Protein AF-A0A7S1F2D3-F1 (afdb_monomer)

Nearest PDB structures (foldseek):
  7pvp-assembly1_A  TM=8.345E-01  e=1.900E-36  synthetic construct
  7q58-assembly1_A  TM=8.307E-01  e=1.462E-36  synthetic construct
  8pjx-assembly1_A  TM=8.314E-01  e=1.324E-34  synthetic construct
  6hrl-assembly2_B  TM=8.116E-01  e=1.474E-33  Homo sapiens
  4iqk-assembly1_A  TM=8.321E-01  e=7.902E-32  Homo sapiens

Structure (mmCIF, N/CA/C/O backbone):
data_AF-A0A7S1F2D3-F1
#
_entry.id   AF-A0A7S1F2D3-F1
#
loop_
_atom_site.group_PDB
_atom_site.id
_atom_site.type_symbol
_atom_site.label_atom_id
_atom_site.label_alt_id
_atom_site.label_comp_id
_atom_site.label_asym_id
_atom_site.label_entity_id
_atom_site.label_seq_id
_atom_site.pdbx_PDB_ins_code
_atom_site.Cartn_x
_atom_site.Cartn_y
_atom_site.Cartn_z
_atom_site.occupancy
_atom_site.B_iso_or_equiv
_atom_site.auth_seq_id
_atom_site.auth_comp_id
_atom_site.auth_asym_id
_atom_site.auth_atom_id
_atom_site.pdbx_PDB_model_num
ATOM 1 N N . MET A 1 1 ? -22.285 -23.068 59.947 1.00 40.78 1 MET A N 1
ATOM 2 C CA . MET A 1 1 ? -21.987 -22.047 58.915 1.00 40.78 1 MET A CA 1
ATOM 3 C C . MET A 1 1 ? -23.092 -21.931 57.864 1.00 40.78 1 MET A C 1
ATOM 5 O O . MET A 1 1 ? -23.308 -20.812 57.436 1.00 40.78 1 MET A O 1
ATOM 9 N N . GLY A 1 2 ? -23.822 -23.001 57.502 1.00 42.66 2 GLY A N 1
ATOM 10 C CA . GLY A 1 2 ? -24.953 -22.928 56.552 1.00 42.66 2 GLY A CA 1
ATOM 11 C C . GLY A 1 2 ? -26.165 -22.110 57.033 1.00 42.66 2 GLY A C 1
ATOM 12 O O . GLY A 1 2 ? -26.618 -21.236 56.307 1.00 42.66 2 GLY A O 1
ATOM 13 N N . ASP A 1 3 ? -26.602 -22.283 58.288 1.00 46.12 3 ASP A N 1
ATOM 14 C CA . ASP A 1 3 ? -27.807 -21.601 58.815 1.00 46.12 3 ASP A CA 1
ATOM 15 C C . ASP A 1 3 ? -27.730 -20.060 58.824 1.00 46.12 3 ASP A C 1
ATOM 17 O O . ASP A 1 3 ? -28.751 -19.385 58.714 1.00 46.12 3 ASP A O 1
ATOM 21 N N . ASN A 1 4 ? -26.525 -19.482 58.915 1.00 52.75 4 ASN A N 1
ATOM 22 C CA . ASN A 1 4 ? -26.337 -18.023 58.882 1.00 52.75 4 ASN A CA 1
ATOM 23 C C . ASN A 1 4 ? -26.456 -17.441 57.465 1.00 52.75 4 ASN A C 1
ATOM 25 O O . ASN A 1 4 ? -26.793 -16.270 57.315 1.00 52.75 4 ASN A O 1
ATOM 29 N N . VAL A 1 5 ? -26.167 -18.237 56.433 1.00 54.59 5 VAL A N 1
ATOM 30 C CA . VAL A 1 5 ? -26.207 -17.794 55.032 1.00 54.59 5 VAL 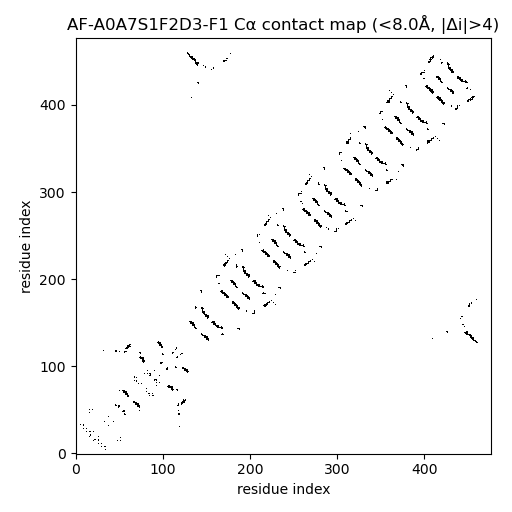A CA 1
ATOM 31 C C . VAL A 1 5 ? -27.650 -17.776 54.531 1.00 54.59 5 VAL A C 1
ATOM 33 O O . VAL A 1 5 ? -28.075 -16.795 53.928 1.00 54.59 5 VAL A O 1
ATOM 36 N N . ASP A 1 6 ? -28.443 -18.792 54.876 1.00 57.91 6 ASP A N 1
ATOM 37 C CA . ASP A 1 6 ? -29.861 -18.851 54.505 1.00 57.91 6 ASP A CA 1
ATOM 38 C C . ASP A 1 6 ? -30.701 -17.779 55.215 1.00 57.91 6 ASP A C 1
ATOM 40 O O . ASP A 1 6 ? -31.585 -17.175 54.602 1.00 57.91 6 ASP A O 1
ATOM 44 N N . GLN A 1 7 ? -30.385 -17.463 56.478 1.00 59.38 7 GLN A N 1
ATOM 45 C CA . GLN A 1 7 ? -31.000 -16.331 57.179 1.00 59.38 7 GLN A CA 1
ATOM 46 C C . GLN A 1 7 ? -30.648 -14.991 56.528 1.00 59.38 7 GLN A C 1
ATOM 48 O O . GLN A 1 7 ? -31.532 -14.152 56.365 1.00 59.38 7 GLN A O 1
ATOM 53 N N . LEU A 1 8 ? -29.392 -14.797 56.110 1.00 58.06 8 LEU A N 1
ATOM 54 C CA . LEU A 1 8 ? -28.961 -13.586 55.410 1.00 58.06 8 LEU A CA 1
ATOM 55 C C . LEU A 1 8 ? -29.654 -13.457 54.043 1.00 58.06 8 LEU A C 1
ATOM 57 O O . LEU A 1 8 ? -30.152 -12.384 53.710 1.00 58.06 8 LEU A O 1
ATOM 61 N N . HIS A 1 9 ? -29.757 -14.551 53.282 1.00 62.97 9 HIS A N 1
ATOM 62 C CA . HIS A 1 9 ? -30.468 -14.592 52.001 1.00 62.97 9 HIS A CA 1
ATOM 63 C C . HIS A 1 9 ? -31.953 -14.260 52.155 1.00 62.97 9 HIS A C 1
ATOM 65 O O . HIS A 1 9 ? -32.486 -13.462 51.384 1.00 62.97 9 HIS A O 1
ATOM 71 N N . SER A 1 10 ? -32.609 -14.821 53.175 1.00 64.06 10 SER A N 1
ATOM 72 C CA . SER A 1 10 ? -33.999 -14.495 53.491 1.00 64.06 10 SER A CA 1
ATOM 73 C C . SER A 1 10 ? -34.158 -13.027 53.887 1.00 64.06 10 SER A C 1
ATOM 75 O O . SER A 1 10 ? -35.115 -12.395 53.457 1.00 64.06 10 SER A O 1
ATOM 77 N N . LEU A 1 11 ? -33.225 -12.461 54.658 1.00 63.16 11 LEU A N 1
ATOM 78 C CA . LEU A 1 11 ? -33.266 -11.052 55.062 1.00 63.16 11 LEU A CA 1
ATOM 79 C C . LEU A 1 11 ? -33.095 -10.104 53.870 1.00 63.16 11 LEU A C 1
ATOM 81 O O . LEU A 1 11 ? -33.785 -9.090 53.788 1.00 63.16 11 LEU A O 1
ATOM 85 N N . ILE A 1 12 ? -32.204 -10.448 52.937 1.00 62.12 12 ILE A N 1
ATOM 86 C CA . ILE A 1 12 ? -31.977 -9.693 51.700 1.00 62.12 12 ILE A CA 1
ATOM 87 C C . ILE A 1 12 ? -33.221 -9.747 50.809 1.00 62.12 12 ILE A C 1
ATOM 89 O O . ILE A 1 12 ? -33.648 -8.702 50.322 1.00 62.12 12 ILE A O 1
ATOM 93 N N . ALA A 1 13 ? -33.839 -10.921 50.641 1.00 62.66 13 ALA A N 1
ATOM 94 C CA . ALA A 1 13 ? -35.076 -11.078 49.872 1.00 62.66 13 ALA A CA 1
ATOM 95 C C . ALA A 1 13 ? -36.227 -10.243 50.460 1.00 62.66 13 ALA A C 1
ATOM 97 O O . ALA A 1 13 ? -36.849 -9.462 49.743 1.00 62.66 13 ALA A O 1
ATOM 98 N N . THR A 1 14 ? -36.439 -10.308 51.777 1.00 63.19 14 THR A N 1
ATOM 99 C CA . THR A 1 14 ? -37.469 -9.509 52.457 1.00 63.19 14 THR A CA 1
ATOM 100 C C . THR A 1 14 ? -37.189 -8.005 52.356 1.00 63.19 14 THR A C 1
ATOM 102 O O . THR A 1 14 ? -38.105 -7.208 52.171 1.00 63.19 14 THR A O 1
ATOM 105 N N . HIS A 1 15 ? -35.925 -7.583 52.456 1.00 60.28 15 HIS A N 1
ATOM 106 C CA . HIS A 1 15 ? -35.556 -6.174 52.301 1.00 60.28 15 HIS A CA 1
ATOM 107 C C . HIS A 1 15 ? -35.780 -5.673 50.865 1.00 60.28 15 HIS A C 1
ATOM 109 O O . HIS A 1 15 ? -36.293 -4.574 50.676 1.00 60.28 15 HIS A O 1
ATOM 115 N N . LEU A 1 16 ? -35.454 -6.491 49.858 1.00 58.62 16 LEU A N 1
ATOM 116 C CA . LEU A 1 16 ? -35.724 -6.215 48.443 1.00 58.62 16 LEU A CA 1
ATOM 117 C C . LEU A 1 16 ? -37.227 -6.027 48.176 1.00 58.62 16 LEU A C 1
ATOM 119 O O . LEU A 1 16 ? -37.614 -5.080 47.489 1.00 58.62 16 LEU A O 1
ATOM 123 N N . GLU A 1 17 ? -38.073 -6.880 48.757 1.00 61.34 17 GLU A N 1
ATOM 124 C CA . GLU A 1 17 ? -39.535 -6.760 48.671 1.00 61.34 17 GLU A CA 1
ATOM 125 C C . GLU A 1 17 ? -40.045 -5.469 49.332 1.00 61.34 17 GLU A C 1
ATOM 127 O O . GLU A 1 17 ? -40.853 -4.747 48.746 1.00 61.34 17 GLU A O 1
ATOM 132 N N . LEU A 1 18 ? -39.521 -5.118 50.513 1.00 58.69 18 LEU A N 1
ATOM 133 C CA . LEU A 1 18 ? -39.866 -3.878 51.224 1.00 58.69 18 LEU A CA 1
ATOM 134 C C . LEU A 1 18 ? -39.416 -2.609 50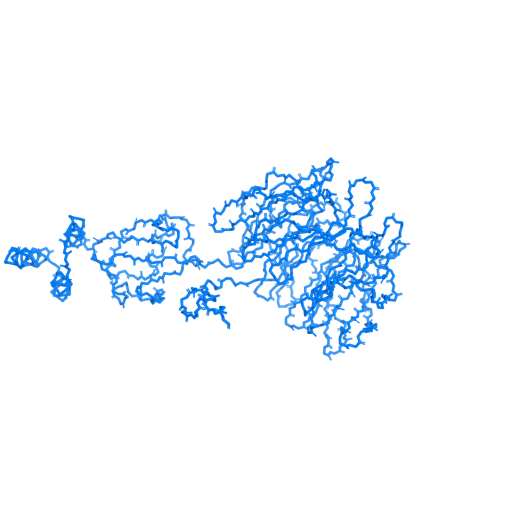.479 1.00 58.69 18 LEU A C 1
ATOM 136 O O . LEU A 1 18 ? -40.041 -1.559 50.626 1.00 58.69 18 LEU A O 1
ATOM 140 N N . CYS A 1 19 ? -38.365 -2.698 49.662 1.00 52.03 19 CYS A N 1
ATOM 141 C CA . CYS A 1 19 ? -37.910 -1.619 48.783 1.00 52.03 19 CYS A CA 1
ATOM 142 C C . CYS A 1 19 ? -38.709 -1.511 47.468 1.00 52.03 19 CYS A C 1
ATOM 144 O O . CYS A 1 19 ? -38.426 -0.622 46.666 1.00 52.03 19 CYS A O 1
ATOM 146 N N . GLY A 1 20 ? -39.716 -2.366 47.242 1.00 49.88 20 GLY A N 1
ATOM 147 C CA . GLY A 1 20 ? -40.594 -2.302 46.068 1.00 49.88 20 GLY A CA 1
ATOM 148 C C . GLY A 1 20 ? -40.014 -2.939 44.801 1.00 49.88 20 GLY A C 1
ATOM 149 O O . GLY A 1 20 ? -40.453 -2.623 43.692 1.00 49.88 20 GLY A O 1
ATOM 150 N N . VAL A 1 21 ? -39.029 -3.830 44.940 1.00 53.53 21 VAL A N 1
ATOM 151 C CA . VAL A 1 21 ? -38.455 -4.587 43.820 1.00 53.53 21 VAL A CA 1
ATOM 152 C C . VAL A 1 21 ? -39.449 -5.656 43.343 1.00 53.53 21 VAL A C 1
ATOM 154 O O . VAL A 1 21 ? -40.077 -6.334 44.151 1.00 53.53 21 VAL A O 1
ATOM 157 N N . LYS A 1 22 ? -39.613 -5.817 42.019 1.00 55.84 22 LYS A N 1
ATOM 158 C CA . LYS A 1 22 ? -40.550 -6.799 41.433 1.00 55.84 22 LYS A CA 1
ATOM 159 C C . LYS A 1 22 ? -40.221 -8.231 41.876 1.00 55.84 22 LYS A C 1
ATOM 161 O O . LYS A 1 22 ? -39.072 -8.652 41.776 1.00 55.84 22 LYS A O 1
ATOM 166 N N . GLN A 1 23 ? -41.247 -8.987 42.264 1.00 57.59 23 GLN A N 1
ATOM 167 C CA . GLN A 1 23 ? -41.137 -10.325 42.860 1.00 57.59 23 GLN A CA 1
ATOM 168 C C . GLN A 1 23 ? -40.360 -11.330 41.986 1.00 57.59 23 GLN A C 1
ATOM 170 O O . GLN A 1 23 ? -39.470 -12.011 42.486 1.00 57.59 23 GLN A O 1
ATOM 175 N N . ASP A 1 24 ? -40.574 -11.319 40.666 1.00 51.59 24 ASP A N 1
ATOM 176 C CA . ASP A 1 24 ? -39.848 -12.182 39.716 1.00 51.59 24 ASP A CA 1
ATOM 177 C C . ASP A 1 24 ? -38.319 -11.977 39.764 1.00 51.59 24 ASP A C 1
ATOM 179 O O . ASP A 1 24 ? -37.533 -12.909 39.596 1.00 51.59 24 ASP A O 1
ATOM 183 N N . LEU A 1 25 ? -37.881 -10.738 40.011 1.00 52.50 25 LEU A N 1
ATOM 184 C CA . LEU A 1 25 ? -36.471 -10.362 40.099 1.00 52.50 25 LEU A CA 1
ATOM 185 C C . LEU A 1 25 ? -35.873 -10.737 41.459 1.00 52.50 25 LEU A C 1
ATOM 187 O O . LEU A 1 25 ? -34.701 -11.104 41.536 1.00 52.50 25 LEU A O 1
ATOM 191 N N . VAL A 1 26 ? -36.686 -10.676 42.519 1.00 59.06 26 VAL A N 1
ATOM 192 C CA . VAL A 1 26 ? -36.324 -11.153 43.860 1.00 59.06 26 VAL A CA 1
ATOM 193 C C . VAL A 1 26 ? -36.096 -12.663 43.831 1.00 59.06 26 VAL A C 1
ATOM 195 O O . VAL A 1 26 ? -35.079 -13.127 44.340 1.00 59.06 26 VAL A O 1
ATOM 198 N N . GLU A 1 27 ? -36.962 -13.427 43.162 1.00 62.38 27 GLU A N 1
ATOM 199 C CA . GLU A 1 27 ? -36.787 -14.874 42.991 1.00 62.38 27 GLU A CA 1
ATOM 200 C C . GLU A 1 27 ? -35.536 -15.217 42.169 1.00 62.38 27 GLU A C 1
ATOM 202 O O . GLU A 1 27 ? -34.778 -16.118 42.542 1.00 62.38 27 GLU A O 1
ATOM 207 N N . GLN A 1 28 ? -35.262 -14.459 41.100 1.00 58.72 28 GLN A N 1
ATOM 208 C CA . GLN A 1 28 ? -34.049 -14.612 40.291 1.00 58.72 28 GLN A CA 1
ATOM 209 C C . GLN A 1 28 ? -32.770 -14.354 41.104 1.00 58.72 28 GLN A C 1
ATOM 211 O O . GLN A 1 28 ? -31.843 -15.168 41.081 1.00 58.72 28 GLN A O 1
ATOM 216 N N . LEU A 1 29 ? -32.724 -13.248 41.856 1.00 57.59 29 LEU A N 1
ATOM 217 C CA . LEU A 1 29 ? -31.587 -12.884 42.706 1.00 57.59 29 LEU A CA 1
ATOM 218 C C . LEU A 1 29 ? -31.414 -13.865 43.873 1.00 57.59 29 LEU A C 1
ATOM 220 O O . LEU A 1 29 ? -30.290 -14.260 44.171 1.00 57.59 29 LEU A O 1
ATOM 224 N N . ALA A 1 30 ? -32.505 -14.331 44.486 1.00 60.66 30 ALA A N 1
ATOM 225 C CA . ALA A 1 30 ? -32.481 -15.339 45.546 1.00 60.66 30 ALA A CA 1
ATOM 226 C C . ALA A 1 30 ? -32.030 -16.723 45.041 1.00 60.66 30 ALA A C 1
ATOM 228 O O . ALA A 1 30 ? -31.426 -17.497 45.788 1.00 60.66 30 ALA A O 1
ATOM 229 N N . GLY A 1 31 ? -32.318 -17.062 43.781 1.00 60.47 31 GLY A N 1
ATOM 230 C CA . GLY A 1 31 ? -31.778 -18.250 43.117 1.00 60.47 31 GLY A CA 1
ATOM 231 C C . GLY A 1 31 ? -30.271 -18.149 42.865 1.00 60.47 31 GLY A C 1
ATOM 232 O O . GLY A 1 31 ? -29.549 -19.121 43.078 1.00 60.47 31 GLY A O 1
ATOM 233 N N . GLN A 1 32 ? -29.780 -16.969 42.471 1.00 55.50 32 GLN A N 1
ATOM 234 C CA . GLN A 1 32 ? -28.348 -16.721 42.268 1.00 55.50 32 GLN A CA 1
ATOM 235 C C . GLN A 1 32 ? -27.568 -16.693 43.592 1.00 55.50 32 GLN A C 1
ATOM 237 O O . GLN A 1 32 ? -26.540 -17.356 43.694 1.00 55.50 32 GLN A O 1
ATOM 242 N N . LEU A 1 33 ? -28.093 -16.028 44.629 1.00 56.28 33 LEU A N 1
ATOM 243 C CA . LEU A 1 33 ? -27.497 -15.976 45.972 1.00 56.28 33 LEU A CA 1
ATOM 244 C C . LEU A 1 33 ? -27.316 -17.372 46.588 1.00 56.28 33 LEU A C 1
ATOM 246 O O . LEU A 1 33 ? -26.263 -17.662 47.142 1.00 56.28 33 LEU A O 1
ATOM 250 N N . ARG A 1 34 ? -28.288 -18.281 46.416 1.00 57.66 34 ARG A N 1
ATOM 251 C CA . ARG A 1 34 ? -28.195 -19.674 46.901 1.00 57.66 34 ARG A CA 1
ATOM 252 C C . ARG A 1 34 ? -27.068 -20.492 46.262 1.00 57.66 34 ARG A C 1
ATOM 254 O O . ARG A 1 34 ? -26.605 -21.451 46.870 1.00 57.66 34 ARG A O 1
ATOM 261 N N . ASN A 1 35 ? -26.620 -20.109 45.068 1.00 51.41 35 ASN A N 1
ATOM 262 C CA . ASN A 1 35 ? -25.529 -20.772 44.351 1.00 51.41 35 ASN A CA 1
ATOM 263 C C . ASN A 1 35 ? -24.181 -20.046 44.503 1.00 51.41 35 ASN A C 1
ATOM 265 O O . ASN A 1 35 ? -23.148 -20.575 44.090 1.00 51.41 35 ASN A O 1
ATOM 269 N N . CYS A 1 36 ? -24.166 -18.851 45.098 1.00 47.72 36 CYS A N 1
ATOM 270 C CA . CYS A 1 36 ? -22.959 -18.070 45.326 1.00 47.72 36 CYS A CA 1
ATOM 271 C C . CYS A 1 36 ? -22.320 -18.444 46.668 1.00 47.72 36 CYS A C 1
ATOM 273 O O . CYS A 1 36 ? -22.943 -18.389 47.723 1.00 47.72 36 CYS A O 1
ATOM 275 N N . HIS A 1 37 ? -21.027 -18.764 46.649 1.00 52.09 37 HIS A N 1
ATOM 276 C CA . HIS A 1 37 ? -20.198 -18.682 47.850 1.00 52.09 37 HIS A CA 1
ATOM 277 C C . HIS A 1 37 ? -19.807 -17.211 48.013 1.00 52.09 37 HIS A C 1
ATOM 279 O O . HIS A 1 37 ? -18.726 -16.824 47.584 1.00 52.09 37 HIS A O 1
ATOM 285 N N . CYS A 1 38 ? -20.717 -16.372 48.524 1.00 49.25 38 CYS A N 1
ATOM 286 C CA . CYS A 1 38 ? -20.462 -14.947 48.758 1.00 49.25 38 CYS A CA 1
ATOM 287 C C . CYS A 1 38 ? -19.290 -14.782 49.740 1.00 49.25 38 CYS A C 1
ATOM 289 O O . CYS A 1 38 ? -19.481 -14.779 50.954 1.00 49.25 38 CYS A O 1
ATOM 291 N N . SER A 1 39 ? -18.069 -14.700 49.214 1.00 45.88 39 SER A N 1
ATOM 292 C CA . SER A 1 39 ? -16.840 -14.557 49.994 1.00 45.88 39 SER A CA 1
ATOM 293 C C . SER A 1 39 ? -16.344 -13.113 50.074 1.00 45.88 39 SER A C 1
ATOM 295 O O . SER A 1 39 ? -15.413 -12.853 50.828 1.00 45.88 39 SER A O 1
ATOM 297 N N . GLU A 1 40 ? -16.945 -12.170 49.337 1.00 51.38 40 GLU A N 1
ATOM 298 C CA . GLU A 1 40 ? -16.509 -10.770 49.313 1.00 51.38 40 GLU A CA 1
ATOM 299 C C . GLU A 1 40 ? -17.651 -9.793 49.640 1.00 51.38 40 GLU A C 1
ATOM 301 O O . GLU A 1 40 ? -18.744 -9.846 49.079 1.00 51.38 40 GLU A O 1
ATOM 306 N N . GLU A 1 41 ? -17.365 -8.846 50.537 1.00 53.94 41 GLU A N 1
ATOM 307 C CA . GLU A 1 41 ? -18.246 -7.760 51.005 1.00 53.94 41 GLU A CA 1
ATOM 308 C C . GLU A 1 41 ? -18.855 -6.933 49.843 1.00 53.94 41 GLU A C 1
ATOM 310 O O . GLU A 1 41 ? -19.934 -6.350 49.966 1.00 53.94 41 GLU A O 1
ATOM 315 N N . SER A 1 42 ? -18.189 -6.934 48.681 1.00 59.78 42 SER A N 1
ATOM 316 C CA . SER A 1 42 ? -18.536 -6.170 47.474 1.00 59.78 42 SER A CA 1
ATOM 317 C C . SER A 1 42 ? -19.807 -6.655 46.754 1.00 59.78 42 SER A C 1
ATOM 319 O O . SER A 1 42 ? -20.553 -5.839 46.197 1.00 59.78 42 SER A O 1
ATOM 321 N N . ASP A 1 43 ? -20.103 -7.958 46.808 1.00 63.16 43 ASP A N 1
ATOM 322 C CA . ASP A 1 43 ? -21.234 -8.556 46.082 1.00 63.16 43 ASP A CA 1
ATOM 323 C C . ASP A 1 43 ? -22.564 -8.223 46.766 1.00 63.16 43 ASP A C 1
ATOM 325 O O . ASP A 1 43 ? -23.535 -7.817 46.124 1.00 63.16 43 ASP A O 1
ATOM 329 N N . LEU A 1 44 ? -22.583 -8.293 48.100 1.00 64.75 44 LEU A N 1
ATOM 330 C CA . LEU A 1 44 ? -23.737 -7.906 48.913 1.00 64.75 44 LEU A CA 1
ATOM 331 C C . LEU A 1 44 ? -24.054 -6.415 48.749 1.00 64.75 44 LEU A C 1
ATOM 333 O O . LEU A 1 44 ? -25.208 -6.050 48.524 1.00 64.75 44 LEU A O 1
ATOM 337 N N . LEU A 1 45 ? -23.033 -5.553 48.782 1.00 67.12 45 LEU A N 1
ATOM 338 C CA . LEU A 1 45 ? -23.168 -4.114 48.522 1.00 67.12 45 LEU A CA 1
ATOM 339 C C . LEU A 1 45 ? -23.771 -3.826 47.138 1.00 67.12 45 LEU A C 1
ATOM 341 O O . LEU A 1 45 ? -24.600 -2.924 46.999 1.00 67.12 45 LEU A O 1
ATOM 345 N N . SER A 1 46 ? -23.402 -4.612 46.125 1.00 68.25 46 SER A N 1
ATOM 346 C CA . SER A 1 46 ? -23.936 -4.484 44.766 1.00 68.25 46 SER A CA 1
ATOM 347 C C . SER A 1 46 ? -25.414 -4.874 44.685 1.00 68.25 46 SER A C 1
ATOM 349 O O . SER A 1 46 ? -26.198 -4.158 44.057 1.00 68.25 46 SER A O 1
ATOM 351 N N . VAL A 1 47 ? -25.824 -5.941 45.380 1.00 68.31 47 VAL A N 1
ATOM 352 C CA . VAL A 1 47 ? -27.236 -6.350 45.486 1.00 68.31 47 VAL A CA 1
ATOM 353 C C . VAL A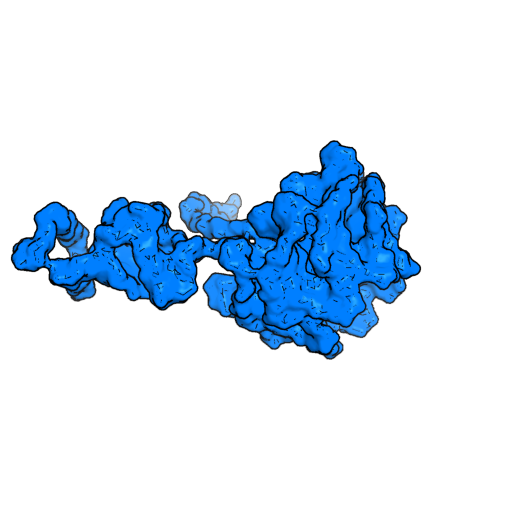 1 47 ? -28.065 -5.306 46.235 1.00 68.31 47 VAL A C 1
ATOM 355 O O . VAL A 1 47 ? -29.133 -4.928 45.756 1.00 68.31 47 VAL A O 1
ATOM 358 N N . PHE A 1 48 ? -27.573 -4.772 47.358 1.00 66.81 48 PHE A N 1
ATOM 359 C CA . PHE A 1 48 ? -28.277 -3.722 48.106 1.00 66.81 48 PHE A CA 1
ATOM 360 C C . PHE A 1 48 ? -28.415 -2.421 47.312 1.00 66.81 48 PHE A C 1
ATOM 362 O O . PHE A 1 48 ? -29.461 -1.772 47.352 1.00 66.81 48 PHE A O 1
ATOM 369 N N . ARG A 1 49 ? -27.382 -2.025 46.561 1.00 67.25 49 ARG A N 1
ATOM 370 C CA . ARG A 1 49 ? -27.474 -0.840 45.700 1.00 67.25 49 ARG A CA 1
ATOM 371 C C . ARG A 1 49 ? -28.515 -1.038 44.602 1.00 67.25 49 ARG A C 1
ATOM 373 O O . ARG A 1 49 ? -29.343 -0.157 44.384 1.00 67.25 49 ARG A O 1
ATOM 380 N N . TYR A 1 50 ? -28.526 -2.215 43.982 1.00 70.38 50 TYR A N 1
ATOM 381 C CA . TYR A 1 50 ? -29.523 -2.565 42.981 1.00 70.38 50 TYR A CA 1
ATOM 382 C C . TYR A 1 50 ? -30.948 -2.582 43.550 1.00 70.38 50 TYR A C 1
ATOM 384 O O . TYR A 1 50 ? -31.854 -2.050 42.916 1.00 70.38 50 TYR A O 1
ATOM 392 N N . ALA A 1 51 ? -31.127 -3.105 44.767 1.00 64.06 51 ALA A N 1
ATOM 393 C CA . ALA A 1 51 ? -32.392 -3.094 45.501 1.00 64.06 51 ALA A CA 1
ATOM 394 C C . ALA A 1 51 ? -32.983 -1.689 45.645 1.00 64.06 51 ALA A C 1
ATOM 396 O O . ALA A 1 51 ? -34.175 -1.473 45.446 1.00 64.06 51 ALA A O 1
ATOM 397 N N . ARG A 1 52 ? -32.124 -0.739 46.026 1.00 67.38 52 ARG A N 1
ATOM 398 C CA . ARG A 1 52 ? -32.521 0.619 46.393 1.00 67.38 52 ARG A CA 1
ATOM 399 C C . ARG A 1 52 ? -32.667 1.538 45.186 1.00 67.38 52 ARG A C 1
ATOM 401 O O . ARG A 1 52 ? -33.541 2.395 45.171 1.00 67.38 52 ARG A O 1
ATOM 408 N N . GLU A 1 53 ? -31.770 1.408 44.213 1.00 73.06 53 GLU A N 1
ATOM 409 C CA . GLU A 1 53 ? -31.604 2.380 43.124 1.00 73.06 53 GLU A CA 1
ATOM 410 C C . GLU A 1 53 ? -31.973 1.803 41.749 1.00 73.06 53 GLU A C 1
ATOM 412 O O . GLU A 1 53 ? -32.017 2.538 40.766 1.00 73.06 53 GLU A O 1
ATOM 417 N N . GLY A 1 54 ? -32.210 0.491 41.644 1.00 73.38 54 GLY A N 1
ATOM 418 C CA . GLY A 1 54 ? -32.437 -0.196 40.368 1.00 73.38 54 GLY A CA 1
ATOM 419 C C . GLY A 1 54 ? -31.193 -0.278 39.476 1.00 73.38 54 GLY A C 1
ATOM 420 O O . GLY A 1 54 ? -31.298 -0.657 38.308 1.00 73.38 54 GLY A O 1
ATOM 421 N N . VAL A 1 55 ? -30.014 0.074 40.003 1.00 82.12 55 VAL A N 1
ATOM 422 C CA . VAL A 1 55 ? -28.736 0.104 39.279 1.00 82.12 55 VAL A CA 1
ATOM 423 C C . VAL A 1 55 ? -27.612 -0.579 40.054 1.00 82.12 55 VAL A C 1
ATOM 425 O O . VAL A 1 55 ? -27.559 -0.545 41.280 1.00 82.12 55 VAL A O 1
ATOM 428 N N . PHE A 1 56 ? -26.689 -1.194 39.321 1.00 83.44 56 PHE A N 1
ATOM 429 C CA . PHE A 1 56 ? -25.469 -1.810 39.841 1.00 83.44 56 PHE A CA 1
ATOM 430 C C . PHE A 1 56 ? -24.266 -1.417 38.981 1.00 83.44 56 PHE A C 1
ATOM 432 O O . PHE A 1 56 ? -24.418 -0.918 37.866 1.00 83.44 56 PHE A O 1
ATOM 439 N N . LYS A 1 57 ? -23.057 -1.647 39.499 1.00 85.81 57 LYS A N 1
ATOM 440 C CA . LYS A 1 57 ? -21.808 -1.399 38.773 1.00 85.81 57 LYS A CA 1
ATOM 441 C C . LYS A 1 57 ? -21.439 -2.611 37.926 1.00 85.81 57 LYS A C 1
ATOM 443 O O . LYS A 1 57 ? -21.162 -3.674 38.470 1.00 85.81 57 LYS A O 1
ATOM 448 N N . ALA A 1 58 ? -21.405 -2.441 36.607 1.00 87.81 58 ALA A N 1
ATOM 449 C CA . ALA A 1 58 ? -20.861 -3.431 35.687 1.00 87.81 58 ALA A CA 1
ATOM 450 C C . ALA A 1 58 ? -19.379 -3.146 35.416 1.00 87.81 58 ALA A C 1
ATOM 452 O O . ALA A 1 58 ? -19.010 -2.013 35.093 1.00 87.81 58 ALA A O 1
ATOM 453 N N . THR A 1 59 ? -18.536 -4.173 35.525 1.00 89.25 59 THR A N 1
ATOM 454 C CA . THR A 1 59 ? -17.102 -4.067 35.236 1.00 89.25 59 THR A CA 1
ATOM 455 C C . THR A 1 59 ? -16.851 -4.528 33.812 1.00 89.25 59 THR A C 1
ATOM 457 O O . THR A 1 59 ? -17.074 -5.691 33.472 1.00 89.25 59 THR A O 1
ATOM 460 N N . VAL A 1 60 ? -16.357 -3.611 32.986 1.00 89.38 60 VAL A N 1
ATOM 461 C CA . VAL A 1 60 ? -16.014 -3.885 31.593 1.00 89.38 60 VAL A CA 1
ATOM 462 C C . VAL A 1 60 ? -14.528 -4.194 31.513 1.00 89.38 60 VAL A C 1
ATOM 464 O O . VAL A 1 60 ? -13.695 -3.396 31.942 1.00 89.38 60 VAL A O 1
ATOM 467 N N . CYS A 1 61 ? -14.189 -5.354 30.963 1.00 82.56 61 CYS A N 1
ATOM 468 C CA . CYS A 1 61 ? -12.821 -5.844 30.843 1.00 82.56 61 CYS A CA 1
ATOM 469 C C . CYS A 1 61 ? -12.410 -5.952 29.376 1.00 82.56 61 CYS A C 1
ATOM 471 O O . CYS A 1 61 ? -13.194 -6.374 28.536 1.00 82.56 61 CYS A O 1
ATOM 473 N N . THR A 1 62 ? -11.155 -5.649 29.074 1.00 77.88 62 THR A N 1
ATOM 474 C CA . THR A 1 62 ? -10.500 -6.022 27.810 1.00 77.88 62 THR A CA 1
ATOM 475 C C . THR A 1 62 ? -9.619 -7.258 28.038 1.00 77.88 62 THR A C 1
ATOM 477 O O . THR A 1 62 ? -9.406 -7.638 29.193 1.00 77.88 62 THR A O 1
ATOM 480 N N . PRO A 1 63 ? -9.042 -7.879 26.990 1.00 67.19 63 PRO A N 1
ATOM 481 C CA . PRO A 1 63 ? -8.040 -8.935 27.169 1.00 67.19 63 PRO A CA 1
ATOM 482 C C . PRO A 1 63 ? -6.832 -8.508 28.023 1.00 67.19 63 PRO A C 1
ATOM 484 O O . PRO A 1 63 ? -6.199 -9.348 28.652 1.00 67.19 63 PRO A O 1
ATOM 487 N N . GLY A 1 64 ? -6.532 -7.204 28.077 1.00 62.94 64 GLY A N 1
ATOM 488 C CA . GLY A 1 64 ? -5.470 -6.632 28.910 1.00 62.94 64 GLY A CA 1
ATOM 489 C C . GLY A 1 64 ? -5.857 -6.379 30.373 1.00 62.94 64 GLY A C 1
ATOM 490 O O . GLY A 1 64 ? -5.017 -5.912 31.135 1.00 62.94 64 GLY A O 1
ATOM 491 N N . GLY A 1 65 ? -7.102 -6.664 30.774 1.00 76.81 65 GLY A N 1
ATOM 492 C CA . GLY A 1 65 ? -7.603 -6.460 32.136 1.00 76.81 65 GLY A CA 1
ATOM 493 C C . GLY A 1 65 ? -8.800 -5.499 32.233 1.00 76.81 65 GLY A C 1
ATOM 494 O O . GLY A 1 65 ? -9.399 -5.141 31.212 1.00 76.81 65 GLY A O 1
ATOM 495 N N . PRO A 1 66 ? -9.192 -5.099 33.460 1.00 83.00 66 PRO A N 1
ATOM 496 C CA . PRO A 1 66 ? -10.304 -4.177 33.696 1.00 83.00 66 PRO A CA 1
ATOM 497 C C . PRO A 1 66 ? -10.082 -2.834 32.991 1.00 83.00 66 PRO A C 1
ATOM 499 O O . PRO A 1 66 ? -9.020 -2.233 33.119 1.00 83.00 66 PRO A O 1
ATOM 502 N N . LEU A 1 67 ? -11.088 -2.365 32.254 1.00 83.25 67 LEU A N 1
ATOM 503 C CA . LEU A 1 67 ? -11.040 -1.110 31.504 1.00 83.25 67 LEU A CA 1
ATOM 504 C C . LEU A 1 67 ? -11.769 0.016 32.237 1.00 83.25 67 LEU A C 1
ATOM 506 O O . LEU A 1 67 ? -11.211 1.090 32.436 1.00 83.25 67 LEU A O 1
ATOM 510 N N . CYS A 1 68 ? -13.030 -0.212 32.604 1.00 87.06 68 CYS A N 1
ATOM 511 C CA . CYS A 1 68 ? -13.853 0.768 33.305 1.00 87.06 68 CYS A CA 1
ATOM 512 C C . CYS A 1 68 ? -14.968 0.092 34.109 1.00 87.06 68 CYS A C 1
ATOM 514 O O . CYS A 1 68 ? -15.227 -1.110 33.989 1.00 87.06 68 CYS A O 1
ATOM 516 N N . THR A 1 69 ? -15.647 0.885 34.932 1.00 90.38 69 THR A N 1
ATOM 517 C CA . THR A 1 69 ? -16.837 0.465 35.670 1.00 90.38 69 THR A CA 1
ATOM 518 C C . THR A 1 69 ? -17.946 1.463 35.403 1.00 90.38 69 THR A C 1
ATOM 520 O O . THR A 1 69 ? -17.762 2.659 35.619 1.00 90.38 69 THR A O 1
ATOM 523 N N . VAL A 1 70 ? -19.090 0.977 34.933 1.00 91.00 70 VAL A N 1
ATOM 524 C CA . VAL A 1 70 ? -20.238 1.813 34.568 1.00 91.00 70 VAL A CA 1
ATOM 525 C C . VAL A 1 70 ? -21.461 1.384 35.364 1.00 91.00 70 VAL A C 1
ATOM 527 O O . VAL A 1 70 ? -21.701 0.192 35.554 1.00 91.00 70 VAL A O 1
ATOM 530 N N . ASP A 1 71 ? -22.243 2.350 35.843 1.00 90.12 71 ASP A N 1
ATOM 531 C CA . ASP A 1 71 ? -23.546 2.047 36.435 1.00 90.12 71 ASP A CA 1
ATOM 532 C C . ASP A 1 71 ? -24.484 1.559 35.314 1.00 90.12 71 ASP A C 1
ATOM 534 O O . ASP A 1 71 ? -24.508 2.147 34.231 1.00 90.12 71 ASP A O 1
ATOM 538 N N . THR A 1 72 ? -25.251 0.493 35.540 1.00 89.25 72 THR A N 1
ATOM 539 C CA . THR A 1 72 ? -26.218 -0.087 34.588 1.00 89.25 72 THR A CA 1
ATOM 540 C C . THR A 1 72 ? -27.363 -0.795 35.326 1.00 89.25 72 THR A C 1
ATOM 542 O O . THR A 1 72 ? -27.359 -0.864 36.553 1.00 89.25 72 THR A O 1
ATOM 545 N N . SER A 1 73 ? -28.357 -1.310 34.604 1.00 86.06 73 SER A N 1
ATOM 546 C CA . SER A 1 73 ? -29.433 -2.145 35.147 1.00 86.06 73 SER A CA 1
ATOM 547 C C . SER A 1 73 ? -29.654 -3.374 34.263 1.00 86.06 73 SER A C 1
ATOM 549 O O . SER A 1 73 ? -29.263 -3.396 33.099 1.00 86.06 73 SER A O 1
ATOM 551 N N . THR A 1 74 ? -30.303 -4.411 34.788 1.00 79.88 74 THR A N 1
ATOM 552 C CA . THR A 1 74 ? -30.623 -5.631 34.018 1.00 79.88 74 THR A CA 1
ATOM 553 C C . THR A 1 74 ? -31.593 -5.357 32.858 1.00 79.88 74 THR A C 1
ATOM 555 O O . THR A 1 74 ? -31.589 -6.079 31.862 1.00 79.88 74 THR A O 1
ATOM 558 N N . PHE A 1 75 ? -32.390 -4.290 32.973 1.00 83.38 75 PHE A N 1
ATOM 559 C CA . PHE A 1 75 ? -33.353 -3.828 31.971 1.00 83.38 75 PHE A CA 1
ATOM 560 C C . PHE A 1 75 ? -32.764 -2.827 30.972 1.00 83.38 75 PHE A C 1
ATOM 562 O O . PHE A 1 75 ? -33.486 -2.379 30.087 1.00 83.38 75 PHE A O 1
ATOM 569 N N . ALA A 1 76 ? -31.488 -2.455 31.106 1.00 87.06 76 ALA A N 1
ATOM 570 C CA . ALA A 1 76 ? -30.821 -1.657 30.090 1.00 87.06 76 ALA A CA 1
ATOM 571 C C . ALA A 1 76 ? -30.597 -2.496 28.825 1.00 87.06 76 ALA A C 1
ATOM 573 O O . ALA A 1 76 ? -30.420 -3.718 28.890 1.00 87.06 76 ALA A O 1
ATOM 574 N N . THR A 1 77 ? -30.579 -1.840 27.672 1.00 94.00 77 THR A N 1
ATOM 575 C CA . THR A 1 77 ? -30.161 -2.463 26.412 1.00 94.00 77 THR A CA 1
ATOM 576 C C . THR A 1 77 ? -28.637 -2.506 26.298 1.00 94.00 77 THR A C 1
ATOM 578 O O . THR A 1 77 ? -27.904 -1.777 26.975 1.00 94.00 77 THR A O 1
ATOM 581 N N . VAL A 1 78 ? -28.136 -3.364 25.410 1.00 92.56 78 VAL A N 1
ATOM 582 C CA . VAL A 1 78 ? -26.708 -3.403 25.064 1.00 92.56 78 VAL A CA 1
ATOM 583 C C . VAL A 1 78 ? -26.261 -2.070 24.448 1.00 92.56 78 VAL A C 1
ATOM 585 O O . VAL A 1 78 ? -25.163 -1.609 24.749 1.00 92.56 78 VAL A O 1
ATOM 588 N N . GLU A 1 79 ? -27.106 -1.412 23.649 1.00 94.56 79 GLU A N 1
ATOM 589 C CA . GLU A 1 79 ? -26.826 -0.086 23.078 1.00 94.56 79 GLU A CA 1
ATOM 590 C C . GLU A 1 79 ? -26.655 1.000 24.154 1.00 94.56 79 GLU A C 1
ATOM 592 O O . GLU A 1 79 ? -25.679 1.753 24.135 1.00 94.56 79 GLU A O 1
ATOM 597 N N . GLU A 1 80 ? -27.541 1.033 25.153 1.00 94.69 80 GLU A N 1
ATOM 598 C CA . GLU A 1 80 ? -27.424 1.956 26.289 1.00 94.69 80 GLU A CA 1
ATOM 599 C C . GLU A 1 80 ? -26.142 1.711 27.091 1.00 94.69 80 GLU A C 1
ATOM 601 O O . GLU A 1 80 ? -25.463 2.664 27.482 1.00 94.69 80 GLU A O 1
ATOM 606 N N . LEU A 1 81 ? -25.776 0.443 27.315 1.00 94.31 81 LEU A N 1
ATOM 607 C CA . LEU A 1 81 ? -24.513 0.096 27.962 1.00 94.31 81 LEU A CA 1
ATOM 608 C C . LEU A 1 81 ? -23.315 0.590 27.140 1.00 94.31 81 LEU A C 1
ATOM 610 O O . LEU A 1 81 ? -22.402 1.196 27.704 1.00 94.31 81 LEU A O 1
ATOM 614 N N . LYS A 1 82 ? -23.330 0.387 25.818 1.00 93.44 82 LYS A N 1
ATOM 615 C CA . LYS A 1 82 ? -22.270 0.876 24.930 1.00 93.44 82 LYS A CA 1
ATOM 616 C C . LYS A 1 82 ? -22.121 2.395 24.994 1.00 93.44 82 LYS A C 1
ATOM 618 O O . LYS A 1 82 ? -20.995 2.886 25.062 1.00 93.44 82 LYS A O 1
ATOM 623 N N . GLY A 1 83 ? -23.227 3.141 25.038 1.00 93.69 83 GLY A N 1
ATOM 624 C CA . GLY A 1 83 ? -23.203 4.600 25.191 1.00 93.69 83 GLY A CA 1
ATOM 625 C C . GLY A 1 83 ? -22.586 5.056 26.521 1.00 93.69 83 GLY A C 1
ATOM 626 O O . GLY A 1 83 ? -21.824 6.026 26.563 1.00 93.69 83 GLY A O 1
ATOM 627 N N . ARG A 1 84 ? -22.828 4.318 27.614 1.00 94.31 84 ARG A N 1
ATOM 628 C CA . ARG A 1 84 ? -22.183 4.577 28.918 1.00 94.31 84 ARG A CA 1
ATOM 629 C C . ARG A 1 84 ? -20.683 4.281 28.881 1.00 94.31 84 ARG A C 1
ATOM 631 O O . ARG A 1 84 ? -19.896 5.066 29.407 1.00 94.31 84 ARG A O 1
ATOM 638 N N . ILE A 1 85 ? -20.277 3.191 28.228 1.00 90.38 85 ILE A N 1
ATOM 639 C CA . ILE A 1 85 ? -18.860 2.856 28.018 1.00 90.38 85 ILE A CA 1
ATOM 640 C C . ILE A 1 85 ? -18.179 3.929 27.167 1.00 90.38 85 ILE A C 1
ATOM 642 O O . ILE A 1 85 ? -17.091 4.375 27.526 1.00 90.38 85 ILE A O 1
ATOM 646 N N . GLU A 1 86 ? -18.814 4.383 26.085 1.00 88.06 86 GLU A N 1
ATOM 647 C CA . GLU A 1 86 ? -18.294 5.454 25.226 1.00 88.06 86 GLU A CA 1
ATOM 648 C C . GLU A 1 86 ? -18.089 6.740 26.023 1.00 88.06 86 GLU A C 1
ATOM 650 O O . GLU A 1 86 ? -17.010 7.320 25.981 1.00 88.06 86 GLU A O 1
ATOM 655 N N . THR A 1 87 ? -19.067 7.126 26.840 1.00 87.81 87 THR A N 1
ATOM 656 C CA . THR A 1 87 ? -18.956 8.301 27.716 1.00 87.81 87 THR A CA 1
ATOM 657 C C . THR A 1 87 ? -17.802 8.171 28.718 1.00 87.81 87 THR A C 1
ATOM 659 O O . THR A 1 87 ? -17.111 9.147 29.000 1.00 87.81 87 THR A O 1
ATOM 662 N N . SER A 1 88 ? -17.567 6.969 29.253 1.00 85.56 88 SER A N 1
ATOM 663 C CA . SER A 1 88 ? -16.524 6.724 30.258 1.00 85.56 88 SER A CA 1
ATOM 664 C C . SER A 1 88 ? -15.118 6.546 29.677 1.00 85.56 88 SER A C 1
ATOM 666 O O . SER A 1 88 ? -14.147 6.761 30.399 1.00 85.56 88 SER A O 1
ATOM 668 N N . THR A 1 89 ? -14.989 6.070 28.438 1.00 78.81 89 THR A N 1
ATOM 669 C CA . THR A 1 89 ? -13.708 5.594 27.870 1.00 78.81 89 THR A CA 1
ATOM 670 C C . THR A 1 89 ? -13.335 6.263 26.552 1.00 78.81 89 THR A C 1
ATOM 672 O O . THR A 1 89 ? -12.240 6.040 26.040 1.00 78.81 89 THR A O 1
ATOM 675 N N . CYS A 1 90 ? -14.251 7.040 25.974 1.00 76.12 90 CYS A N 1
ATOM 676 C CA . CYS A 1 90 ? -14.175 7.583 24.620 1.00 76.12 90 CYS A CA 1
ATOM 677 C C . CYS A 1 90 ? -14.057 6.511 23.517 1.00 76.12 90 CYS A C 1
ATOM 679 O O . CYS A 1 90 ? -13.691 6.837 22.388 1.00 76.12 90 CYS A O 1
ATOM 681 N N . ILE A 1 91 ? -14.349 5.234 23.810 1.00 72.00 91 ILE A N 1
ATOM 682 C CA . ILE A 1 91 ? -14.412 4.176 22.794 1.00 72.00 91 ILE A CA 1
ATOM 683 C C . ILE A 1 91 ? -15.771 4.265 22.093 1.00 72.00 91 ILE A C 1
ATOM 685 O O . ILE A 1 91 ? -16.783 4.013 22.747 1.00 72.00 91 ILE A O 1
ATOM 689 N N . PRO A 1 92 ? -15.836 4.547 20.780 1.00 76.19 92 PRO A N 1
ATOM 690 C CA . PRO A 1 92 ? -17.111 4.693 20.087 1.00 76.19 92 PRO A CA 1
ATOM 691 C C . PRO A 1 92 ? -17.962 3.427 20.165 1.00 76.19 92 PRO A C 1
ATOM 693 O O . PRO A 1 92 ? -17.431 2.338 19.956 1.00 76.19 92 PRO A O 1
ATOM 696 N N . THR A 1 93 ? -19.272 3.544 20.390 1.00 83.81 93 THR A N 1
ATOM 697 C CA . THR A 1 93 ? -20.228 2.409 20.439 1.00 83.81 93 THR A CA 1
ATOM 698 C C . THR A 1 93 ? -20.057 1.392 19.299 1.00 83.81 93 THR A C 1
ATOM 700 O O . THR A 1 93 ? -20.081 0.182 19.528 1.00 83.81 93 THR A O 1
ATOM 703 N N . ARG A 1 94 ? -19.801 1.862 18.073 1.00 75.56 94 ARG A N 1
ATOM 704 C CA . ARG A 1 94 ? -19.537 1.025 16.881 1.00 75.56 94 ARG A CA 1
ATOM 705 C C . ARG A 1 94 ? -18.254 0.193 16.942 1.00 75.56 94 ARG A C 1
ATOM 707 O O . ARG A 1 94 ? -18.123 -0.775 16.207 1.00 75.56 94 ARG A O 1
ATOM 714 N N . GLU A 1 95 ? -17.296 0.589 17.774 1.00 76.31 95 GLU A N 1
ATOM 715 C CA . GLU A 1 95 ? -16.057 -0.154 18.007 1.00 76.31 95 GLU A CA 1
ATOM 716 C C . GLU A 1 95 ? -16.198 -1.135 19.170 1.00 76.31 95 GLU A C 1
ATOM 718 O O . GLU A 1 95 ? -15.260 -1.860 19.487 1.00 76.31 95 GLU A O 1
ATOM 723 N N . GLN A 1 96 ? -17.354 -1.170 19.832 1.00 84.50 96 GLN A N 1
ATOM 724 C CA . GLN A 1 96 ? -17.569 -2.014 20.990 1.00 84.50 96 GLN A CA 1
ATOM 725 C C . GLN A 1 96 ? -18.242 -3.327 20.594 1.00 84.50 96 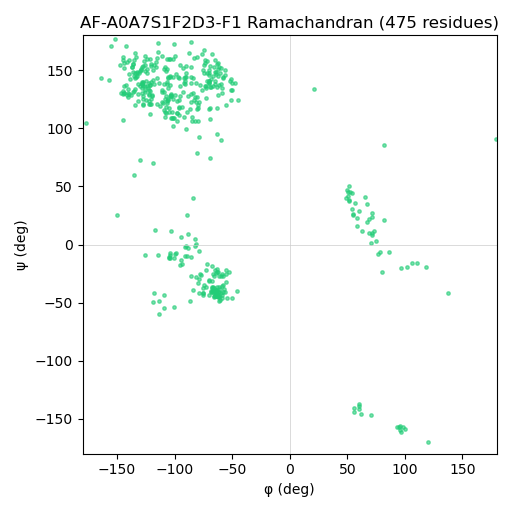GLN A C 1
ATOM 727 O O . GLN A 1 96 ? -19.427 -3.360 20.260 1.00 84.50 96 GLN A O 1
ATOM 732 N N . ARG A 1 97 ? -17.510 -4.442 20.691 1.00 85.69 97 ARG A N 1
ATOM 733 C CA . ARG A 1 97 ? -18.094 -5.788 20.699 1.00 85.69 97 ARG A CA 1
ATOM 734 C C . ARG A 1 97 ? -18.124 -6.286 22.133 1.00 85.69 97 ARG A C 1
ATOM 736 O O . ARG A 1 97 ? -17.097 -6.686 22.676 1.00 85.69 97 ARG A O 1
ATOM 743 N N . LEU A 1 98 ? -19.304 -6.225 22.735 1.00 89.50 98 LEU A N 1
ATOM 744 C CA . LEU A 1 98 ? -19.527 -6.709 24.090 1.00 89.50 98 LEU A CA 1
ATOM 745 C C . LEU A 1 98 ? -19.827 -8.207 24.067 1.00 89.50 98 LEU A C 1
ATOM 747 O O . LEU A 1 98 ? -20.541 -8.698 23.189 1.00 89.50 98 LEU A O 1
ATOM 751 N N . MET A 1 99 ? -19.255 -8.924 25.024 1.00 86.62 99 MET A N 1
ATOM 752 C CA . MET A 1 99 ? -19.435 -10.352 25.223 1.00 86.62 99 MET A CA 1
ATOM 753 C C . MET A 1 99 ? -19.680 -10.641 26.702 1.00 86.62 99 MET A C 1
ATOM 755 O O . MET A 1 99 ? -19.066 -10.024 27.572 1.00 86.62 99 MET A O 1
ATOM 759 N N . CYS A 1 100 ? -20.549 -11.604 26.984 1.00 85.38 100 CYS A N 1
ATOM 760 C CA . CYS A 1 100 ? -20.818 -12.088 28.335 1.00 85.38 100 CYS A CA 1
ATOM 761 C C . CYS A 1 100 ? -20.979 -13.609 28.284 1.00 85.38 100 CYS A C 1
ATOM 763 O O . CYS A 1 100 ? -21.664 -14.122 27.403 1.00 85.38 100 CYS A O 1
ATOM 765 N N . GLY A 1 101 ? -20.291 -14.345 29.164 1.00 78.75 101 GLY A N 1
ATOM 766 C CA . GLY A 1 101 ? -20.355 -15.815 29.182 1.00 78.75 101 GLY A CA 1
ATOM 767 C C . GLY A 1 101 ? -19.937 -16.502 27.870 1.00 78.75 101 GLY A C 1
ATOM 768 O O . GLY A 1 101 ? -20.364 -17.621 27.610 1.00 78.75 101 GLY A O 1
ATOM 769 N N . GLY A 1 102 ? -19.139 -15.835 27.025 1.00 77.19 102 GLY A N 1
ATOM 770 C CA . GLY A 1 102 ? -18.739 -16.326 25.698 1.00 77.19 102 GLY A CA 1
ATOM 771 C C . GLY A 1 102 ? -19.717 -16.002 24.558 1.00 77.19 102 GLY A C 1
ATOM 772 O O . GLY A 1 102 ? -19.379 -16.218 23.396 1.00 77.19 102 GLY A O 1
ATOM 773 N N . GLU A 1 103 ? -20.890 -15.433 24.847 1.00 81.44 103 GLU A N 1
ATOM 774 C CA . GLU A 1 103 ? -21.864 -15.006 23.837 1.00 81.44 103 GLU A CA 1
ATOM 775 C C . GLU A 1 103 ? -21.638 -13.540 23.431 1.00 81.44 103 GLU A C 1
ATOM 777 O O . GLU A 1 103 ? -21.334 -12.690 24.270 1.00 81.44 103 GLU A O 1
ATOM 782 N N . VAL A 1 104 ? -21.794 -13.228 22.138 1.00 86.06 104 VAL A N 1
ATOM 783 C CA . VAL A 1 104 ? -21.739 -11.849 21.624 1.00 86.06 104 VAL A CA 1
ATOM 784 C C . VAL A 1 104 ? -23.077 -11.158 21.853 1.00 86.06 104 VAL A C 1
ATOM 786 O O . VAL A 1 104 ? -24.119 -11.638 21.416 1.00 86.06 104 VAL A O 1
ATOM 789 N N . MET A 1 105 ? -23.033 -9.989 22.480 1.00 89.38 105 MET A N 1
ATOM 790 C CA . MET A 1 105 ? -24.221 -9.231 22.845 1.00 89.38 105 MET A CA 1
ATOM 791 C C . MET A 1 105 ? -24.722 -8.377 21.670 1.00 89.38 105 MET A C 1
ATOM 793 O O . MET A 1 105 ? -23.958 -7.630 21.059 1.00 89.38 105 MET A O 1
ATOM 797 N N . THR A 1 106 ? -26.017 -8.465 21.362 1.00 91.44 106 THR A N 1
ATOM 798 C CA . THR A 1 106 ? -26.688 -7.689 20.303 1.00 91.44 106 THR A CA 1
ATOM 799 C C . THR A 1 106 ? -27.350 -6.420 20.843 1.00 91.44 106 THR A C 1
ATOM 801 O O . THR A 1 106 ? -28.093 -6.499 21.821 1.00 91.44 106 THR A O 1
ATOM 804 N N . ASP A 1 107 ? -27.192 -5.299 20.138 1.00 90.25 107 ASP A N 1
ATOM 805 C CA . ASP A 1 107 ? -27.562 -3.942 20.584 1.00 90.25 107 ASP A CA 1
ATOM 806 C C . ASP A 1 107 ? -28.991 -3.798 21.144 1.00 90.25 107 ASP A C 1
ATOM 808 O O . ASP A 1 107 ? -29.169 -3.255 22.233 1.00 90.25 107 ASP A O 1
ATOM 812 N N . ALA A 1 108 ? -29.998 -4.361 20.466 1.00 89.12 108 ALA A N 1
ATOM 813 C CA . ALA A 1 108 ? -31.409 -4.221 20.849 1.00 89.12 108 ALA A CA 1
ATOM 814 C C . ALA A 1 108 ? -31.871 -5.133 22.008 1.00 89.12 108 ALA A C 1
ATOM 816 O O . ALA A 1 108 ? -33.024 -5.051 22.431 1.00 89.12 108 ALA A O 1
ATOM 817 N N . ARG A 1 109 ? -31.024 -6.048 22.499 1.00 90.06 109 ARG A N 1
ATOM 818 C CA . ARG A 1 109 ? -31.392 -6.985 23.577 1.00 90.06 109 ARG A CA 1
ATOM 819 C C . ARG A 1 109 ? -31.075 -6.409 24.956 1.00 90.06 109 ARG A C 1
ATOM 821 O O . ARG A 1 109 ? -30.171 -5.592 25.105 1.00 90.06 109 ARG A O 1
ATOM 828 N N . LEU A 1 110 ? -31.818 -6.866 25.963 1.00 88.31 110 LEU A N 1
ATOM 829 C CA . LEU A 1 110 ? -31.613 -6.477 27.360 1.00 88.31 110 LEU A CA 1
ATOM 830 C C . LEU A 1 110 ? -30.378 -7.164 27.948 1.00 88.31 110 LEU A C 1
ATOM 832 O O . LEU A 1 110 ? -30.102 -8.319 27.633 1.00 88.31 110 LEU A O 1
ATOM 836 N N . LEU A 1 111 ? -29.673 -6.503 28.864 1.00 84.94 111 LEU A N 1
ATOM 837 C CA . LEU A 1 111 ? -28.508 -7.085 29.538 1.00 84.94 111 LEU A CA 1
ATOM 838 C C . LEU A 1 111 ? -28.852 -8.384 30.291 1.00 84.94 111 LEU A C 1
ATOM 840 O O . LEU A 1 111 ? -28.067 -9.335 30.265 1.00 84.94 111 LEU A O 1
ATOM 844 N N . ALA A 1 112 ? -30.054 -8.465 30.873 1.00 80.56 112 ALA A N 1
ATOM 845 C CA . ALA A 1 112 ? -30.556 -9.663 31.549 1.00 80.56 112 ALA A CA 1
ATOM 846 C C . ALA A 1 112 ? -30.546 -10.922 30.666 1.00 80.56 112 ALA A C 1
ATOM 848 O O . ALA A 1 112 ? -30.329 -12.018 31.178 1.00 80.56 112 ALA A O 1
ATOM 849 N N . THR A 1 113 ? -30.750 -10.794 29.344 1.00 83.12 113 THR A N 1
ATOM 850 C CA . THR A 1 113 ? -30.792 -11.967 28.450 1.00 83.12 113 THR A CA 1
ATOM 851 C C . THR A 1 113 ? -29.440 -12.656 28.320 1.00 83.12 113 THR A C 1
ATOM 853 O O . THR A 1 113 ? -29.396 -13.811 27.920 1.00 83.12 113 THR A O 1
ATOM 856 N N . TYR A 1 114 ? -28.358 -11.957 28.667 1.00 81.38 114 TYR A N 1
ATOM 857 C CA . TYR A 1 114 ? -26.986 -12.464 28.644 1.00 81.38 114 TYR A CA 1
ATOM 858 C C . TYR A 1 114 ? -26.466 -12.825 30.044 1.00 81.38 114 TYR A C 1
ATOM 860 O O . TYR A 1 114 ? -25.265 -13.012 30.229 1.00 81.38 114 TYR A O 1
ATOM 868 N N . GLY A 1 115 ? -27.346 -12.869 31.052 1.00 76.69 115 GLY A N 1
ATOM 869 C CA . GLY A 1 115 ? -26.976 -13.199 32.430 1.00 76.69 115 GLY A CA 1
ATOM 870 C C . GLY A 1 115 ? -26.217 -12.096 33.174 1.00 76.69 115 GLY A C 1
ATOM 871 O O . GLY A 1 115 ? -25.695 -12.355 34.255 1.00 76.69 115 GLY A O 1
ATOM 872 N N . VAL A 1 116 ? -26.165 -10.871 32.637 1.00 81.25 116 VAL A N 1
ATOM 873 C CA . VAL A 1 116 ? -25.554 -9.730 33.331 1.00 81.25 116 VAL A CA 1
ATOM 874 C C . VAL A 1 116 ? -26.441 -9.337 34.514 1.00 81.25 116 VAL A C 1
ATOM 876 O O . VAL A 1 116 ? -27.585 -8.914 34.332 1.00 81.25 116 VAL A O 1
ATOM 879 N N . SER A 1 117 ? -25.907 -9.458 35.727 1.00 78.44 117 SER A N 1
ATOM 880 C CA . SER A 1 117 ? -26.608 -9.155 36.979 1.00 78.44 117 SER A CA 1
ATOM 881 C C . SER A 1 117 ? -25.666 -8.488 37.995 1.00 78.44 117 SER A C 1
ATOM 883 O O . SER A 1 117 ? -24.449 -8.477 37.777 1.00 78.44 117 SER A O 1
ATOM 885 N N . PRO A 1 118 ? -26.187 -7.968 39.125 1.00 70.69 118 PRO A N 1
ATOM 886 C CA . PRO A 1 118 ? -25.362 -7.427 40.209 1.00 70.69 118 PRO A CA 1
ATOM 887 C C . PRO A 1 118 ? -24.316 -8.407 40.766 1.00 70.69 118 PRO A C 1
ATOM 889 O O . PRO A 1 118 ? -23.343 -7.961 41.359 1.00 70.69 118 PRO A O 1
ATOM 892 N N . LEU A 1 119 ? -24.513 -9.718 40.573 1.00 67.62 119 LEU A N 1
ATOM 893 C CA . LEU A 1 119 ? -23.643 -10.798 41.060 1.00 67.62 119 LEU A CA 1
ATOM 894 C C . LEU A 1 119 ? -22.700 -11.353 39.975 1.00 67.62 119 LEU A C 1
ATOM 896 O O . LEU A 1 119 ? -21.777 -12.101 40.279 1.00 67.62 119 LEU A O 1
ATOM 900 N N . GLY A 1 120 ? -22.919 -10.998 38.703 1.00 66.25 120 GLY A N 1
ATOM 901 C CA . GLY A 1 120 ? -22.100 -11.423 37.563 1.00 66.25 120 GLY A CA 1
ATOM 902 C C . GLY A 1 120 ? -21.768 -10.270 36.608 1.00 66.25 120 GLY A C 1
ATOM 903 O O . GLY A 1 120 ? -22.139 -10.332 35.437 1.00 66.25 120 GLY A O 1
ATOM 904 N N . PRO A 1 121 ? -21.088 -9.199 37.060 1.00 64.50 121 PRO A N 1
ATOM 905 C CA . PRO A 1 121 ? -20.993 -7.947 36.306 1.00 64.50 121 PRO A CA 1
ATOM 906 C C . PRO A 1 121 ? -19.914 -7.931 35.213 1.00 64.50 121 PRO A C 1
ATOM 908 O O . PRO A 1 121 ? -19.655 -6.868 34.647 1.00 64.50 121 PRO A O 1
ATOM 911 N N . ARG A 1 122 ? -19.215 -9.046 34.958 1.00 72.88 122 ARG A N 1
ATOM 912 C CA . ARG A 1 122 ? -18.041 -9.056 34.074 1.00 72.88 122 ARG A CA 1
ATOM 913 C C . ARG A 1 122 ? -18.451 -9.145 32.614 1.00 72.88 122 ARG A C 1
ATOM 915 O O . ARG A 1 122 ? -18.825 -10.203 32.120 1.00 72.88 122 ARG A O 1
ATOM 922 N N . ILE A 1 123 ? -18.306 -8.020 31.930 1.00 88.19 123 ILE A N 1
ATOM 923 C CA . ILE A 1 123 ? -18.578 -7.881 30.504 1.00 88.19 123 ILE A CA 1
ATOM 924 C C . ILE A 1 123 ? -17.239 -7.733 29.796 1.00 88.19 123 ILE A C 1
ATOM 926 O O . ILE A 1 123 ? -16.441 -6.857 30.127 1.00 88.19 123 ILE A O 1
ATOM 930 N N . SER A 1 124 ? -16.978 -8.586 28.817 1.00 84.81 124 SER A N 1
ATOM 931 C CA . SER A 1 124 ? -15.786 -8.484 27.988 1.00 84.81 124 SER A CA 1
ATOM 932 C C . SER A 1 124 ? -16.054 -7.533 26.829 1.00 84.81 124 SER A C 1
ATOM 934 O O . SER A 1 124 ? -16.964 -7.742 26.035 1.00 84.81 124 SER A O 1
ATOM 936 N N . LEU A 1 125 ? -15.249 -6.486 26.717 1.00 81.31 125 LEU A N 1
ATOM 937 C CA . LEU A 1 125 ? -15.193 -5.605 25.567 1.00 81.31 125 LEU A CA 1
ATOM 938 C C . LEU A 1 125 ? -14.032 -6.032 24.674 1.00 81.31 125 LEU A C 1
ATOM 940 O O . LEU A 1 125 ? -12.858 -5.866 25.012 1.00 81.31 125 LEU A O 1
ATOM 944 N N . VAL A 1 126 ? -14.375 -6.513 23.487 1.00 77.44 126 VAL A N 1
ATOM 945 C CA . VAL A 1 126 ? -13.437 -6.652 22.379 1.00 77.44 126 VAL A CA 1
ATOM 946 C C . VAL A 1 126 ? -13.603 -5.419 21.501 1.00 77.44 126 VAL A C 1
ATOM 948 O O . VAL A 1 126 ? -14.685 -5.172 20.966 1.00 77.44 126 VAL A O 1
ATOM 951 N N . ARG A 1 127 ? -12.545 -4.616 21.343 1.00 71.44 127 ARG A N 1
ATOM 952 C CA . ARG A 1 127 ? -12.605 -3.513 20.379 1.00 71.44 127 ARG A CA 1
ATOM 953 C C . ARG A 1 127 ? -12.628 -4.073 18.965 1.00 71.44 127 ARG A C 1
ATOM 955 O O . ARG A 1 127 ? -11.670 -4.697 18.514 1.00 71.44 127 ARG A O 1
ATOM 962 N N . GLN A 1 128 ? -13.716 -3.807 18.259 1.00 66.25 128 GLN A N 1
ATOM 963 C CA . GLN A 1 128 ? -13.761 -3.894 16.813 1.00 66.25 128 GLN A CA 1
ATOM 964 C C . GLN A 1 128 ? -13.134 -2.626 16.265 1.00 66.25 128 GLN A C 1
ATOM 966 O O . GLN A 1 128 ? -13.721 -1.551 16.318 1.00 66.25 128 GLN A O 1
ATOM 971 N N . TRP A 1 129 ? -11.926 -2.750 15.736 1.00 64.62 129 TRP A N 1
ATOM 972 C CA . TRP A 1 129 ? -11.318 -1.655 15.006 1.00 64.62 129 TRP A CA 1
ATOM 973 C C . TRP A 1 129 ? -11.816 -1.717 13.565 1.00 64.62 129 TRP A C 1
ATOM 975 O O . TRP A 1 129 ? -11.403 -2.619 12.826 1.00 64.62 129 TRP A O 1
ATOM 985 N N . PRO A 1 130 ? -12.717 -0.809 13.138 1.00 63.41 130 PRO A N 1
ATOM 986 C CA . PRO A 1 130 ? -13.014 -0.687 11.723 1.00 63.41 130 PRO A CA 1
ATOM 987 C C . PRO A 1 130 ? -11.703 -0.422 10.981 1.00 63.41 130 PRO A C 1
ATOM 989 O O . PRO A 1 130 ? -10.771 0.170 11.526 1.00 63.41 130 PRO A O 1
ATOM 992 N N . ALA A 1 131 ? -11.621 -0.872 9.732 1.00 71.56 131 ALA A N 1
ATOM 993 C CA . ALA A 1 131 ? -10.447 -0.616 8.912 1.00 71.56 131 ALA A CA 1
ATOM 994 C C . ALA A 1 131 ? -10.184 0.897 8.848 1.00 71.56 131 ALA A C 1
ATOM 996 O O . ALA A 1 131 ? -11.039 1.657 8.398 1.00 71.56 131 ALA A O 1
ATOM 997 N N . ARG A 1 132 ? -9.009 1.323 9.308 1.00 77.75 132 ARG A N 1
ATOM 998 C CA . ARG A 1 132 ? -8.547 2.716 9.272 1.00 77.75 132 ARG A CA 1
ATOM 999 C C . ARG A 1 132 ? -7.441 2.889 8.245 1.00 77.75 132 ARG A C 1
ATOM 1001 O O . ARG A 1 132 ? -6.698 1.956 7.950 1.00 77.75 132 ARG A O 1
ATOM 1008 N N . ILE A 1 133 ? -7.313 4.096 7.714 1.00 83.75 133 ILE A N 1
ATOM 1009 C CA . ILE A 1 133 ? -6.202 4.455 6.828 1.00 83.75 133 ILE A CA 1
ATOM 1010 C C . ILE A 1 133 ? -5.204 5.285 7.623 1.00 83.75 133 ILE A C 1
ATOM 1012 O O . ILE A 1 133 ? -5.607 6.273 8.221 1.00 83.75 133 ILE A O 1
ATOM 1016 N N . TYR A 1 134 ? -3.922 4.922 7.619 1.00 84.88 134 TYR A N 1
ATOM 1017 C CA . TYR A 1 134 ? -2.901 5.639 8.383 1.00 84.88 134 TYR A CA 1
ATOM 1018 C C . TYR A 1 134 ? -1.996 6.448 7.451 1.00 84.88 134 TYR A C 1
ATOM 1020 O O . TYR A 1 134 ? -1.283 5.903 6.610 1.00 84.88 134 TYR A O 1
ATOM 1028 N N . ALA A 1 135 ? -1.990 7.767 7.620 1.00 86.75 135 ALA A N 1
ATOM 1029 C CA . ALA A 1 135 ? -1.016 8.651 6.996 1.00 86.75 135 ALA A CA 1
ATOM 1030 C C . ALA A 1 135 ? 0.163 8.835 7.960 1.00 86.75 135 ALA A C 1
ATOM 1032 O O . ALA A 1 135 ? 0.014 9.462 9.004 1.00 86.75 135 ALA A O 1
ATOM 1033 N N . ILE A 1 136 ? 1.323 8.267 7.622 1.00 88.19 136 ILE A N 1
ATOM 1034 C CA . ILE A 1 136 ? 2.508 8.200 8.492 1.00 88.19 136 ILE A CA 1
ATOM 1035 C C . ILE A 1 136 ? 3.662 8.927 7.800 1.00 88.19 136 ILE A C 1
ATOM 1037 O O . ILE A 1 136 ? 3.965 8.636 6.643 1.00 88.19 136 ILE A O 1
ATOM 1041 N N . GLY A 1 137 ? 4.304 9.863 8.501 1.00 90.31 137 GLY A N 1
ATOM 1042 C CA . GLY A 1 137 ? 5.498 10.567 8.024 1.00 90.31 137 GLY A CA 1
ATOM 1043 C C . GLY A 1 137 ? 5.327 11.284 6.677 1.00 90.31 137 GLY A C 1
ATOM 1044 O O . GLY A 1 137 ? 4.271 11.847 6.375 1.00 90.31 137 GLY A O 1
ATOM 1045 N N . GLY A 1 138 ? 6.383 11.291 5.866 1.00 87.25 138 GLY A N 1
ATOM 1046 C CA . GLY A 1 138 ? 6.446 11.976 4.574 1.00 87.25 138 GLY A CA 1
ATOM 1047 C C . GLY A 1 138 ? 7.151 13.330 4.658 1.00 87.25 138 GLY A C 1
ATOM 1048 O O . GLY A 1 138 ? 7.960 13.564 5.549 1.00 87.25 138 GLY A O 1
ATOM 1049 N N . ARG A 1 139 ? 6.855 14.217 3.705 1.00 84.25 139 ARG A N 1
ATOM 1050 C CA . ARG A 1 139 ? 7.403 15.581 3.638 1.00 84.25 139 ARG A CA 1
ATOM 1051 C C . ARG A 1 139 ? 6.290 16.580 3.337 1.00 84.25 139 ARG A C 1
ATOM 1053 O O . ARG A 1 139 ? 5.509 16.334 2.412 1.00 84.25 139 ARG A O 1
ATOM 1060 N N . ASP A 1 140 ? 6.245 17.692 4.065 1.00 79.44 140 ASP A N 1
ATOM 1061 C CA . ASP A 1 140 ? 5.256 18.773 3.882 1.00 79.44 140 ASP A CA 1
ATOM 1062 C C . ASP A 1 140 ? 5.643 19.810 2.815 1.00 79.44 140 ASP A C 1
ATOM 1064 O O . ASP A 1 140 ? 4.804 20.572 2.343 1.00 79.44 140 ASP A O 1
ATOM 1068 N N . GLY A 1 141 ? 6.882 19.763 2.345 1.00 73.38 141 GLY A N 1
ATOM 1069 C CA . GLY A 1 141 ? 7.463 20.672 1.356 1.00 73.38 141 GLY A CA 1
ATOM 1070 C C . GLY A 1 141 ? 8.870 21.052 1.792 1.00 73.38 141 GLY A C 1
ATOM 1071 O O . GLY A 1 141 ? 9.809 20.946 1.004 1.00 73.38 141 GLY A O 1
ATOM 1072 N N . ASP A 1 142 ? 9.020 21.301 3.092 1.00 77.19 142 ASP A N 1
ATOM 1073 C CA . ASP A 1 142 ? 10.249 21.802 3.693 1.00 77.19 142 ASP A CA 1
ATOM 1074 C C . ASP A 1 142 ? 10.930 20.730 4.546 1.00 77.19 142 ASP A C 1
ATOM 1076 O O . ASP A 1 142 ? 12.138 20.506 4.420 1.00 77.19 142 ASP A O 1
ATOM 1080 N N . THR A 1 143 ? 10.158 19.996 5.353 1.00 87.19 143 THR A N 1
ATOM 1081 C CA . THR A 1 143 ? 10.701 19.110 6.390 1.00 87.19 143 THR A CA 1
ATOM 1082 C C . THR A 1 143 ? 10.189 17.679 6.283 1.00 87.19 143 THR A C 1
ATOM 1084 O O . THR A 1 143 ? 9.079 17.416 5.812 1.00 87.19 143 THR A O 1
ATOM 1087 N N . ALA A 1 144 ? 11.024 16.727 6.708 1.00 89.38 144 ALA A N 1
ATOM 1088 C CA . ALA A 1 144 ? 10.575 15.361 6.936 1.00 89.38 144 ALA A CA 1
ATOM 1089 C C . ALA A 1 144 ? 9.666 15.327 8.173 1.00 89.38 144 ALA A C 1
ATOM 1091 O O . ALA A 1 144 ? 9.938 15.982 9.179 1.00 89.38 144 ALA A O 1
ATOM 1092 N N . LEU A 1 145 ? 8.602 14.534 8.111 1.00 90.25 145 LEU A N 1
ATOM 1093 C CA . LEU A 1 145 ? 7.555 14.495 9.124 1.00 90.25 145 LEU A CA 1
ATOM 1094 C C . LEU A 1 145 ? 7.655 13.234 9.980 1.00 90.25 145 LEU A C 1
ATOM 1096 O O . LEU A 1 145 ? 7.928 12.145 9.477 1.00 90.25 145 LEU A O 1
ATOM 1100 N N . ALA A 1 146 ? 7.350 13.379 11.266 1.00 92.25 146 ALA A N 1
ATOM 1101 C CA . ALA A 1 146 ? 7.107 12.265 12.186 1.00 92.25 146 ALA A CA 1
ATOM 1102 C C . ALA A 1 146 ? 5.610 12.066 12.491 1.00 92.25 146 ALA A C 1
ATOM 1104 O O . ALA A 1 146 ? 5.218 11.086 13.118 1.00 92.25 146 ALA A O 1
ATOM 1105 N N . SER A 1 147 ? 4.757 13.003 12.064 1.00 89.12 147 SER A N 1
ATOM 1106 C CA . SER A 1 147 ? 3.335 13.020 12.404 1.00 89.12 147 SER A CA 1
ATOM 1107 C C . SER A 1 147 ? 2.585 11.828 11.817 1.00 89.12 147 SER A C 1
ATOM 1109 O O . SER A 1 147 ? 2.886 11.365 10.711 1.00 89.12 147 SER A O 1
ATOM 1111 N N . VAL A 1 148 ? 1.553 11.386 12.532 1.00 87.25 148 VAL A N 1
ATOM 1112 C CA . VAL A 1 148 ? 0.695 10.271 12.133 1.00 87.25 148 VAL A CA 1
ATOM 1113 C C . VAL A 1 148 ? -0.763 10.674 12.280 1.00 87.25 148 VAL A C 1
ATOM 1115 O O . VAL A 1 148 ? -1.143 11.310 13.259 1.00 87.25 148 VAL A O 1
ATOM 1118 N N . GLU A 1 149 ? -1.584 10.299 11.308 1.00 85.00 149 GLU A N 1
ATOM 1119 C CA . GLU A 1 149 ? -3.029 10.504 11.347 1.00 85.00 149 GLU A CA 1
ATOM 1120 C C . GLU A 1 149 ? -3.750 9.237 10.900 1.00 85.00 149 GLU A C 1
ATOM 1122 O O . GLU A 1 149 ? -3.283 8.534 10.004 1.00 85.00 149 GLU A O 1
ATOM 1127 N N . ALA A 1 150 ? -4.901 8.958 11.505 1.00 83.81 150 ALA A N 1
ATOM 1128 C CA . ALA A 1 150 ? -5.758 7.840 11.147 1.00 83.81 150 ALA A CA 1
ATOM 1129 C C . ALA A 1 150 ? -7.090 8.354 10.600 1.00 83.81 150 ALA A C 1
ATOM 1131 O O . ALA A 1 150 ? -7.826 9.054 11.290 1.00 83.81 150 ALA A O 1
ATOM 1132 N N . PHE A 1 151 ? -7.422 7.987 9.371 1.00 82.38 151 PHE A N 1
ATOM 1133 C CA . PHE A 1 151 ? -8.734 8.215 8.789 1.00 82.38 151 PHE A CA 1
ATOM 1134 C C . PHE A 1 151 ? -9.675 7.082 9.152 1.00 82.38 151 PHE A C 1
ATOM 1136 O O . PHE A 1 151 ? -9.381 5.904 8.912 1.00 82.38 151 PHE A O 1
ATOM 1143 N N . ASP A 1 152 ? -10.839 7.461 9.651 1.00 78.00 152 ASP A N 1
ATOM 1144 C CA . ASP A 1 152 ? -11.946 6.554 9.843 1.00 78.00 152 ASP A CA 1
ATOM 1145 C C . ASP A 1 152 ? -12.927 6.659 8.663 1.00 78.00 152 ASP A C 1
ATOM 1147 O O . ASP A 1 152 ? -13.587 7.688 8.495 1.00 78.00 152 ASP A O 1
ATOM 1151 N N . PRO A 1 153 ? -13.065 5.611 7.835 1.00 74.62 153 PRO A N 1
ATOM 1152 C CA . PRO A 1 153 ? -13.927 5.643 6.657 1.00 74.62 153 PRO A CA 1
ATOM 1153 C C . PRO A 1 153 ? -15.421 5.616 6.979 1.00 74.62 153 PRO A C 1
ATOM 1155 O O . PRO A 1 153 ? -16.224 5.913 6.092 1.00 74.62 153 PRO A O 1
ATOM 1158 N N . VAL A 1 154 ? -15.797 5.238 8.204 1.00 74.94 154 VAL A N 1
ATOM 1159 C CA . VAL A 1 154 ? -17.188 5.221 8.665 1.00 74.94 154 VAL A CA 1
ATOM 1160 C C . VAL A 1 154 ? -17.562 6.595 9.205 1.00 74.94 154 VAL A C 1
ATOM 1162 O O . VAL A 1 154 ? -18.580 7.142 8.795 1.00 74.94 154 VAL A O 1
ATOM 1165 N N . ALA A 1 155 ? -16.725 7.172 10.072 1.00 72.56 155 ALA A N 1
ATOM 1166 C CA . ALA A 1 155 ? -16.947 8.523 10.589 1.00 72.56 155 ALA A CA 1
ATOM 1167 C C . ALA A 1 155 ? -16.667 9.608 9.536 1.00 72.56 155 ALA A C 1
ATOM 1169 O O . ALA A 1 155 ? -17.178 10.719 9.637 1.00 72.56 155 ALA A O 1
ATOM 1170 N N . GLY A 1 156 ? -15.870 9.292 8.512 1.00 76.69 156 GLY A N 1
ATOM 1171 C CA . GLY A 1 156 ? -15.526 10.230 7.451 1.00 76.69 156 GLY A CA 1
ATOM 1172 C C . GLY A 1 156 ? -14.655 11.380 7.949 1.00 76.69 156 GLY A C 1
ATOM 1173 O O . GLY A 1 156 ? -14.801 12.497 7.461 1.00 76.69 156 GLY A O 1
ATOM 1174 N N . CYS A 1 157 ? -13.759 11.123 8.905 1.00 78.44 157 CYS A N 1
ATOM 1175 C CA . CYS A 1 157 ? -12.858 12.124 9.473 1.00 78.44 157 CYS A CA 1
ATOM 1176 C C . CYS A 1 157 ? -11.482 11.540 9.826 1.00 78.44 157 CYS A C 1
ATOM 1178 O O . CYS A 1 157 ? -11.307 10.328 9.967 1.00 78.44 157 CYS A O 1
ATOM 1180 N N . TRP A 1 158 ? -10.495 12.431 9.917 1.00 80.44 158 TRP A N 1
ATOM 1181 C CA . TRP A 1 158 ? -9.131 12.120 10.333 1.00 80.44 158 TRP A CA 1
ATOM 1182 C C . TRP A 1 158 ? -8.945 12.411 11.819 1.00 80.44 158 TRP A C 1
ATOM 1184 O O . TRP A 1 158 ? -9.463 13.401 12.332 1.00 80.44 158 TRP A O 1
ATOM 1194 N N . PHE A 1 159 ? -8.158 11.570 12.481 1.00 77.00 159 PHE A N 1
ATOM 1195 C CA . PHE A 1 159 ? -7.783 11.705 13.880 1.00 77.00 159 PHE A CA 1
ATOM 1196 C C . PHE A 1 159 ? -6.260 11.798 14.007 1.00 77.00 159 PHE A C 1
ATOM 1198 O O . PHE A 1 159 ? -5.557 11.018 13.353 1.00 77.00 159 PHE A O 1
ATOM 1205 N N . PRO A 1 160 ? -5.733 12.703 14.849 1.00 79.12 160 PRO A N 1
ATOM 1206 C CA . PRO A 1 160 ? -4.313 12.714 15.162 1.00 79.12 160 PRO A CA 1
ATOM 1207 C C . PRO A 1 160 ? -3.940 11.435 15.914 1.00 79.12 160 PRO A C 1
ATOM 1209 O O . PRO A 1 160 ? -4.685 10.962 16.773 1.00 79.12 160 PRO A O 1
ATOM 1212 N N . MET A 1 161 ? -2.771 10.892 15.597 1.00 82.31 161 MET A N 1
ATOM 1213 C CA . MET A 1 161 ? -2.187 9.740 16.275 1.00 82.31 161 MET A CA 1
ATOM 1214 C C . MET A 1 161 ? -0.822 10.126 16.855 1.00 82.31 161 MET A C 1
ATOM 1216 O O . MET A 1 161 ? -0.213 11.097 16.392 1.00 82.31 161 MET A O 1
ATOM 1220 N N . PRO A 1 162 ? -0.313 9.372 17.844 1.00 83.25 162 PRO A N 1
ATOM 1221 C CA . PRO A 1 162 ? 1.035 9.576 18.355 1.00 83.25 162 PRO A CA 1
ATOM 1222 C C . PRO A 1 162 ? 2.065 9.605 17.215 1.00 83.25 162 PRO A C 1
ATOM 1224 O O . PRO A 1 162 ? 1.997 8.756 16.317 1.00 83.25 162 PRO A O 1
ATOM 1227 N N . PRO A 1 163 ? 2.986 10.584 17.212 1.00 90.25 163 PRO A N 1
ATOM 1228 C CA . PRO A 1 163 ? 4.015 10.675 16.189 1.00 90.25 163 PRO A CA 1
ATOM 1229 C C . PRO A 1 163 ? 5.058 9.567 16.367 1.00 90.25 163 PRO A C 1
ATOM 1231 O O . PRO A 1 163 ? 5.239 9.046 17.467 1.00 90.25 163 PRO A O 1
ATOM 1234 N N . MET A 1 164 ? 5.770 9.255 15.286 1.00 94.06 164 MET A N 1
ATOM 1235 C CA . MET A 1 164 ? 7.020 8.494 15.361 1.00 94.06 164 MET A CA 1
ATOM 1236 C C . MET A 1 164 ? 8.063 9.278 16.172 1.00 94.06 164 MET A C 1
ATOM 1238 O O . MET A 1 164 ? 8.018 10.509 16.236 1.00 94.06 164 MET A O 1
ATOM 1242 N N . ALA A 1 165 ? 9.035 8.579 16.747 1.00 94.50 165 ALA A N 1
ATOM 1243 C CA . ALA A 1 165 ? 10.191 9.191 17.391 1.00 94.50 165 ALA A CA 1
ATOM 1244 C C . ALA A 1 165 ? 11.094 9.894 16.365 1.00 94.50 165 ALA A C 1
ATOM 1246 O O . ALA A 1 165 ? 11.623 10.971 16.636 1.00 94.50 165 ALA A O 1
ATOM 1247 N N . ASN A 1 166 ? 11.242 9.310 15.170 1.00 92.25 166 ASN A N 1
ATOM 1248 C CA . ASN A 1 166 ? 12.045 9.881 14.091 1.00 92.25 166 ASN A CA 1
ATOM 1249 C C . ASN A 1 166 ? 11.156 10.447 12.980 1.00 92.25 166 ASN A C 1
ATOM 1251 O O . ASN A 1 166 ? 10.176 9.824 12.563 1.00 92.25 166 ASN A O 1
ATOM 1255 N N . SER A 1 167 ? 11.536 11.601 12.430 1.00 92.62 167 SER A N 1
ATOM 1256 C CA . SER A 1 167 ? 10.967 12.071 11.169 1.00 92.62 167 SER A CA 1
ATOM 1257 C C . SER A 1 167 ? 11.449 11.189 10.019 1.00 92.62 167 SER A C 1
ATOM 1259 O O . SER A 1 167 ? 12.621 10.819 9.944 1.00 92.62 167 SER A O 1
ATOM 1261 N N . ARG A 1 168 ? 10.535 10.812 9.120 1.00 92.44 168 ARG A N 1
ATOM 1262 C CA . ARG A 1 168 ? 10.843 9.881 8.030 1.00 92.44 168 ARG A CA 1
ATOM 1263 C C . ARG A 1 168 ? 10.154 10.296 6.745 1.00 92.44 168 ARG A C 1
ATOM 1265 O O . ARG A 1 168 ? 8.933 10.413 6.683 1.00 92.44 168 ARG A O 1
ATOM 1272 N N . GLU A 1 169 ? 10.934 10.413 5.681 1.00 89.19 169 GLU A N 1
ATOM 1273 C CA . GLU A 1 169 ? 10.452 10.395 4.302 1.00 89.19 169 GLU A CA 1
ATOM 1274 C C . GLU A 1 169 ? 11.088 9.249 3.504 1.00 89.19 169 GLU A C 1
ATOM 1276 O O . GLU A 1 169 ? 12.193 8.798 3.811 1.00 89.19 169 GLU A O 1
ATOM 1281 N N . VAL A 1 170 ? 10.394 8.803 2.450 1.00 89.06 170 VAL A N 1
ATOM 1282 C CA . VAL A 1 170 ? 10.872 7.771 1.511 1.00 89.06 170 VAL A CA 1
ATOM 1283 C C . VAL A 1 170 ? 11.351 6.498 2.238 1.00 89.06 170 VAL A C 1
ATOM 1285 O O . VAL A 1 170 ? 12.476 6.026 2.037 1.00 89.06 170 VAL A O 1
ATOM 1288 N N . PHE A 1 171 ? 10.510 5.986 3.135 1.00 93.25 171 PHE A N 1
ATOM 1289 C CA . PHE A 1 171 ? 10.819 4.932 4.105 1.00 93.25 171 PHE A CA 1
ATOM 1290 C C . PHE A 1 171 ? 9.949 3.697 3.868 1.00 93.25 171 PHE A C 1
ATOM 1292 O O . PHE A 1 171 ? 8.849 3.792 3.349 1.00 93.25 171 PHE A O 1
ATOM 1299 N N . GLY A 1 172 ? 10.401 2.512 4.260 1.00 92.50 172 GLY A N 1
ATOM 1300 C CA . GLY A 1 172 ? 9.596 1.307 4.077 1.00 92.50 172 GLY A CA 1
ATOM 1301 C C . GLY A 1 172 ? 8.503 1.197 5.132 1.00 92.50 172 GLY A C 1
ATOM 1302 O O . GLY A 1 172 ? 8.774 1.396 6.311 1.00 92.50 172 GLY A O 1
ATOM 1303 N N . THR A 1 173 ? 7.295 0.806 4.728 1.00 92.06 173 THR A N 1
ATOM 1304 C CA . THR A 1 173 ? 6.191 0.511 5.655 1.00 92.06 173 THR A CA 1
ATOM 1305 C C . THR A 1 173 ? 5.623 -0.886 5.456 1.00 92.06 173 THR A C 1
ATOM 1307 O O . THR A 1 173 ? 5.490 -1.361 4.325 1.00 92.06 173 THR A O 1
ATOM 1310 N N . ALA A 1 174 ? 5.276 -1.574 6.538 1.00 92.69 174 ALA A N 1
ATOM 1311 C CA . ALA A 1 174 ? 4.657 -2.897 6.479 1.00 92.69 174 ALA A CA 1
ATOM 1312 C C . ALA A 1 174 ? 3.571 -3.053 7.542 1.00 92.69 174 ALA A C 1
ATOM 1314 O O . ALA A 1 174 ? 3.581 -2.354 8.552 1.00 92.69 174 ALA A O 1
ATOM 1315 N N . VAL A 1 175 ? 2.645 -3.982 7.306 1.00 89.38 175 VAL A N 1
ATOM 1316 C CA . VAL A 1 175 ? 1.664 -4.410 8.307 1.00 89.38 175 VAL A CA 1
ATOM 1317 C C . VAL A 1 175 ? 1.834 -5.892 8.533 1.00 89.38 175 VAL A C 1
ATOM 1319 O O . VAL A 1 175 ? 1.745 -6.663 7.578 1.00 89.38 175 VAL A O 1
ATOM 1322 N N . VAL A 1 176 ? 2.034 -6.266 9.789 1.00 89.56 176 VAL A N 1
ATOM 1323 C CA . VAL A 1 176 ? 2.030 -7.657 10.240 1.00 89.56 176 VAL A CA 1
ATOM 1324 C C . VAL A 1 176 ? 1.221 -7.707 11.528 1.00 89.56 176 VAL A C 1
ATOM 1326 O O . VAL A 1 176 ? 1.384 -6.838 12.381 1.00 89.56 176 VAL A O 1
ATOM 1329 N N . ASP A 1 177 ? 0.292 -8.657 11.626 1.00 85.06 177 ASP A N 1
ATOM 1330 C CA . ASP A 1 177 ? -0.534 -8.903 12.818 1.00 85.06 177 ASP A CA 1
ATOM 1331 C C . ASP A 1 177 ? -1.205 -7.648 13.404 1.00 85.06 177 ASP A C 1
ATOM 1333 O O . ASP A 1 177 ? -1.277 -7.438 14.612 1.00 85.06 177 ASP A O 1
ATOM 1337 N N . GLY A 1 178 ? -1.695 -6.770 12.522 1.00 80.69 178 GLY A N 1
ATOM 1338 C CA . GLY A 1 178 ? -2.380 -5.531 12.908 1.00 80.69 178 GLY A CA 1
ATOM 1339 C C . GLY A 1 178 ? -1.468 -4.417 13.426 1.00 80.69 178 GLY A C 1
ATOM 1340 O O . GLY A 1 178 ? -1.972 -3.353 13.781 1.00 80.69 178 GLY A O 1
ATOM 1341 N N . ARG A 1 179 ? -0.149 -4.617 13.437 1.00 86.81 179 ARG A N 1
ATOM 1342 C CA . ARG A 1 179 ? 0.847 -3.601 13.791 1.00 86.81 179 ARG A CA 1
ATOM 1343 C C . ARG A 1 179 ? 1.448 -2.966 12.552 1.00 86.81 179 ARG A C 1
ATOM 1345 O O . ARG A 1 179 ? 1.600 -3.619 11.519 1.00 86.81 179 ARG A O 1
ATOM 1352 N N . VAL A 1 180 ? 1.793 -1.686 12.656 1.00 91.50 180 VAL A N 1
ATOM 1353 C CA . VAL A 1 180 ? 2.374 -0.924 11.547 1.00 91.50 180 VAL A CA 1
ATOM 1354 C C . VAL A 1 180 ? 3.852 -0.705 11.796 1.00 91.50 180 VAL A C 1
ATOM 1356 O O . VAL A 1 180 ? 4.230 -0.088 12.779 1.00 91.50 180 VAL A O 1
ATOM 1359 N N . TYR A 1 181 ? 4.681 -1.167 10.875 1.00 94.94 181 TYR A N 1
ATOM 1360 C CA . TYR A 1 181 ? 6.126 -1.052 10.958 1.00 94.94 181 TYR A CA 1
ATOM 1361 C C . TYR A 1 181 ? 6.630 0.036 10.015 1.00 94.94 181 TYR A C 1
ATOM 1363 O O . TYR A 1 181 ? 6.190 0.105 8.863 1.00 94.94 181 TYR A O 1
ATOM 1371 N N . ALA A 1 182 ? 7.572 0.849 10.486 1.00 96.12 182 ALA A N 1
ATOM 1372 C CA . ALA A 1 182 ? 8.262 1.883 9.727 1.00 96.12 182 ALA A CA 1
ATOM 1373 C C . ALA A 1 182 ? 9.776 1.632 9.762 1.00 96.12 182 ALA A C 1
ATOM 1375 O O . ALA A 1 182 ? 10.376 1.566 10.831 1.00 96.12 182 ALA A O 1
ATOM 1376 N N . PHE A 1 183 ? 10.399 1.511 8.589 1.00 96.94 183 PHE A N 1
ATOM 1377 C CA . PHE A 1 183 ? 11.797 1.109 8.430 1.00 96.94 183 PHE A CA 1
ATOM 1378 C C . PHE A 1 183 ? 12.594 2.129 7.619 1.00 96.94 183 PHE A C 1
ATOM 1380 O O . PHE A 1 183 ? 12.263 2.426 6.466 1.00 96.94 183 PHE A O 1
ATOM 1387 N N . GLY A 1 184 ? 13.691 2.618 8.195 1.00 96.19 184 GLY A N 1
ATOM 1388 C CA . GLY A 1 184 ? 14.633 3.504 7.515 1.00 96.19 184 GLY A CA 1
ATOM 1389 C C . GLY A 1 184 ? 13.998 4.813 7.048 1.00 96.19 184 GLY A C 1
ATOM 1390 O O . GLY A 1 184 ? 13.219 5.436 7.769 1.00 96.19 184 GLY A O 1
ATOM 1391 N N . GLY A 1 185 ? 14.356 5.245 5.843 1.00 94.56 185 GLY A N 1
ATOM 1392 C CA . GLY A 1 185 ? 13.986 6.546 5.298 1.00 94.56 185 GLY A CA 1
ATOM 1393 C C . GLY A 1 185 ? 15.066 7.596 5.469 1.00 94.56 185 GLY A C 1
ATOM 1394 O O . GLY A 1 185 ? 16.242 7.287 5.666 1.00 94.56 185 GLY A O 1
ATOM 1395 N N . ARG A 1 186 ? 14.652 8.856 5.360 1.00 90.94 186 ARG A N 1
ATOM 1396 C CA . ARG A 1 186 ? 15.493 10.028 5.592 1.00 90.94 186 ARG A CA 1
ATOM 1397 C C . ARG A 1 186 ? 14.809 10.974 6.576 1.00 90.94 186 ARG A C 1
ATOM 1399 O O . ARG A 1 186 ? 13.611 11.202 6.451 1.00 90.94 186 ARG A O 1
ATOM 1406 N N . ASP A 1 187 ? 15.574 11.561 7.488 1.00 91.56 187 ASP A N 1
ATOM 1407 C CA . ASP A 1 187 ? 15.109 12.571 8.461 1.00 91.56 187 ASP A CA 1
ATOM 1408 C C . ASP A 1 187 ? 15.186 14.016 7.922 1.00 91.56 187 ASP A C 1
ATOM 1410 O O . ASP A 1 187 ? 14.999 14.990 8.646 1.00 91.56 187 ASP A O 1
ATOM 1414 N N . GLY A 1 188 ? 15.470 14.164 6.625 1.00 86.62 188 GLY A N 1
ATOM 1415 C CA . GLY A 1 188 ? 15.774 15.437 5.968 1.00 86.62 188 GLY A CA 1
ATOM 1416 C C . GLY A 1 188 ? 17.275 15.707 5.824 1.00 86.62 188 GLY A C 1
ATOM 1417 O O . GLY A 1 188 ? 17.668 16.434 4.913 1.00 86.62 188 GLY A O 1
ATOM 1418 N N . VAL A 1 189 ? 18.123 15.047 6.618 1.00 87.19 189 VAL A N 1
ATOM 1419 C CA . VAL A 1 189 ? 19.584 15.197 6.590 1.00 87.19 189 VAL A CA 1
ATOM 1420 C C . VAL A 1 189 ? 20.233 13.904 6.104 1.00 87.19 189 VAL A C 1
ATOM 1422 O O . VAL A 1 189 ? 20.851 13.883 5.033 1.00 87.19 189 VAL A O 1
ATOM 1425 N N . GLN A 1 190 ? 20.015 12.796 6.805 1.00 91.38 190 GLN A N 1
ATOM 1426 C CA . GLN A 1 190 ? 20.714 11.528 6.608 1.00 91.38 190 GLN A CA 1
ATOM 1427 C C . GLN A 1 190 ? 19.766 10.348 6.390 1.00 91.38 190 GLN A C 1
ATOM 1429 O O . GLN A 1 190 ? 18.591 10.378 6.746 1.00 91.38 190 GLN A O 1
ATOM 1434 N N . ALA A 1 191 ? 20.298 9.295 5.769 1.00 95.00 191 ALA A N 1
ATOM 1435 C CA . ALA A 1 191 ? 19.608 8.015 5.670 1.00 95.00 191 ALA A CA 1
ATOM 1436 C C . ALA A 1 191 ? 19.543 7.346 7.051 1.00 95.00 191 ALA A C 1
ATOM 1438 O O . ALA A 1 191 ? 20.534 7.352 7.782 1.00 95.00 191 ALA A O 1
ATOM 1439 N N . LEU A 1 192 ? 18.412 6.721 7.364 1.00 96.88 192 LEU A N 1
ATOM 1440 C CA . LEU A 1 192 ? 18.142 6.081 8.646 1.00 96.88 192 LEU A CA 1
ATOM 1441 C C . LEU A 1 192 ? 18.253 4.557 8.535 1.00 96.88 192 LEU A C 1
ATOM 1443 O O . LEU A 1 192 ? 17.874 3.966 7.520 1.00 96.88 192 LEU A O 1
ATOM 1447 N N . SER A 1 193 ? 18.753 3.920 9.591 1.00 97.56 193 SER A N 1
ATOM 1448 C CA . SER A 1 193 ? 18.632 2.474 9.825 1.00 97.56 193 SER A CA 1
ATOM 1449 C C . SER A 1 193 ? 17.601 2.131 10.902 1.00 97.56 193 SER A C 1
ATOM 1451 O O . SER A 1 193 ? 17.231 0.968 11.036 1.00 97.56 193 SER A O 1
ATOM 1453 N N . SER A 1 194 ? 17.123 3.127 11.655 1.00 97.81 194 SER A N 1
ATOM 1454 C CA . SER A 1 194 ? 16.164 2.925 12.739 1.00 97.81 194 SER A CA 1
ATOM 1455 C C . SER A 1 194 ? 14.842 2.362 12.224 1.00 97.81 194 SER A C 1
ATOM 1457 O O . SER A 1 194 ? 14.427 2.632 11.087 1.00 97.81 194 SER A O 1
ATOM 1459 N N . ALA A 1 195 ? 14.179 1.610 13.092 1.00 97.81 195 ALA A N 1
ATOM 1460 C CA . ALA A 1 195 ? 12.901 0.976 12.844 1.00 97.81 195 ALA A CA 1
ATOM 1461 C C . ALA A 1 195 ? 11.964 1.236 14.027 1.00 97.81 195 ALA A C 1
ATOM 1463 O O . ALA A 1 195 ? 12.407 1.314 15.170 1.00 97.81 195 ALA A O 1
ATOM 1464 N N . GLU A 1 196 ? 10.678 1.401 13.748 1.00 97.38 196 GLU A N 1
ATOM 1465 C CA . GLU A 1 196 ? 9.659 1.670 14.762 1.00 97.38 196 GLU A CA 1
ATOM 1466 C C . GLU A 1 196 ? 8.393 0.877 14.438 1.00 97.38 196 GLU A C 1
ATOM 1468 O O . GLU A 1 196 ? 8.062 0.678 13.265 1.00 97.38 196 GLU A O 1
ATOM 1473 N N . VAL A 1 197 ? 7.673 0.438 15.469 1.00 96.12 197 VAL A N 1
ATOM 1474 C CA . VAL A 1 197 ? 6.377 -0.231 15.329 1.00 96.12 197 VAL A CA 1
ATOM 1475 C C . VAL A 1 197 ? 5.299 0.532 16.075 1.00 96.12 197 VAL A C 1
ATOM 1477 O O . VAL A 1 197 ? 5.462 0.890 17.235 1.00 96.12 197 VAL A O 1
ATOM 1480 N N . PHE A 1 198 ? 4.177 0.763 15.412 1.00 90.06 198 PHE A N 1
ATOM 1481 C CA . PHE A 1 198 ? 2.965 1.271 16.020 1.00 90.06 198 PHE A CA 1
ATOM 1482 C C . PHE A 1 198 ? 2.026 0.111 16.315 1.00 90.06 198 PHE A C 1
ATOM 1484 O O . PHE A 1 198 ? 1.648 -0.633 15.403 1.00 90.06 198 PHE A O 1
ATOM 1491 N N . ASP A 1 199 ? 1.624 -0.017 17.576 1.00 81.75 199 ASP A N 1
ATOM 1492 C CA . ASP A 1 199 ? 0.553 -0.915 17.990 1.00 81.75 199 ASP A CA 1
ATOM 1493 C C . ASP A 1 199 ? -0.747 -0.099 18.128 1.00 81.75 199 ASP A C 1
ATOM 1495 O O . ASP A 1 199 ? -0.888 0.669 19.087 1.00 81.75 199 ASP A O 1
ATOM 1499 N N . PRO A 1 200 ? -1.717 -0.233 17.198 1.00 75.12 200 PRO A N 1
ATOM 1500 C CA . PRO A 1 200 ? -2.971 0.511 17.268 1.00 75.12 200 PRO A CA 1
ATOM 1501 C C . PRO A 1 200 ? -3.812 0.202 18.509 1.00 75.12 200 PRO A C 1
ATOM 1503 O O . PRO A 1 200 ? -4.617 1.044 18.905 1.00 75.12 200 PRO A O 1
ATOM 1506 N N . PHE A 1 201 ? -3.635 -0.973 19.127 1.00 71.88 201 PHE A N 1
ATOM 1507 C CA . PHE A 1 201 ? -4.360 -1.353 20.339 1.00 71.88 201 PHE A CA 1
ATOM 1508 C C . PHE A 1 201 ? -3.806 -0.635 21.563 1.00 71.88 201 PHE A C 1
ATOM 1510 O O . PHE A 1 201 ? -4.584 -0.160 22.389 1.00 71.88 201 PHE A O 1
ATOM 1517 N N . LYS A 1 202 ? -2.476 -0.531 21.663 1.00 72.69 202 LYS A N 1
ATOM 1518 C CA . LYS A 1 202 ? -1.811 0.225 22.735 1.00 72.69 202 LYS A CA 1
ATOM 1519 C C . LYS A 1 202 ? -1.841 1.733 22.491 1.00 72.69 202 LYS A C 1
ATOM 1521 O O . LYS A 1 202 ? -1.754 2.507 23.437 1.00 72.69 202 LYS A O 1
ATOM 1526 N N . GLY A 1 203 ? -1.940 2.148 21.228 1.00 73.44 203 GLY A N 1
ATOM 1527 C CA . GLY A 1 203 ? -1.878 3.548 20.834 1.00 73.44 203 GLY A CA 1
ATOM 1528 C C . GLY A 1 203 ? -0.509 4.163 21.108 1.00 73.44 203 GLY A C 1
ATOM 1529 O O . GLY A 1 203 ? -0.445 5.291 21.579 1.00 73.44 203 GLY A O 1
ATOM 1530 N N . LEU A 1 204 ? 0.580 3.435 20.853 1.00 81.31 204 LEU A N 1
ATOM 1531 C CA . LEU A 1 204 ? 1.941 3.937 21.046 1.00 81.31 204 LEU A CA 1
ATOM 1532 C C . LEU A 1 204 ? 2.916 3.348 20.023 1.00 81.31 204 LEU A C 1
ATOM 1534 O O . LEU A 1 204 ? 2.678 2.271 19.469 1.00 81.31 204 LEU A O 1
ATOM 1538 N N . TRP A 1 205 ? 3.992 4.093 19.775 1.00 91.25 205 TRP A N 1
ATOM 1539 C CA . TRP A 1 205 ? 5.142 3.647 18.995 1.00 91.25 205 TRP A CA 1
ATOM 1540 C C . TRP A 1 205 ? 6.195 3.037 19.920 1.00 91.25 205 TRP A C 1
ATOM 1542 O O . TRP A 1 205 ? 6.468 3.578 20.990 1.00 91.25 205 TRP A O 1
ATOM 1552 N N . GLU A 1 206 ? 6.795 1.934 19.490 1.00 95.25 206 GLU A N 1
ATOM 1553 C CA . GLU A 1 206 ? 7.925 1.280 20.148 1.00 95.25 206 GLU A CA 1
ATOM 1554 C C . GLU A 1 206 ? 9.124 1.287 19.190 1.00 95.25 206 GLU A C 1
ATOM 1556 O O . GLU A 1 206 ? 8.976 1.063 17.983 1.00 95.25 206 GLU A O 1
ATOM 1561 N N . GLU A 1 207 ? 10.316 1.562 19.720 1.00 97.38 207 GLU A N 1
ATOM 1562 C CA . GLU A 1 207 ? 11.560 1.452 18.960 1.00 97.38 207 GLU A CA 1
ATOM 1563 C C . GLU A 1 207 ? 11.919 -0.025 18.764 1.00 97.38 207 GLU A C 1
ATOM 1565 O O . GLU A 1 207 ? 11.828 -0.836 19.688 1.00 97.38 207 GLU A O 1
ATOM 1570 N N . LEU A 1 208 ? 12.328 -0.369 17.547 1.00 98.31 208 LEU A N 1
ATOM 1571 C CA . LEU A 1 208 ? 12.794 -1.700 17.184 1.00 98.31 208 LEU A CA 1
ATOM 1572 C C . LEU A 1 208 ? 14.313 -1.693 16.990 1.00 98.31 208 LEU A C 1
ATOM 1574 O O . LEU A 1 208 ? 14.890 -0.640 16.698 1.00 98.31 208 LEU A O 1
ATOM 1578 N N . PRO A 1 209 ? 14.972 -2.863 17.062 1.00 98.31 209 PRO A N 1
ATOM 1579 C CA . PRO A 1 209 ? 16.365 -2.979 16.659 1.00 98.31 209 PRO A CA 1
ATOM 1580 C C . PRO A 1 209 ? 16.590 -2.371 15.265 1.00 98.31 209 PRO A C 1
ATOM 1582 O O . PRO A 1 209 ? 15.749 -2.546 14.377 1.00 98.31 209 PRO A O 1
ATOM 1585 N N . PRO A 1 210 ? 17.691 -1.635 15.047 1.00 98.25 210 PRO A N 1
ATOM 1586 C CA . PRO A 1 210 ? 17.954 -1.008 13.762 1.00 98.25 210 PRO A CA 1
ATOM 1587 C C . PRO A 1 210 ? 18.408 -2.041 12.725 1.00 98.25 210 PRO A C 1
ATOM 1589 O O . PRO A 1 210 ? 19.024 -3.052 13.058 1.00 98.25 210 PRO A O 1
ATOM 1592 N N . MET A 1 211 ? 18.173 -1.729 11.451 1.00 98.12 211 MET A N 1
ATOM 1593 C CA . MET A 1 211 ? 18.806 -2.427 10.329 1.00 98.12 211 MET A CA 1
ATOM 1594 C C . MET A 1 211 ? 20.331 -2.263 10.379 1.00 98.12 211 MET A C 1
ATOM 1596 O O . MET A 1 211 ? 20.845 -1.233 10.828 1.00 98.12 211 MET A O 1
ATOM 1600 N N . ALA A 1 212 ? 21.064 -3.222 9.822 1.00 97.38 212 ALA A N 1
ATOM 1601 C CA . ALA A 1 212 ? 22.509 -3.117 9.644 1.00 97.38 212 ALA A CA 1
ATOM 1602 C C . ALA A 1 212 ? 22.868 -2.001 8.650 1.00 97.38 212 ALA A C 1
ATOM 1604 O O . ALA A 1 212 ? 23.840 -1.266 8.841 1.00 97.38 212 ALA A O 1
ATOM 1605 N N . THR A 1 213 ? 22.066 -1.834 7.591 1.00 96.38 213 THR A N 1
ATOM 1606 C CA . THR A 1 213 ? 22.304 -0.814 6.564 1.00 96.38 213 THR A CA 1
ATOM 1607 C C . THR A 1 213 ? 21.259 0.294 6.617 1.00 96.38 213 THR A C 1
ATOM 1609 O O . THR A 1 213 ? 20.069 0.073 6.390 1.00 96.38 213 THR A O 1
ATOM 1612 N N . ARG A 1 214 ? 21.713 1.540 6.801 1.00 97.00 214 ARG A N 1
ATOM 1613 C CA . ARG A 1 214 ? 20.860 2.723 6.616 1.00 97.00 214 ARG A CA 1
ATOM 1614 C C . ARG A 1 214 ? 20.391 2.841 5.167 1.00 97.00 214 ARG A C 1
ATOM 1616 O O . ARG A 1 214 ? 21.196 2.704 4.241 1.00 97.00 214 ARG A O 1
ATOM 1623 N N . ARG A 1 215 ? 19.112 3.142 4.950 1.00 96.44 215 ARG A N 1
ATOM 1624 C CA . ARG A 1 215 ? 18.536 3.186 3.599 1.00 96.44 215 ARG A CA 1
ATOM 1625 C C . ARG A 1 215 ? 17.286 4.057 3.512 1.00 96.44 215 ARG A C 1
ATOM 1627 O O . ARG A 1 215 ? 16.442 4.025 4.396 1.00 96.44 215 ARG A O 1
ATOM 1634 N N . PHE A 1 216 ? 17.144 4.783 2.404 1.00 93.75 216 PHE A N 1
ATOM 1635 C CA . PHE A 1 216 ? 15.903 5.435 1.955 1.00 93.75 216 PHE A CA 1
ATOM 1636 C C . PHE A 1 216 ? 15.575 4.998 0.519 1.00 93.75 216 PHE A C 1
ATOM 1638 O O . PHE A 1 216 ? 16.445 4.475 -0.178 1.00 93.75 216 PHE A O 1
ATOM 1645 N N . GLY A 1 217 ? 14.338 5.173 0.049 1.00 90.25 217 GLY A N 1
ATOM 1646 C CA . GLY A 1 217 ? 13.927 4.665 -1.275 1.00 90.25 217 GLY A CA 1
ATOM 1647 C C . GLY A 1 217 ? 13.889 3.136 -1.359 1.00 90.25 217 GLY A C 1
ATOM 1648 O O . GLY A 1 217 ? 13.969 2.576 -2.457 1.00 90.25 217 GLY A O 1
ATOM 1649 N N . LEU A 1 218 ? 13.831 2.480 -0.195 1.00 94.00 218 LEU A N 1
ATOM 1650 C CA . LEU A 1 218 ? 13.682 1.036 -0.036 1.00 94.00 218 LEU A CA 1
ATOM 1651 C C . LEU A 1 218 ? 12.244 0.596 -0.342 1.00 94.00 218 LEU A C 1
ATOM 1653 O O . LEU A 1 218 ? 11.324 1.414 -0.380 1.00 94.00 218 LEU A O 1
ATOM 1657 N N . ARG A 1 219 ? 12.036 -0.714 -0.487 1.00 94.12 219 ARG A N 1
ATOM 1658 C CA . ARG A 1 219 ? 10.699 -1.319 -0.468 1.00 94.12 219 ARG A CA 1
ATOM 1659 C C . ARG A 1 219 ? 10.634 -2.456 0.539 1.00 94.12 219 ARG A C 1
ATOM 1661 O O . ARG A 1 219 ? 11.529 -3.288 0.598 1.00 94.12 219 ARG A O 1
ATOM 1668 N N . THR A 1 220 ? 9.547 -2.489 1.297 1.00 95.19 220 THR A N 1
ATOM 1669 C CA . THR A 1 220 ? 9.188 -3.562 2.239 1.00 95.19 220 THR A CA 1
ATOM 1670 C C . THR A 1 220 ? 8.342 -4.632 1.555 1.00 95.19 220 THR A C 1
ATOM 1672 O O . THR A 1 220 ? 7.553 -4.267 0.716 1.00 95.19 220 THR A O 1
ATOM 1675 N N . ALA A 1 221 ? 8.379 -5.914 1.871 1.00 95.44 221 ALA A N 1
ATOM 1676 C CA . ALA A 1 221 ? 7.379 -6.884 1.411 1.00 95.44 221 ALA A CA 1
ATOM 1677 C C . ALA A 1 221 ? 7.036 -7.822 2.562 1.00 95.44 221 ALA A C 1
ATOM 1679 O O . ALA A 1 221 ? 7.917 -8.159 3.342 1.00 95.44 221 ALA A O 1
ATOM 1680 N N . VAL A 1 222 ? 5.769 -8.214 2.685 1.00 95.00 222 VAL A N 1
ATOM 1681 C CA . VAL A 1 222 ? 5.334 -9.123 3.752 1.00 95.00 222 VAL A CA 1
ATOM 1682 C C . VAL A 1 222 ? 5.094 -10.495 3.146 1.00 95.00 222 VAL A C 1
ATOM 1684 O O . VAL A 1 222 ? 4.232 -10.636 2.279 1.00 95.00 222 VAL A O 1
ATOM 1687 N N . ALA A 1 223 ? 5.861 -11.488 3.588 1.00 94.00 223 ALA A N 1
ATOM 1688 C CA . ALA A 1 223 ? 5.729 -12.876 3.162 1.00 94.00 223 ALA A CA 1
ATOM 1689 C C . ALA A 1 223 ? 6.028 -13.798 4.350 1.00 94.00 223 ALA A C 1
ATOM 1691 O O . ALA A 1 223 ? 7.019 -13.607 5.049 1.00 94.00 223 ALA A O 1
ATOM 1692 N N . GLY A 1 224 ? 5.142 -14.766 4.609 1.00 90.81 224 GLY A N 1
ATOM 1693 C CA . GLY A 1 224 ? 5.297 -15.702 5.730 1.00 90.81 224 GLY A CA 1
ATOM 1694 C C . GLY A 1 224 ? 5.334 -15.040 7.115 1.00 90.81 224 GLY A C 1
ATOM 1695 O O . GLY A 1 224 ? 6.010 -15.548 7.996 1.00 90.81 224 GLY A O 1
ATOM 1696 N N . GLY A 1 225 ? 4.675 -13.888 7.298 1.00 91.81 225 GLY A N 1
ATOM 1697 C CA . GLY A 1 225 ? 4.717 -13.117 8.553 1.00 91.81 225 GLY A CA 1
ATOM 1698 C C . GLY A 1 225 ? 5.991 -12.285 8.754 1.00 91.81 225 GLY A C 1
ATOM 1699 O O . GLY A 1 225 ? 6.046 -11.464 9.660 1.00 91.81 225 GLY A O 1
ATOM 1700 N N . MET A 1 226 ? 6.986 -12.422 7.878 1.00 95.44 226 MET A N 1
ATOM 1701 C CA . MET A 1 226 ? 8.231 -11.657 7.935 1.00 95.44 226 MET A CA 1
ATOM 1702 C C . MET A 1 226 ? 8.176 -10.420 7.038 1.00 95.44 226 MET A C 1
ATOM 1704 O O . MET A 1 226 ? 7.458 -10.396 6.030 1.00 95.44 226 MET A O 1
ATOM 1708 N N . VAL A 1 227 ? 8.969 -9.398 7.372 1.00 97.44 227 VAL A N 1
ATOM 1709 C CA . VAL A 1 227 ? 9.091 -8.173 6.574 1.00 97.44 227 VAL A CA 1
ATOM 1710 C C . VAL A 1 227 ? 10.439 -8.109 5.867 1.00 97.44 227 VAL A C 1
ATOM 1712 O O . VAL A 1 227 ? 11.466 -7.837 6.474 1.00 97.44 227 VAL A O 1
ATOM 1715 N N . PHE A 1 228 ? 10.422 -8.271 4.551 1.00 97.62 228 PHE A N 1
ATOM 1716 C CA . PHE A 1 228 ? 11.583 -8.122 3.681 1.00 97.62 228 PHE A CA 1
ATOM 1717 C C . PHE A 1 228 ? 11.817 -6.652 3.374 1.00 97.62 228 PHE A C 1
ATOM 1719 O O . PHE A 1 228 ? 10.951 -6.004 2.798 1.00 97.62 228 PHE A O 1
ATOM 1726 N N . VAL A 1 229 ? 12.992 -6.130 3.679 1.00 97.69 229 VAL A N 1
ATOM 1727 C CA . VAL A 1 229 ? 13.430 -4.777 3.354 1.00 97.69 229 VAL A CA 1
ATOM 1728 C C . VAL A 1 229 ? 14.492 -4.839 2.264 1.00 97.69 229 VAL A C 1
ATOM 1730 O O . VAL A 1 229 ? 15.590 -5.347 2.465 1.00 97.69 229 VAL A O 1
ATOM 1733 N N . MET A 1 230 ? 14.167 -4.303 1.088 1.00 96.94 230 MET A N 1
ATOM 1734 C CA . MET A 1 230 ? 14.950 -4.512 -0.129 1.00 96.94 230 MET A CA 1
ATOM 1735 C C . MET A 1 230 ? 15.421 -3.199 -0.746 1.00 96.94 230 MET A C 1
ATOM 1737 O O . MET A 1 230 ? 14.638 -2.260 -0.939 1.00 96.94 230 MET A O 1
ATOM 1741 N N . GLY A 1 231 ? 16.698 -3.173 -1.133 1.00 97.00 231 GLY A N 1
ATOM 1742 C CA . GLY A 1 231 ? 17.277 -2.099 -1.933 1.00 97.00 231 GLY A CA 1
ATOM 1743 C C . GLY A 1 231 ? 17.237 -0.730 -1.248 1.00 97.00 231 GLY A C 1
ATOM 1744 O O . GLY A 1 231 ? 17.396 -0.608 -0.034 1.00 97.00 231 GLY A O 1
ATOM 1745 N N . GLY A 1 232 ? 17.057 0.320 -2.041 1.00 95.81 232 GLY A N 1
ATOM 1746 C CA . GLY A 1 232 ? 17.136 1.709 -1.599 1.00 95.81 232 GLY A CA 1
ATOM 1747 C C . GLY A 1 232 ? 18.525 2.309 -1.794 1.00 95.81 232 GLY A C 1
ATOM 1748 O O . GLY A 1 232 ? 19.287 1.889 -2.666 1.00 95.81 232 GLY A O 1
ATOM 1749 N N . HIS A 1 233 ? 18.833 3.348 -1.026 1.00 94.06 233 HIS A N 1
ATOM 1750 C CA . HIS A 1 233 ? 20.050 4.142 -1.135 1.00 94.06 233 HIS A CA 1
ATOM 1751 C C . HIS A 1 233 ? 20.572 4.509 0.256 1.00 94.06 233 HIS A C 1
ATOM 1753 O O . HIS A 1 233 ? 19.807 4.976 1.096 1.00 94.06 233 HIS A O 1
ATOM 1759 N N . ASN A 1 234 ? 21.873 4.346 0.501 1.00 94.56 234 ASN A N 1
ATOM 1760 C CA . ASN A 1 234 ? 22.485 4.582 1.822 1.00 94.56 234 ASN A CA 1
ATOM 1761 C C . ASN A 1 234 ? 23.090 5.989 2.010 1.00 94.56 234 ASN A C 1
ATOM 1763 O O . ASN A 1 234 ? 23.778 6.254 2.999 1.00 94.56 234 ASN A O 1
ATOM 1767 N N . GLY A 1 235 ? 22.878 6.873 1.034 1.00 90.06 235 GLY A N 1
ATOM 1768 C CA . GLY A 1 235 ? 23.482 8.208 0.953 1.00 90.06 235 GLY A CA 1
ATOM 1769 C C . GLY A 1 235 ? 24.659 8.292 -0.022 1.00 90.06 235 GLY A C 1
ATOM 1770 O O . GLY A 1 235 ? 24.940 9.381 -0.507 1.00 90.06 235 GLY A O 1
ATOM 1771 N N . GLY A 1 236 ? 25.271 7.160 -0.386 1.00 90.06 236 GLY A N 1
ATOM 1772 C CA . GLY A 1 236 ? 26.322 7.091 -1.405 1.00 90.06 236 GLY A CA 1
ATOM 1773 C C . GLY A 1 236 ? 25.915 6.318 -2.660 1.00 90.06 236 GLY A C 1
ATOM 1774 O O . GLY A 1 236 ? 26.118 6.802 -3.770 1.00 90.06 236 GLY A O 1
ATOM 1775 N N . LEU A 1 237 ? 25.346 5.119 -2.497 1.00 93.44 237 LEU A N 1
ATOM 1776 C CA . LEU A 1 237 ? 25.070 4.194 -3.601 1.00 93.44 237 LEU A CA 1
ATOM 1777 C C . LEU A 1 237 ? 23.679 3.561 -3.483 1.00 93.44 237 LEU A C 1
ATOM 1779 O O . LEU A 1 237 ? 23.124 3.417 -2.390 1.00 93.44 237 LEU A O 1
ATOM 1783 N N . ALA A 1 238 ? 23.135 3.142 -4.630 1.00 95.88 238 ALA A N 1
ATOM 1784 C CA . ALA A 1 238 ? 21.973 2.257 -4.676 1.00 95.88 238 ALA A CA 1
ATOM 1785 C C . ALA A 1 238 ? 22.353 0.858 -4.165 1.00 95.88 238 ALA A C 1
ATOM 1787 O O . ALA A 1 238 ? 23.449 0.375 -4.453 1.00 95.88 238 ALA A O 1
ATOM 1788 N N . LEU A 1 239 ? 21.441 0.210 -3.444 1.00 97.44 239 LEU A N 1
ATOM 1789 C CA . LEU A 1 239 ? 21.696 -1.028 -2.709 1.00 97.44 239 LEU A CA 1
ATOM 1790 C C . LEU A 1 239 ? 21.105 -2.250 -3.416 1.00 97.44 239 LEU A C 1
ATOM 1792 O O . LEU A 1 239 ? 20.033 -2.179 -4.016 1.00 97.44 239 LEU A O 1
ATOM 1796 N N . SER A 1 240 ? 21.798 -3.380 -3.316 1.00 97.44 240 SER A N 1
ATOM 1797 C CA . SER A 1 240 ? 21.286 -4.723 -3.625 1.00 97.44 240 SER A CA 1
ATOM 1798 C C . SER A 1 240 ? 20.975 -5.541 -2.370 1.00 97.44 240 SER A C 1
ATOM 1800 O O . SER A 1 240 ? 20.337 -6.584 -2.478 1.00 97.44 240 SER A O 1
ATOM 1802 N N . SER A 1 241 ? 21.412 -5.079 -1.194 1.00 97.62 241 SER A N 1
ATOM 1803 C CA . SER A 1 241 ? 21.229 -5.797 0.063 1.00 97.62 241 SER A CA 1
ATOM 1804 C C . SER A 1 241 ? 19.761 -5.880 0.462 1.00 97.62 241 SER A C 1
ATOM 1806 O O . SER A 1 241 ? 18.974 -4.943 0.239 1.00 97.62 241 SER A O 1
ATOM 1808 N N . VAL A 1 242 ? 19.431 -7.011 1.076 1.00 97.88 242 VAL A N 1
ATOM 1809 C CA . VAL A 1 242 ? 18.106 -7.350 1.574 1.00 97.88 242 VAL A CA 1
ATOM 1810 C C . VAL A 1 242 ? 18.251 -7.771 3.026 1.00 97.88 242 VAL A C 1
ATOM 1812 O O . VAL A 1 242 ? 19.098 -8.593 3.353 1.00 97.88 242 VAL A O 1
ATOM 1815 N N . GLU A 1 243 ? 17.432 -7.188 3.885 1.00 98.25 243 GLU A N 1
ATOM 1816 C CA . GLU A 1 243 ? 17.358 -7.537 5.302 1.00 98.25 243 GLU A CA 1
ATOM 1817 C C . GLU A 1 243 ? 15.923 -7.966 5.587 1.00 98.25 243 GLU A C 1
ATOM 1819 O O . GLU A 1 243 ? 14.988 -7.342 5.086 1.00 98.25 243 GLU A O 1
ATOM 1824 N N . VAL A 1 244 ? 15.727 -9.036 6.346 1.00 97.94 244 VAL A N 1
ATOM 1825 C CA . VAL A 1 244 ? 14.403 -9.501 6.754 1.00 97.94 244 VAL A CA 1
ATOM 1826 C C . VAL A 1 244 ? 14.238 -9.287 8.251 1.00 97.94 244 VAL A C 1
ATOM 1828 O O . VAL A 1 244 ? 15.135 -9.586 9.033 1.00 97.94 244 VAL A O 1
ATOM 1831 N N . PHE A 1 245 ? 13.104 -8.718 8.638 1.00 98.50 245 PHE A N 1
ATOM 1832 C CA . PHE A 1 245 ? 12.717 -8.560 10.030 1.00 98.50 245 PHE A CA 1
ATOM 1833 C C . PHE A 1 245 ? 11.674 -9.611 10.381 1.00 98.50 245 PHE A C 1
ATOM 1835 O O . PHE A 1 245 ? 10.655 -9.721 9.689 1.00 98.50 245 PHE A O 1
ATOM 1842 N N . ASP A 1 246 ? 11.917 -10.342 11.463 1.00 97.69 246 ASP A N 1
ATOM 1843 C CA . ASP A 1 246 ? 10.950 -11.256 12.058 1.00 97.69 246 ASP A CA 1
ATOM 1844 C C . ASP A 1 246 ? 10.287 -10.596 13.283 1.00 97.69 246 ASP A C 1
ATOM 1846 O O . ASP A 1 246 ? 10.926 -10.440 14.330 1.00 97.69 246 ASP A O 1
ATOM 1850 N N . PRO A 1 247 ? 8.995 -10.223 13.189 1.00 96.06 247 PRO A N 1
ATOM 1851 C CA . PRO A 1 247 ? 8.242 -9.682 14.314 1.00 96.06 247 PRO A CA 1
ATOM 1852 C C . PRO A 1 247 ? 8.159 -10.593 15.541 1.00 96.06 247 PRO A C 1
ATOM 1854 O O . PRO A 1 247 ? 7.988 -10.074 16.644 1.00 96.06 247 PRO A O 1
ATOM 1857 N N . ALA A 1 248 ? 8.251 -11.916 15.374 1.00 94.81 248 ALA A N 1
ATOM 1858 C CA . ALA A 1 248 ? 8.114 -12.864 16.476 1.00 94.81 248 ALA A CA 1
ATOM 1859 C C . ALA A 1 248 ? 9.365 -12.890 17.364 1.00 94.81 248 ALA A C 1
ATOM 1861 O O . ALA A 1 248 ? 9.255 -12.883 18.590 1.00 94.81 248 ALA A O 1
ATOM 1862 N N . SER A 1 249 ? 10.551 -12.889 16.752 1.00 96.56 249 SER A N 1
ATOM 1863 C CA . SER A 1 249 ? 11.833 -12.830 17.466 1.00 96.56 249 SER A CA 1
ATOM 1864 C C . SER A 1 249 ? 12.342 -11.408 17.717 1.00 96.56 249 SER A C 1
ATOM 1866 O O . SER A 1 249 ? 13.287 -11.235 18.487 1.00 96.56 249 SER A O 1
ATOM 1868 N N . ASN A 1 250 ? 11.711 -10.394 17.114 1.00 96.94 250 ASN A N 1
ATOM 1869 C CA . ASN A 1 250 ? 12.146 -8.998 17.157 1.00 96.94 250 ASN A CA 1
ATOM 1870 C C . ASN A 1 250 ? 13.608 -8.839 16.701 1.00 96.94 250 ASN A C 1
ATOM 1872 O O . ASN A 1 250 ? 14.406 -8.159 17.346 1.00 96.94 250 ASN A O 1
ATOM 1876 N N . ALA A 1 251 ? 13.975 -9.511 15.610 1.00 97.69 251 ALA A N 1
ATOM 1877 C CA . ALA A 1 251 ? 15.349 -9.574 15.128 1.00 97.69 251 ALA A CA 1
ATOM 1878 C C . ALA A 1 251 ? 15.440 -9.394 13.609 1.00 97.69 251 ALA A C 1
ATOM 1880 O O . ALA A 1 251 ? 14.491 -9.656 12.865 1.00 97.69 251 ALA A O 1
ATOM 1881 N N . TRP A 1 252 ? 16.614 -8.940 13.169 1.00 98.50 252 TRP A N 1
ATOM 1882 C CA . TRP A 1 252 ? 16.976 -8.825 11.761 1.00 98.50 252 TRP A CA 1
ATOM 1883 C C . TRP A 1 252 ? 17.871 -9.979 11.334 1.00 98.50 252 TRP A C 1
ATOM 1885 O O . TRP A 1 252 ? 18.774 -10.380 12.068 1.00 98.50 252 TRP A O 1
ATOM 1895 N N . GLU A 1 253 ? 17.674 -10.426 10.104 1.00 97.50 253 GLU A N 1
ATOM 1896 C CA . GLU A 1 253 ? 18.560 -11.341 9.399 1.00 97.50 253 GLU A CA 1
ATOM 1897 C C . GLU A 1 253 ? 18.956 -10.721 8.052 1.00 97.50 253 GLU A C 1
ATOM 1899 O O . GLU A 1 253 ? 18.129 -10.148 7.336 1.00 97.50 253 GLU A O 1
ATOM 1904 N N . GLU A 1 254 ? 20.239 -10.808 7.697 1.00 97.00 254 GLU A N 1
ATOM 1905 C CA . GLU A 1 254 ? 20.704 -10.427 6.364 1.00 97.00 254 GLU A CA 1
ATOM 1906 C C . GLU A 1 254 ? 20.468 -11.585 5.392 1.00 97.00 254 GLU A C 1
ATOM 1908 O O . GLU A 1 254 ? 20.919 -12.706 5.620 1.00 97.00 254 GLU A O 1
ATOM 1913 N N . LEU A 1 255 ? 19.787 -11.300 4.282 1.00 96.31 255 LEU A N 1
ATOM 1914 C CA . LEU A 1 255 ? 19.556 -12.269 3.218 1.00 96.31 255 LEU A CA 1
ATOM 1915 C C . LEU A 1 255 ? 20.544 -12.067 2.066 1.00 96.31 255 LEU A C 1
ATOM 1917 O O . LEU A 1 255 ? 21.107 -10.977 1.904 1.00 96.31 255 LEU A O 1
ATOM 1921 N N . PRO A 1 256 ? 20.717 -13.080 1.195 1.00 97.12 256 PRO A N 1
ATOM 1922 C CA . PRO A 1 256 ? 21.486 -12.922 -0.028 1.00 97.12 256 PRO A CA 1
ATOM 1923 C C . PRO A 1 256 ? 21.044 -11.700 -0.831 1.00 97.12 256 PRO A C 1
ATOM 1925 O O . PRO A 1 256 ? 19.863 -11.346 -0.898 1.00 97.12 256 PRO A O 1
ATOM 1928 N N . HIS A 1 257 ? 22.019 -11.033 -1.439 1.00 97.62 257 HIS A N 1
ATOM 1929 C CA . HIS A 1 257 ? 21.781 -9.783 -2.149 1.00 97.62 257 HIS A CA 1
ATOM 1930 C C . HIS A 1 257 ? 21.095 -10.046 -3.491 1.00 97.62 257 HIS A C 1
ATOM 1932 O O . HIS A 1 257 ? 21.329 -11.069 -4.136 1.00 97.62 257 HIS A O 1
ATOM 1938 N N . MET A 1 258 ? 20.298 -9.080 -3.947 1.00 97.69 258 MET A N 1
ATOM 1939 C CA . MET A 1 258 ? 19.839 -9.044 -5.336 1.00 97.69 258 MET A CA 1
ATOM 1940 C C . MET A 1 258 ? 21.047 -8.948 -6.281 1.00 97.69 258 MET A C 1
ATOM 1942 O O . MET A 1 258 ? 22.037 -8.277 -5.987 1.00 97.69 258 MET A O 1
ATOM 1946 N N . VAL A 1 259 ? 20.942 -9.542 -7.464 1.00 96.19 259 VAL A N 1
ATOM 1947 C CA . VAL A 1 259 ? 21.933 -9.423 -8.539 1.00 96.19 259 VAL A CA 1
ATOM 1948 C C . VAL A 1 259 ? 22.036 -7.970 -9.003 1.00 96.19 259 VAL A C 1
ATOM 1950 O O . VAL A 1 259 ? 23.128 -7.442 -9.216 1.00 96.19 259 VAL A O 1
ATOM 1953 N N . THR A 1 260 ? 20.895 -7.290 -9.146 1.00 96.12 260 THR A N 1
ATOM 1954 C CA . THR A 1 260 ? 20.852 -5.876 -9.525 1.00 96.12 260 THR A CA 1
ATOM 1955 C C . THR A 1 260 ? 20.598 -5.007 -8.299 1.00 96.12 260 THR A C 1
ATOM 1957 O O . THR A 1 260 ? 19.574 -5.137 -7.630 1.00 96.12 260 THR A O 1
ATOM 1960 N N . ARG A 1 261 ? 21.472 -4.027 -8.047 1.00 96.44 261 ARG A N 1
ATOM 1961 C CA . ARG A 1 261 ? 21.185 -2.949 -7.085 1.00 96.44 261 ARG A CA 1
ATOM 1962 C C . ARG A 1 261 ? 20.012 -2.093 -7.558 1.00 96.44 261 ARG A C 1
ATOM 1964 O O . ARG A 1 261 ? 19.941 -1.745 -8.737 1.00 96.44 261 ARG A O 1
ATOM 1971 N N . ARG A 1 262 ? 19.107 -1.718 -6.657 1.00 95.12 262 ARG A N 1
ATOM 1972 C CA . ARG A 1 262 ? 17.855 -1.029 -6.992 1.00 95.12 262 ARG A CA 1
ATOM 1973 C C . ARG A 1 262 ? 17.481 -0.025 -5.910 1.00 95.12 262 ARG A C 1
ATOM 1975 O O . ARG A 1 262 ? 17.418 -0.369 -4.738 1.00 95.12 262 ARG A O 1
ATOM 1982 N N . ARG A 1 263 ? 17.136 1.195 -6.314 1.00 91.19 263 ARG A N 1
ATOM 1983 C CA . ARG A 1 263 ? 16.305 2.123 -5.529 1.00 91.19 263 ARG A CA 1
ATOM 1984 C C . ARG A 1 263 ? 15.006 2.396 -6.268 1.00 91.19 263 ARG A C 1
ATOM 1986 O O . ARG A 1 263 ? 14.970 2.246 -7.493 1.00 91.19 263 ARG A O 1
ATOM 1993 N N . ASP A 1 264 ? 13.975 2.814 -5.540 1.00 87.38 264 ASP A N 1
ATOM 1994 C CA . ASP A 1 264 ? 12.666 3.151 -6.114 1.00 87.38 264 ASP A CA 1
ATOM 1995 C C . ASP A 1 264 ? 12.089 1.998 -6.963 1.00 87.38 264 ASP A C 1
ATOM 1997 O O . ASP A 1 264 ? 11.410 2.225 -7.970 1.00 87.38 264 ASP A O 1
ATOM 2001 N N . LEU A 1 265 ? 12.417 0.752 -6.591 1.00 92.56 265 LEU A N 1
ATOM 2002 C CA . LEU A 1 265 ? 11.858 -0.438 -7.226 1.00 92.56 265 LEU A CA 1
ATOM 2003 C C . LEU A 1 265 ? 10.365 -0.553 -6.918 1.00 92.56 265 LEU A C 1
ATOM 2005 O O . LEU A 1 265 ? 9.847 0.073 -5.985 1.00 92.56 265 LEU A O 1
ATOM 2009 N N . SER A 1 266 ? 9.691 -1.391 -7.692 1.00 94.62 266 SER A N 1
ATOM 2010 C CA . SER A 1 266 ? 8.378 -1.900 -7.334 1.00 94.62 266 SER A CA 1
ATOM 2011 C C . SER A 1 266 ? 8.485 -3.319 -6.786 1.00 94.62 266 SER A C 1
ATOM 2013 O O . SER A 1 266 ? 9.481 -4.011 -7.013 1.00 94.62 266 SER A O 1
ATOM 2015 N N . ARG A 1 267 ? 7.460 -3.740 -6.049 1.00 94.88 267 ARG A N 1
ATOM 2016 C CA . ARG A 1 267 ? 7.414 -5.028 -5.354 1.00 94.88 267 ARG A CA 1
ATOM 2017 C C . ARG A 1 267 ? 6.148 -5.803 -5.686 1.00 94.88 267 ARG A C 1
ATOM 2019 O O . ARG A 1 267 ? 5.098 -5.200 -5.903 1.00 94.88 267 ARG A O 1
ATOM 2026 N N . ALA A 1 268 ? 6.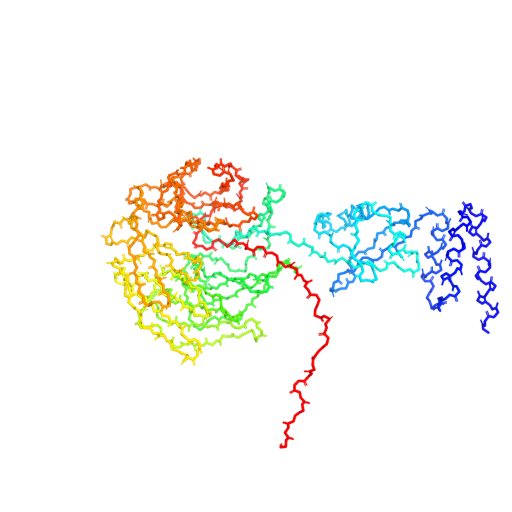229 -7.124 -5.606 1.00 97.00 268 ALA A N 1
ATOM 2027 C CA . ALA A 1 268 ? 5.064 -7.999 -5.535 1.00 97.00 268 ALA A CA 1
ATOM 2028 C C . ALA A 1 268 ? 5.347 -9.192 -4.619 1.00 97.00 268 ALA A C 1
ATOM 2030 O O . ALA A 1 268 ? 6.503 -9.564 -4.419 1.00 97.00 268 ALA A O 1
ATOM 2031 N N . VAL A 1 269 ? 4.286 -9.780 -4.072 1.00 96.81 269 VAL A N 1
ATOM 2032 C CA . VAL A 1 269 ? 4.342 -11.056 -3.355 1.00 96.81 269 VAL A CA 1
ATOM 2033 C C . VAL A 1 269 ? 3.299 -11.968 -3.978 1.00 96.81 269 VAL A C 1
ATOM 2035 O O . VAL A 1 269 ? 2.121 -11.611 -4.020 1.00 96.81 269 VAL A O 1
ATOM 2038 N N . VAL A 1 270 ? 3.741 -13.111 -4.491 1.00 96.50 270 VAL A N 1
ATOM 2039 C CA . VAL A 1 270 ? 2.883 -14.133 -5.100 1.00 96.50 270 VAL A CA 1
ATOM 2040 C C . VAL A 1 270 ? 3.370 -15.487 -4.614 1.00 96.50 270 VAL A C 1
ATOM 2042 O O . VAL A 1 270 ? 4.567 -15.750 -4.667 1.00 96.50 270 VAL A O 1
ATOM 2045 N N . GLU A 1 271 ? 2.455 -16.312 -4.099 1.00 92.00 271 GLU A N 1
ATOM 2046 C CA . GLU A 1 271 ? 2.758 -17.681 -3.641 1.00 92.00 271 GLU A CA 1
ATOM 2047 C C . GLU A 1 271 ? 3.953 -17.749 -2.668 1.00 92.00 271 GLU A C 1
ATOM 2049 O O . GLU A 1 271 ? 4.796 -18.637 -2.729 1.00 92.00 271 GLU A O 1
ATOM 2054 N N . GLY A 1 272 ? 4.059 -16.757 -1.776 1.00 91.94 272 GLY A N 1
ATOM 2055 C CA . GLY A 1 272 ? 5.142 -16.658 -0.790 1.00 91.94 272 GLY A CA 1
ATOM 2056 C C . GLY A 1 272 ? 6.488 -16.167 -1.339 1.00 91.94 272 GLY A C 1
ATOM 2057 O O . GLY A 1 272 ? 7.370 -15.849 -0.545 1.00 91.94 272 GLY A O 1
ATOM 2058 N N . LYS A 1 273 ? 6.648 -16.031 -2.661 1.00 96.12 273 LYS A N 1
ATOM 2059 C CA . LYS A 1 273 ? 7.850 -15.461 -3.286 1.00 96.12 273 LYS A CA 1
ATOM 2060 C C . LYS A 1 273 ? 7.779 -13.941 -3.321 1.00 96.12 273 LYS A C 1
ATOM 2062 O O . LYS A 1 273 ? 6.716 -13.358 -3.552 1.00 96.12 273 LYS A O 1
ATOM 2067 N N . VAL A 1 274 ? 8.927 -13.296 -3.128 1.00 97.88 274 VAL A N 1
ATOM 2068 C CA . VAL A 1 274 ? 9.055 -11.832 -3.134 1.00 97.88 274 VAL A CA 1
ATOM 2069 C C . VAL A 1 274 ? 9.728 -11.386 -4.424 1.00 97.88 274 VAL A C 1
ATOM 2071 O O . VAL A 1 274 ? 10.826 -11.830 -4.735 1.00 97.88 274 VAL A O 1
ATOM 2074 N N . TYR A 1 275 ? 9.090 -10.484 -5.165 1.0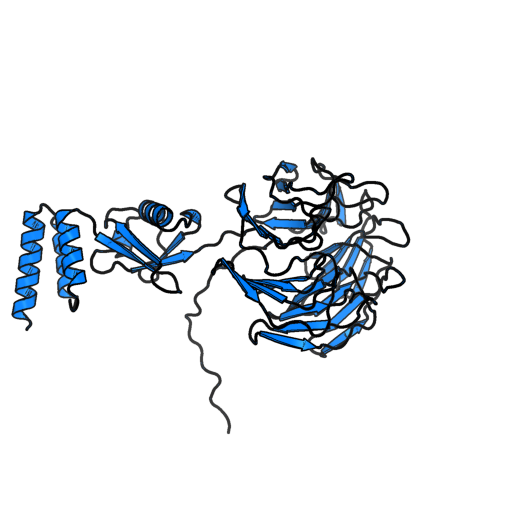0 98.38 275 TYR A N 1
ATOM 2075 C CA . TYR A 1 275 ? 9.561 -10.012 -6.465 1.00 98.38 275 TYR A CA 1
ATOM 2076 C C . TYR A 1 275 ? 10.082 -8.579 -6.369 1.00 98.38 275 TYR A C 1
ATOM 2078 O O . TYR A 1 275 ? 9.364 -7.678 -5.926 1.00 98.38 275 TYR A O 1
ATOM 2086 N N . ALA A 1 276 ? 11.302 -8.361 -6.855 1.00 98.00 276 ALA A N 1
ATOM 2087 C CA . ALA A 1 276 ? 11.928 -7.059 -7.037 1.00 98.00 276 ALA A CA 1
ATOM 2088 C C . ALA A 1 276 ? 11.865 -6.662 -8.519 1.00 98.00 276 ALA A C 1
ATOM 2090 O O . ALA A 1 276 ? 12.483 -7.296 -9.375 1.00 98.00 276 ALA A O 1
ATOM 2091 N N . ILE A 1 277 ? 11.105 -5.610 -8.834 1.00 98.25 277 ILE A N 1
ATOM 2092 C CA . ILE A 1 277 ? 10.706 -5.285 -10.209 1.00 98.25 277 ILE A CA 1
ATOM 2093 C C . ILE A 1 277 ? 11.173 -3.875 -10.572 1.00 98.25 277 ILE A C 1
ATOM 2095 O O . ILE A 1 277 ? 10.769 -2.887 -9.952 1.00 98.25 277 ILE A O 1
ATOM 2099 N N . GLY A 1 278 ? 12.000 -3.770 -11.615 1.00 97.12 278 GLY A N 1
ATOM 2100 C CA . GLY A 1 278 ? 12.453 -2.484 -12.147 1.00 97.12 278 GLY A CA 1
ATOM 2101 C C . GLY A 1 278 ? 13.222 -1.634 -11.126 1.00 97.12 278 GLY A C 1
ATOM 2102 O O . GLY A 1 278 ? 14.028 -2.144 -10.342 1.00 97.12 278 GLY A O 1
ATOM 2103 N N . GLY A 1 279 ? 12.987 -0.323 -11.158 1.00 95.00 279 GLY A N 1
ATOM 2104 C CA . GLY A 1 279 ? 13.658 0.675 -10.325 1.00 95.00 279 GLY A CA 1
ATOM 2105 C C . GLY A 1 279 ? 14.856 1.319 -11.022 1.00 95.00 279 GLY A C 1
ATOM 2106 O O . GLY A 1 279 ? 14.937 1.369 -12.251 1.00 95.00 279 GLY A O 1
ATOM 2107 N N . HIS A 1 280 ? 15.789 1.851 -10.232 1.00 92.94 280 HIS A N 1
ATOM 2108 C CA . HIS A 1 280 ? 16.988 2.540 -10.710 1.00 92.94 280 HIS A CA 1
ATOM 2109 C C . HIS A 1 280 ? 18.252 1.952 -10.080 1.00 92.94 280 HIS A C 1
ATOM 2111 O O . HIS A 1 280 ? 18.373 1.908 -8.856 1.00 92.94 280 HIS A O 1
ATOM 2117 N N . ASN A 1 281 ? 19.242 1.581 -10.889 1.00 93.81 281 ASN A N 1
ATOM 2118 C CA . ASN A 1 281 ? 20.464 0.924 -10.406 1.00 93.81 281 ASN A CA 1
ATOM 2119 C C . ASN A 1 281 ? 21.593 1.896 -10.022 1.00 93.81 281 ASN A C 1
ATOM 2121 O O . ASN A 1 281 ? 22.774 1.570 -10.109 1.00 93.81 281 ASN A O 1
ATOM 2125 N N . GLY A 1 282 ? 21.251 3.129 -9.665 1.00 89.69 282 GLY A N 1
ATOM 2126 C CA . GLY A 1 282 ? 22.211 4.223 -9.462 1.00 89.69 282 GLY A CA 1
ATOM 2127 C C . GLY A 1 282 ? 22.694 4.913 -10.748 1.00 89.69 282 GLY A C 1
ATOM 2128 O O . GLY A 1 282 ? 23.026 6.087 -10.674 1.00 89.69 282 GLY A O 1
ATOM 2129 N N . GLY A 1 283 ? 22.638 4.257 -11.913 1.00 89.56 283 GLY A N 1
ATOM 2130 C CA . GLY A 1 283 ? 22.966 4.868 -13.209 1.00 89.56 283 GLY A CA 1
ATOM 2131 C C . GLY A 1 283 ? 21.744 5.094 -14.098 1.00 89.56 283 GLY A C 1
ATOM 2132 O O . GLY A 1 283 ? 21.487 6.214 -14.525 1.00 89.56 283 GLY A O 1
ATOM 2133 N N . LEU A 1 284 ? 20.971 4.035 -14.352 1.00 91.88 284 LEU A N 1
ATOM 2134 C CA . LEU A 1 284 ? 19.826 4.049 -15.262 1.00 91.88 284 LEU A CA 1
ATOM 2135 C C . LEU A 1 284 ? 18.609 3.337 -14.648 1.00 91.88 284 LEU A C 1
ATOM 2137 O O . LEU A 1 284 ? 18.761 2.479 -13.769 1.00 91.88 284 LEU A O 1
ATOM 2141 N N . PRO A 1 285 ? 17.389 3.637 -15.136 1.00 94.62 285 PRO A N 1
ATOM 2142 C CA . PRO A 1 285 ? 16.246 2.754 -14.950 1.00 94.62 285 PRO A CA 1
ATOM 2143 C C . PRO A 1 285 ? 16.550 1.351 -15.491 1.00 94.62 285 PRO A C 1
ATOM 2145 O O . PRO A 1 285 ? 17.252 1.215 -16.499 1.00 94.62 285 PRO A O 1
ATOM 2148 N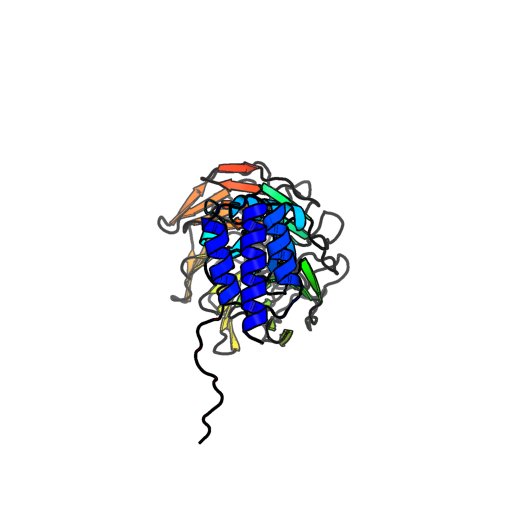 N . VAL A 1 286 ? 16.007 0.316 -14.851 1.00 96.19 286 VAL A N 1
ATOM 2149 C CA . VAL A 1 286 ? 16.205 -1.087 -15.252 1.00 96.19 286 VAL A CA 1
ATOM 2150 C C . VAL A 1 286 ? 14.880 -1.775 -15.580 1.00 96.19 286 VAL A C 1
ATOM 2152 O O . VAL A 1 286 ? 13.824 -1.382 -15.086 1.00 96.19 286 VAL A O 1
ATOM 2155 N N . SER A 1 287 ? 14.936 -2.793 -16.440 1.00 97.00 287 SER A N 1
ATOM 2156 C CA . SER A 1 287 ? 13.808 -3.677 -16.771 1.00 97.00 287 SER A CA 1
ATOM 2157 C C . SER A 1 287 ? 13.903 -5.049 -16.099 1.00 97.00 287 SER A C 1
ATOM 2159 O O . SER A 1 287 ? 12.962 -5.835 -16.182 1.00 97.00 287 SER A O 1
ATOM 2161 N N . SER A 1 288 ? 15.029 -5.349 -15.442 1.00 97.75 288 SER A N 1
ATOM 2162 C CA . SER A 1 288 ? 15.263 -6.643 -14.809 1.00 97.75 288 SER A CA 1
ATOM 2163 C C . SER A 1 288 ? 14.276 -6.894 -13.675 1.00 97.75 288 SER A C 1
ATOM 2165 O O . SER A 1 288 ? 13.896 -5.968 -12.947 1.00 97.75 288 SER A O 1
ATOM 2167 N N . VAL A 1 289 ? 13.916 -8.162 -13.509 1.00 98.25 289 VAL A N 1
ATOM 2168 C CA . VAL A 1 289 ? 13.069 -8.663 -12.429 1.00 98.25 289 VAL A CA 1
ATOM 2169 C C . VAL A 1 289 ? 13.790 -9.818 -11.757 1.00 98.25 289 VAL A C 1
ATOM 2171 O O . VAL A 1 289 ? 14.432 -10.626 -12.424 1.00 98.25 289 VAL A O 1
ATOM 2174 N N . GLU A 1 290 ? 13.711 -9.870 -10.437 1.00 98.19 290 GLU A N 1
ATOM 2175 C CA . GLU A 1 290 ? 14.299 -10.935 -9.631 1.00 98.19 290 GLU A CA 1
ATOM 2176 C C . GLU A 1 290 ? 13.266 -11.398 -8.608 1.00 98.19 290 GLU A C 1
ATOM 2178 O O . GLU A 1 290 ? 12.498 -10.578 -8.100 1.00 98.19 290 GLU A O 1
ATOM 2183 N N . ALA A 1 291 ? 13.238 -12.694 -8.313 1.00 98.00 291 ALA A N 1
ATOM 2184 C CA . ALA A 1 291 ? 12.372 -13.260 -7.287 1.00 98.00 291 ALA A CA 1
ATOM 2185 C C . ALA A 1 291 ? 13.198 -13.986 -6.230 1.00 98.00 291 ALA A C 1
ATOM 2187 O O . ALA A 1 291 ? 14.033 -14.828 -6.564 1.00 98.00 291 ALA A O 1
ATOM 2188 N N . PHE A 1 292 ? 12.945 -13.672 -4.965 1.00 97.69 292 PHE A N 1
ATOM 2189 C CA . PHE A 1 292 ? 13.445 -14.446 -3.845 1.00 97.69 292 PHE A CA 1
ATOM 2190 C C . PHE A 1 292 ? 12.569 -15.680 -3.670 1.00 97.69 292 PHE A C 1
ATOM 2192 O O . PHE A 1 292 ? 11.350 -15.557 -3.501 1.00 97.69 292 PHE A O 1
ATOM 2199 N N . ASP A 1 293 ? 13.194 -16.852 -3.726 1.00 93.06 293 ASP A N 1
ATOM 2200 C CA . ASP A 1 293 ? 12.546 -18.123 -3.436 1.00 93.06 293 ASP A CA 1
ATOM 2201 C C . ASP A 1 293 ? 12.928 -18.573 -2.017 1.00 93.06 293 ASP A C 1
ATOM 2203 O O . ASP A 1 293 ? 14.079 -18.961 -1.796 1.00 93.06 293 ASP A O 1
ATOM 2207 N N . PRO A 1 294 ? 11.994 -18.537 -1.046 1.00 91.31 294 PRO A N 1
ATOM 2208 C CA . PRO A 1 294 ? 12.278 -18.964 0.320 1.00 91.31 294 PRO A CA 1
ATOM 2209 C C . PRO A 1 294 ? 12.740 -20.421 0.426 1.00 91.31 294 PRO A C 1
ATOM 2211 O O . PRO A 1 294 ? 13.441 -20.756 1.374 1.00 91.31 294 PRO A O 1
ATOM 2214 N N . ALA A 1 295 ? 12.378 -21.286 -0.531 1.00 90.81 295 ALA A N 1
ATOM 2215 C CA . ALA A 1 295 ? 12.769 -22.693 -0.499 1.00 90.81 295 ALA A CA 1
ATOM 2216 C C . ALA A 1 295 ? 14.258 -22.894 -0.818 1.00 90.81 295 ALA A C 1
ATOM 2218 O O . ALA A 1 295 ? 14.898 -23.763 -0.230 1.00 90.81 295 ALA A O 1
ATOM 2219 N N . SER A 1 296 ? 14.815 -22.100 -1.738 1.00 92.19 296 SER A N 1
ATOM 2220 C CA . SER A 1 296 ? 16.247 -22.141 -2.064 1.00 92.19 296 SER A CA 1
ATOM 2221 C C . SER A 1 296 ? 17.072 -21.130 -1.270 1.00 92.19 296 SER A C 1
ATOM 2223 O O . SER A 1 296 ? 18.294 -21.243 -1.232 1.00 92.19 296 SER A O 1
ATOM 2225 N N . GLY A 1 297 ? 16.426 -20.125 -0.672 1.00 93.56 297 GLY A N 1
ATOM 2226 C CA . GLY A 1 297 ? 17.090 -19.015 0.004 1.00 93.56 297 GLY A CA 1
ATOM 2227 C C . GLY A 1 297 ? 17.837 -18.087 -0.957 1.00 93.56 297 GLY A C 1
ATOM 2228 O O . GLY A 1 297 ? 18.762 -17.402 -0.535 1.00 93.56 297 GLY A O 1
ATOM 2229 N N . THR A 1 298 ? 17.488 -18.063 -2.249 1.00 95.56 298 THR A N 1
ATOM 2230 C CA . THR A 1 298 ? 18.233 -17.308 -3.271 1.00 95.56 298 THR A CA 1
ATOM 2231 C C . THR A 1 298 ? 17.352 -16.379 -4.098 1.00 95.56 298 THR A C 1
ATOM 2233 O O . THR A 1 298 ? 16.163 -16.622 -4.313 1.00 95.56 298 THR A O 1
ATOM 2236 N N . TRP A 1 299 ? 17.970 -15.313 -4.614 1.00 97.50 299 TRP A N 1
ATOM 2237 C CA . TRP A 1 299 ? 17.393 -14.465 -5.654 1.00 97.50 299 TRP A CA 1
ATOM 2238 C C . TRP A 1 299 ? 17.638 -15.073 -7.029 1.00 97.50 299 TRP A C 1
ATOM 2240 O O . TRP A 1 299 ? 18.779 -15.316 -7.420 1.00 97.50 299 TRP A O 1
ATOM 2250 N N . ASN A 1 300 ? 16.561 -15.278 -7.778 1.00 96.75 300 ASN A N 1
ATOM 2251 C CA . ASN A 1 300 ? 16.599 -15.842 -9.117 1.00 96.75 300 ASN A CA 1
ATOM 2252 C C . ASN A 1 300 ? 16.212 -14.761 -10.139 1.00 96.75 300 ASN A C 1
ATOM 2254 O O . ASN A 1 300 ? 15.120 -14.188 -10.030 1.00 96.75 300 ASN A O 1
ATOM 2258 N N . PRO A 1 301 ? 17.072 -14.458 -11.130 1.00 97.38 301 PRO A N 1
ATOM 2259 C CA . PRO A 1 301 ? 16.705 -13.594 -12.243 1.00 97.38 301 PRO A CA 1
ATOM 2260 C C . PRO A 1 301 ? 15.544 -14.189 -13.040 1.00 97.38 301 PRO A C 1
ATOM 2262 O O . PRO A 1 301 ? 15.531 -15.379 -13.347 1.00 97.38 301 PRO A O 1
ATOM 2265 N N . LEU A 1 302 ? 14.589 -13.342 -13.407 1.00 98.00 302 LEU A N 1
ATOM 2266 C CA . LEU A 1 302 ? 13.446 -13.692 -14.245 1.00 98.00 302 LEU A CA 1
ATOM 2267 C C . LEU A 1 302 ? 13.518 -12.944 -15.580 1.00 98.00 302 LEU A C 1
ATOM 2269 O O . LEU A 1 302 ? 14.283 -11.975 -15.701 1.00 98.00 302 LEU A O 1
ATOM 2273 N N . PRO A 1 303 ? 12.721 -13.347 -16.589 1.00 98.25 303 PRO A N 1
ATOM 2274 C CA . PRO A 1 303 ? 12.626 -12.594 -17.830 1.00 98.25 303 PRO A CA 1
ATOM 2275 C C . PRO A 1 303 ? 12.357 -11.106 -17.563 1.00 98.25 303 PRO A C 1
ATOM 2277 O O . PRO A 1 303 ? 11.513 -10.769 -16.724 1.00 98.25 303 PRO A O 1
ATOM 2280 N N . PRO A 1 304 ? 13.095 -10.199 -18.223 1.00 98.19 304 PRO A N 1
ATOM 2281 C CA . PRO A 1 304 ? 12.941 -8.771 -18.004 1.00 98.19 304 PRO A CA 1
ATOM 2282 C C . PRO A 1 304 ? 11.643 -8.258 -18.633 1.00 98.19 304 PRO A C 1
ATOM 2284 O O . PRO A 1 304 ? 11.120 -8.840 -19.582 1.00 98.19 304 PRO A O 1
ATOM 2287 N N . MET A 1 305 ? 11.171 -7.113 -18.145 1.00 97.94 305 MET A N 1
ATOM 2288 C CA . MET A 1 305 ? 10.127 -6.339 -18.822 1.00 97.94 305 MET A CA 1
ATOM 2289 C C . MET A 1 305 ? 10.623 -5.855 -20.194 1.00 97.94 305 MET A C 1
ATOM 2291 O O . MET A 1 305 ? 11.825 -5.640 -20.391 1.00 97.94 305 MET A O 1
ATOM 2295 N N . SER A 1 306 ? 9.701 -5.602 -21.122 1.00 96.12 306 SER A N 1
ATOM 2296 C CA . SER A 1 306 ? 10.028 -5.072 -22.456 1.00 96.12 306 SER A CA 1
ATOM 2297 C C . SER A 1 306 ? 10.587 -3.646 -22.421 1.00 96.12 306 SER A C 1
ATOM 2299 O O . SER A 1 306 ? 11.345 -3.257 -23.309 1.00 96.12 306 SER A O 1
ATOM 2301 N N . MET A 1 307 ? 10.252 -2.871 -21.384 1.00 94.19 307 MET A N 1
ATOM 2302 C CA . MET A 1 307 ? 10.729 -1.499 -21.182 1.00 94.19 307 MET A CA 1
ATOM 2303 C C . MET A 1 307 ? 11.406 -1.340 -19.822 1.00 94.19 307 MET A C 1
ATOM 2305 O O . MET A 1 307 ? 11.049 -2.003 -18.844 1.00 94.19 307 MET A O 1
ATOM 2309 N N . ARG A 1 308 ? 12.373 -0.422 -19.716 1.00 95.62 308 ARG A N 1
ATOM 2310 C CA . ARG A 1 308 ? 12.970 -0.074 -18.417 1.00 95.62 308 ARG A CA 1
ATOM 2311 C C . ARG A 1 308 ? 12.006 0.812 -17.642 1.00 95.62 308 ARG A C 1
ATOM 2313 O O . ARG A 1 308 ? 11.494 1.789 -18.179 1.00 95.62 308 ARG A O 1
ATOM 2320 N N . ARG A 1 309 ? 11.776 0.514 -16.362 1.00 95.31 309 ARG A N 1
ATOM 2321 C CA . ARG A 1 309 ? 10.753 1.211 -15.571 1.00 95.31 309 ARG A CA 1
ATOM 2322 C C . ARG A 1 309 ? 11.282 1.598 -14.195 1.00 95.31 309 ARG A C 1
ATOM 2324 O O . ARG A 1 309 ? 11.619 0.737 -13.390 1.00 95.31 309 ARG A O 1
ATOM 2331 N N . ARG A 1 310 ? 11.282 2.898 -13.897 1.00 92.19 310 ARG A N 1
ATOM 2332 C CA . ARG A 1 310 ? 11.294 3.447 -12.523 1.00 92.19 310 ARG A CA 1
ATOM 2333 C C . ARG A 1 310 ? 9.995 4.197 -12.256 1.00 92.19 310 ARG A C 1
ATOM 2335 O O . ARG A 1 310 ? 9.338 4.604 -13.212 1.00 92.19 310 ARG A O 1
ATOM 2342 N N . ASP A 1 311 ? 9.650 4.419 -10.989 1.00 91.56 311 ASP A N 1
ATOM 2343 C CA . ASP A 1 311 ? 8.412 5.121 -10.600 1.00 91.56 311 ASP A CA 1
ATOM 2344 C C . ASP A 1 311 ? 7.135 4.489 -11.209 1.00 91.56 311 ASP A C 1
ATOM 2346 O O . ASP A 1 311 ? 6.136 5.180 -11.435 1.00 91.56 311 ASP A O 1
ATOM 2350 N N . LEU A 1 312 ? 7.202 3.192 -11.529 1.00 94.62 312 LEU A N 1
ATOM 2351 C CA . LEU A 1 312 ? 6.075 2.370 -11.963 1.00 94.62 312 LEU A CA 1
ATOM 2352 C C . LEU A 1 312 ? 5.191 1.993 -10.778 1.00 94.62 312 LEU A C 1
ATOM 2354 O O . LEU A 1 312 ? 5.643 2.042 -9.634 1.00 94.62 312 LEU A O 1
ATOM 2358 N N . SER A 1 313 ? 3.973 1.545 -11.072 1.00 94.94 313 SER A N 1
ATOM 2359 C CA . SER A 1 313 ? 3.151 0.857 -10.082 1.00 94.94 313 SER A CA 1
ATOM 2360 C C . SER A 1 313 ? 3.015 -0.625 -10.401 1.00 94.94 313 SER A C 1
ATOM 2362 O O . SER A 1 313 ? 3.052 -1.025 -11.569 1.00 94.94 313 SER A O 1
ATOM 2364 N N . THR A 1 314 ? 2.839 -1.430 -9.356 1.00 95.75 314 THR A N 1
ATOM 2365 C CA . THR A 1 314 ? 2.604 -2.869 -9.460 1.00 95.75 314 THR A CA 1
ATOM 2366 C C . THR A 1 314 ? 1.382 -3.268 -8.656 1.00 95.75 314 THR A C 1
ATOM 2368 O O . THR A 1 314 ? 1.201 -2.818 -7.525 1.00 95.75 314 THR A O 1
ATOM 2371 N N . VAL A 1 315 ? 0.561 -4.144 -9.230 1.00 96.94 315 VAL A N 1
ATOM 2372 C CA . VAL A 1 315 ? -0.541 -4.797 -8.523 1.00 96.94 315 VAL A CA 1
ATOM 2373 C C . VAL A 1 315 ? -0.511 -6.298 -8.769 1.00 96.94 315 VAL A C 1
ATOM 2375 O O . VAL A 1 315 ? -0.117 -6.754 -9.840 1.00 96.94 315 VAL A O 1
ATOM 2378 N N . VAL A 1 316 ? -0.943 -7.057 -7.766 1.00 97.50 316 VAL A N 1
ATOM 2379 C CA . VAL A 1 316 ? -1.173 -8.496 -7.888 1.00 97.50 316 VAL A CA 1
ATOM 2380 C C . VAL A 1 316 ? -2.673 -8.732 -7.982 1.00 97.50 316 VAL A C 1
ATOM 2382 O O . VAL A 1 316 ? -3.432 -8.238 -7.143 1.00 97.50 316 VAL A O 1
ATOM 2385 N N . LEU A 1 317 ? -3.090 -9.473 -9.003 1.00 97.25 317 LEU A N 1
ATOM 2386 C CA . LEU A 1 317 ? -4.473 -9.888 -9.212 1.00 97.25 317 LEU A CA 1
ATOM 2387 C C . LEU A 1 317 ? -4.475 -11.291 -9.821 1.00 97.25 317 LEU A C 1
ATOM 2389 O O . LEU A 1 317 ? -3.761 -11.541 -10.788 1.00 97.25 317 LEU A O 1
ATOM 2393 N N . ASP A 1 318 ? -5.246 -12.200 -9.224 1.00 95.75 318 ASP A N 1
ATOM 2394 C CA . ASP A 1 318 ? -5.377 -13.599 -9.651 1.00 95.75 318 ASP A CA 1
ATOM 2395 C C . ASP A 1 318 ? -4.021 -14.298 -9.857 1.00 95.75 318 ASP A C 1
ATOM 2397 O O . ASP A 1 318 ? -3.768 -14.902 -10.896 1.00 95.75 318 ASP A O 1
ATOM 2401 N N . GLY A 1 319 ? -3.105 -14.132 -8.893 1.00 96.69 319 GLY A N 1
ATOM 2402 C CA . GLY A 1 319 ? -1.758 -14.720 -8.933 1.00 96.69 319 GLY A CA 1
ATOM 2403 C C . GLY A 1 319 ? -0.809 -14.105 -9.970 1.00 96.69 319 GLY A C 1
ATOM 2404 O O . GLY A 1 319 ? 0.341 -14.517 -10.068 1.00 96.69 319 GLY A O 1
ATOM 2405 N N . ARG A 1 320 ? -1.245 -13.098 -10.730 1.00 98.31 320 ARG A N 1
ATOM 2406 C CA . ARG A 1 320 ? -0.445 -12.453 -11.778 1.00 98.31 320 ARG A CA 1
ATOM 2407 C C . ARG A 1 320 ? 0.012 -11.067 -11.357 1.00 98.31 320 ARG A C 1
ATOM 2409 O O . ARG A 1 320 ? -0.667 -10.369 -10.600 1.00 98.31 320 ARG A O 1
ATOM 2416 N N . ILE A 1 321 ? 1.177 -10.666 -11.855 1.00 98.69 321 ILE A N 1
ATOM 2417 C CA . ILE A 1 321 ? 1.831 -9.407 -11.496 1.00 98.69 321 ILE A CA 1
ATOM 2418 C C . ILE A 1 321 ? 1.672 -8.424 -12.650 1.00 98.69 321 ILE A C 1
ATOM 2420 O O . ILE A 1 321 ? 2.250 -8.609 -13.714 1.00 98.69 321 ILE A O 1
ATOM 2424 N N . TYR A 1 322 ? 0.926 -7.350 -12.429 1.00 98.62 322 TYR A N 1
ATOM 2425 C CA . TYR A 1 322 ? 0.710 -6.298 -13.416 1.00 98.62 322 TYR A CA 1
ATOM 2426 C C . TYR A 1 322 ? 1.635 -5.123 -13.122 1.00 98.62 322 TYR A C 1
ATOM 2428 O O . TYR A 1 322 ? 1.647 -4.614 -12.001 1.00 98.62 322 TYR A O 1
ATOM 2436 N N . VAL A 1 323 ? 2.376 -4.662 -14.125 1.00 98.31 323 VAL A N 1
ATOM 2437 C CA . VAL A 1 323 ? 3.210 -3.455 -14.064 1.00 98.31 323 VAL A CA 1
ATOM 2438 C C . VAL A 1 323 ? 2.609 -2.376 -14.947 1.00 98.31 323 VAL A C 1
ATOM 2440 O O . VAL A 1 323 ? 2.245 -2.627 -16.094 1.00 98.31 323 VAL A O 1
ATOM 2443 N N . ILE A 1 324 ? 2.472 -1.167 -14.406 1.00 98.25 324 ILE A N 1
ATOM 2444 C CA . ILE A 1 324 ? 1.694 -0.099 -15.037 1.00 98.25 324 ILE A CA 1
ATOM 2445 C C . ILE A 1 324 ? 2.511 1.187 -15.040 1.00 98.25 324 ILE A C 1
ATOM 2447 O O . ILE A 1 324 ? 2.944 1.676 -13.991 1.00 98.25 324 ILE A O 1
ATOM 2451 N N . GLY A 1 325 ? 2.709 1.735 -16.240 1.00 97.44 325 GLY A N 1
ATOM 2452 C CA . GLY A 1 325 ? 3.386 3.006 -16.452 1.00 97.44 325 GLY A CA 1
ATOM 2453 C C . GLY A 1 325 ? 4.828 3.016 -15.943 1.00 97.44 325 GLY A C 1
ATOM 2454 O O . GLY A 1 325 ? 5.602 2.080 -16.157 1.00 97.44 325 GLY A O 1
ATOM 2455 N N . GLY A 1 326 ? 5.202 4.110 -15.292 1.00 95.56 326 GLY A N 1
ATOM 2456 C CA . GLY A 1 326 ? 6.568 4.407 -14.890 1.00 95.56 326 GLY A CA 1
ATOM 2457 C C . GLY A 1 326 ? 7.274 5.290 -15.907 1.00 95.56 326 GLY A C 1
ATOM 2458 O O . GLY A 1 326 ? 6.649 6.026 -16.671 1.00 95.56 326 GLY A O 1
ATOM 2459 N N . HIS A 1 327 ? 8.598 5.274 -15.867 1.00 91.25 327 HIS A N 1
ATOM 2460 C CA . HIS A 1 327 ? 9.419 6.195 -16.634 1.00 91.25 327 HIS A CA 1
ATOM 2461 C C . HIS A 1 327 ? 10.704 5.552 -17.150 1.00 91.25 327 HIS A C 1
ATOM 2463 O O . HIS A 1 327 ? 11.440 4.911 -16.391 1.00 91.25 327 HIS A O 1
ATOM 2469 N N . GLU A 1 328 ? 11.011 5.846 -18.411 1.00 89.62 328 GLU A N 1
ATOM 2470 C CA . GLU A 1 328 ? 12.201 5.418 -19.139 1.00 89.62 328 GLU A CA 1
ATOM 2471 C C . GLU A 1 328 ? 12.900 6.640 -19.748 1.00 89.62 328 GLU A C 1
ATOM 2473 O O . GLU A 1 328 ? 12.299 7.365 -20.535 1.00 89.62 328 GLU A O 1
ATOM 2478 N N . GLY A 1 329 ? 14.163 6.890 -19.384 1.00 76.38 329 GLY A N 1
ATOM 2479 C CA . GLY A 1 329 ? 15.025 7.834 -20.116 1.00 76.38 329 GLY A CA 1
ATOM 2480 C C . GLY A 1 329 ? 14.500 9.269 -20.302 1.00 76.38 329 GLY A C 1
ATOM 2481 O O . GLY A 1 329 ? 14.875 9.913 -21.271 1.00 76.38 329 GLY A O 1
ATOM 2482 N N . GLY A 1 330 ? 13.632 9.772 -19.419 1.00 79.12 330 GLY A N 1
ATOM 2483 C CA . GLY A 1 330 ? 13.011 11.104 -19.522 1.00 79.12 330 GLY A CA 1
ATOM 2484 C C . GLY A 1 330 ? 11.509 11.065 -19.828 1.00 79.12 330 GLY A C 1
ATOM 2485 O O . GLY A 1 330 ? 10.813 12.051 -19.604 1.00 79.12 330 GLY A O 1
ATOM 2486 N N . ARG A 1 331 ? 10.982 9.923 -20.288 1.00 89.94 331 ARG A N 1
ATOM 2487 C CA . ARG A 1 331 ? 9.607 9.788 -20.781 1.00 89.94 331 ARG A CA 1
ATOM 2488 C C . ARG A 1 331 ? 8.735 8.981 -19.822 1.00 89.94 331 ARG A C 1
ATOM 2490 O O . ARG A 1 331 ? 9.125 7.895 -19.394 1.00 89.94 331 ARG A O 1
ATOM 2497 N N . ALA A 1 332 ? 7.549 9.493 -19.491 1.00 96.00 332 ALA A N 1
ATOM 2498 C CA . ALA A 1 332 ? 6.525 8.708 -18.802 1.00 96.00 332 ALA A CA 1
ATOM 2499 C C . ALA A 1 332 ? 5.915 7.668 -19.757 1.00 96.00 332 ALA A C 1
ATOM 2501 O O . ALA A 1 332 ? 5.789 7.910 -20.957 1.00 96.00 332 ALA A O 1
ATOM 2502 N N . LEU A 1 333 ? 5.520 6.513 -19.230 1.00 97.12 333 LEU A N 1
ATOM 2503 C CA . LEU A 1 333 ? 5.031 5.387 -20.021 1.00 97.12 333 LEU A CA 1
ATOM 2504 C C . LEU A 1 333 ? 3.516 5.226 -19.875 1.00 97.12 333 LEU A C 1
ATOM 2506 O O . LEU A 1 333 ? 2.974 5.335 -18.778 1.00 97.12 333 LEU A O 1
ATOM 2510 N N . ALA A 1 334 ? 2.841 4.943 -20.988 1.00 97.56 334 ALA A N 1
ATOM 2511 C CA . ALA A 1 334 ? 1.439 4.512 -21.012 1.00 97.56 334 ALA A CA 1
ATOM 2512 C C . ALA A 1 334 ? 1.302 2.980 -21.047 1.00 97.56 334 ALA A C 1
ATOM 2514 O O . ALA A 1 334 ? 0.219 2.443 -20.844 1.00 97.56 334 ALA A O 1
ATOM 2515 N N . SER A 1 335 ? 2.398 2.267 -21.318 1.00 97.75 335 SER A N 1
ATOM 2516 C CA . SER A 1 335 ? 2.398 0.814 -21.452 1.00 97.75 335 SER A CA 1
ATOM 2517 C C . SER A 1 335 ? 2.177 0.114 -20.113 1.00 97.75 335 SER A C 1
ATOM 2519 O O . SER A 1 335 ? 2.657 0.566 -19.065 1.00 97.75 335 SER A O 1
ATOM 2521 N N . ALA A 1 336 ? 1.512 -1.035 -20.186 1.00 98.12 336 ALA A N 1
ATOM 2522 C CA . ALA A 1 336 ? 1.356 -1.976 -19.093 1.00 98.12 336 ALA A CA 1
ATOM 2523 C C . ALA A 1 336 ? 1.739 -3.384 -19.562 1.00 98.12 336 ALA A C 1
ATOM 2525 O O . ALA A 1 336 ? 1.619 -3.712 -20.743 1.00 98.12 336 ALA A O 1
ATOM 2526 N N . GLU A 1 337 ? 2.228 -4.202 -18.639 1.00 98.38 337 GLU A N 1
ATOM 2527 C CA . GLU A 1 337 ? 2.606 -5.593 -18.892 1.00 98.38 337 GLU A CA 1
ATOM 2528 C C . GLU A 1 337 ? 2.112 -6.456 -17.729 1.00 98.38 337 GLU A C 1
ATOM 2530 O O . GLU A 1 337 ? 1.970 -5.973 -16.603 1.00 98.38 337 GLU A O 1
ATOM 2535 N N . VAL A 1 338 ? 1.849 -7.731 -17.993 1.00 98.56 338 VAL A N 1
ATOM 2536 C CA . VAL A 1 338 ? 1.493 -8.719 -16.974 1.00 98.56 338 VAL A CA 1
ATOM 2537 C C . VAL A 1 338 ? 2.490 -9.865 -17.010 1.00 98.56 338 VAL A C 1
ATOM 2539 O O . VAL A 1 338 ? 2.816 -10.368 -18.080 1.00 98.56 338 VAL A O 1
ATOM 2542 N N . PHE A 1 339 ? 2.980 -10.265 -15.845 1.00 98.62 339 PHE A N 1
ATOM 2543 C CA . PHE A 1 339 ? 3.781 -11.463 -15.661 1.00 98.62 339 PHE A CA 1
ATOM 2544 C C . PHE A 1 339 ? 2.922 -12.549 -15.039 1.00 98.62 339 PHE A C 1
ATOM 2546 O O . PHE A 1 339 ? 2.266 -12.318 -14.017 1.00 98.62 339 PHE A O 1
ATOM 2553 N N . ASP A 1 340 ? 2.951 -13.725 -15.650 1.00 97.88 340 ASP A N 1
ATOM 2554 C CA . ASP A 1 340 ? 2.356 -14.931 -15.094 1.00 97.88 340 ASP A CA 1
ATOM 2555 C C . ASP A 1 340 ? 3.467 -15.816 -14.511 1.00 97.88 340 ASP A C 1
ATOM 2557 O O . ASP A 1 340 ? 4.251 -16.378 -15.282 1.00 97.88 340 ASP A O 1
ATOM 2561 N N . PRO A 1 341 ? 3.567 -15.945 -13.173 1.00 96.56 341 PRO A N 1
ATOM 2562 C CA . PRO A 1 341 ? 4.573 -16.790 -12.537 1.00 96.56 341 PRO A CA 1
ATOM 2563 C C . PRO A 1 341 ? 4.502 -18.269 -12.926 1.00 96.56 341 PRO A C 1
ATOM 2565 O O . PRO A 1 341 ? 5.541 -18.924 -12.915 1.00 96.56 341 PRO A O 1
ATOM 2568 N N . ASN A 1 342 ? 3.328 -18.783 -13.309 1.00 95.38 342 ASN A N 1
ATOM 2569 C CA . ASN A 1 342 ? 3.167 -20.183 -13.713 1.00 95.38 342 ASN A CA 1
ATOM 2570 C C . ASN A 1 342 ? 3.753 -20.444 -15.101 1.00 95.38 342 ASN A C 1
ATOM 2572 O O . ASN A 1 342 ? 4.299 -21.511 -15.368 1.00 95.38 342 ASN A O 1
ATOM 2576 N N . VAL A 1 343 ? 3.643 -19.454 -15.988 1.00 96.19 343 VAL A N 1
ATOM 2577 C CA . VAL A 1 343 ? 4.208 -19.513 -17.344 1.00 96.19 343 VAL A CA 1
ATOM 2578 C C . VAL A 1 343 ? 5.668 -19.055 -17.350 1.00 96.19 343 VAL A C 1
ATOM 2580 O O . VAL A 1 343 ? 6.452 -19.464 -18.203 1.00 96.19 343 VAL A O 1
ATOM 2583 N N . GLY A 1 344 ? 6.045 -18.191 -16.406 1.00 96.06 344 GLY A N 1
ATOM 2584 C CA . GLY A 1 344 ? 7.364 -17.578 -16.341 1.00 96.06 344 GLY A CA 1
ATOM 2585 C C . GLY A 1 344 ? 7.595 -16.543 -17.442 1.00 96.06 344 GLY A C 1
ATOM 2586 O O . GLY A 1 344 ? 8.736 -16.338 -17.841 1.00 96.06 344 GLY A O 1
ATOM 2587 N N . ALA A 1 345 ? 6.543 -15.895 -17.954 1.00 97.38 345 ALA A N 1
ATOM 2588 C CA . ALA A 1 345 ? 6.640 -14.972 -19.086 1.00 97.38 345 ALA A CA 1
ATOM 2589 C C . ALA A 1 345 ? 5.826 -13.686 -18.892 1.00 97.38 345 ALA A C 1
ATOM 2591 O O . ALA A 1 345 ? 4.803 -13.663 -18.205 1.00 97.38 345 ALA A O 1
ATOM 2592 N N . TRP A 1 346 ? 6.292 -12.617 -19.542 1.00 98.44 346 TRP A N 1
ATOM 2593 C CA . TRP A 1 346 ? 5.573 -11.350 -19.657 1.00 98.44 346 TRP A CA 1
ATOM 2594 C C . TRP A 1 346 ? 4.685 -11.336 -20.900 1.00 98.44 346 TRP A C 1
ATOM 2596 O O . TRP A 1 346 ? 5.085 -11.804 -21.965 1.00 98.44 346 TRP A O 1
ATOM 2606 N N . ALA A 1 347 ? 3.521 -10.708 -20.781 1.00 98.12 347 ALA A N 1
ATOM 2607 C CA . ALA A 1 347 ? 2.662 -10.342 -21.895 1.00 98.12 347 ALA A CA 1
ATOM 2608 C C . ALA A 1 347 ? 2.390 -8.833 -21.873 1.00 98.12 347 ALA A C 1
ATOM 2610 O O . ALA A 1 347 ? 2.117 -8.245 -20.822 1.00 98.12 347 ALA A O 1
ATOM 2611 N N . GLY A 1 348 ? 2.455 -8.203 -23.046 1.00 97.81 348 GLY A N 1
ATOM 2612 C CA . GLY A 1 348 ? 2.052 -6.810 -23.213 1.00 97.81 348 GLY A CA 1
ATOM 2613 C C . GLY A 1 348 ? 0.538 -6.662 -23.076 1.00 97.81 348 GLY A C 1
ATOM 2614 O O . GLY A 1 348 ? -0.220 -7.485 -23.587 1.00 97.81 348 GLY A O 1
ATOM 2615 N N . LEU A 1 349 ? 0.100 -5.604 -22.400 1.00 98.31 349 LEU A N 1
ATOM 2616 C CA . LEU A 1 349 ? -1.305 -5.212 -22.322 1.00 98.31 349 LEU A CA 1
ATOM 2617 C C . LEU A 1 349 ? -1.556 -3.994 -23.218 1.00 98.31 349 LEU A C 1
ATOM 2619 O O . LEU A 1 349 ? -0.610 -3.255 -23.522 1.00 98.31 349 LEU A O 1
ATOM 2623 N N . PRO A 1 350 ? -2.815 -3.728 -23.612 1.00 98.19 350 PRO A N 1
ATOM 2624 C CA . PRO A 1 350 ? -3.152 -2.473 -24.266 1.00 98.19 350 PRO A CA 1
ATOM 2625 C C . PRO A 1 350 ? -2.659 -1.276 -23.441 1.00 98.19 350 PRO A C 1
ATOM 2627 O O . PRO A 1 350 ? -2.720 -1.314 -22.205 1.00 98.19 350 PRO A O 1
ATOM 2630 N N . PRO A 1 351 ? -2.134 -0.227 -24.091 1.00 98.00 351 PRO A N 1
ATOM 2631 C CA . PRO A 1 351 ? -1.654 0.945 -23.381 1.00 98.00 351 PRO A CA 1
ATOM 2632 C C . PRO A 1 351 ? -2.822 1.718 -22.761 1.00 98.00 351 PRO A C 1
ATOM 2634 O O . PRO A 1 351 ? -3.944 1.702 -23.266 1.00 98.00 351 PRO A O 1
ATOM 2637 N N . MET A 1 352 ? -2.524 2.434 -21.682 1.00 98.12 352 MET A N 1
ATOM 2638 C CA . MET A 1 352 ? -3.393 3.476 -21.144 1.00 98.12 352 MET A CA 1
ATOM 2639 C C . MET A 1 352 ? -3.529 4.636 -22.142 1.00 98.12 352 MET A C 1
ATOM 2641 O O . MET A 1 352 ? -2.657 4.861 -22.985 1.00 98.12 352 MET A O 1
ATOM 2645 N N . SER A 1 353 ? -4.586 5.427 -21.995 1.00 97.75 353 SER A N 1
ATOM 2646 C CA . SER A 1 353 ? -4.828 6.638 -22.789 1.00 97.75 353 SER A CA 1
ATOM 2647 C C . SER A 1 353 ? -3.841 7.754 -22.434 1.00 97.75 353 SER A C 1
ATOM 2649 O O . SER A 1 353 ? -3.482 8.564 -23.287 1.00 97.75 353 SER A O 1
ATOM 2651 N N . TRP A 1 354 ? -3.375 7.786 -21.179 1.00 96.69 354 TRP A N 1
ATOM 2652 C CA . TRP A 1 354 ? -2.356 8.724 -20.707 1.00 96.69 354 TRP A CA 1
ATOM 2653 C C . TRP A 1 354 ? -1.115 7.989 -20.209 1.00 96.69 354 TRP A C 1
ATOM 2655 O O . TRP A 1 354 ? -1.199 6.964 -19.531 1.00 96.69 354 TRP A O 1
ATOM 2665 N N . CYS A 1 355 ? 0.061 8.547 -20.493 1.00 97.06 355 CYS A N 1
ATOM 2666 C CA . CYS A 1 355 ? 1.293 8.111 -19.853 1.00 97.06 355 CYS A CA 1
ATOM 2667 C C . CYS A 1 355 ? 1.325 8.559 -18.389 1.00 97.06 355 CYS A C 1
ATOM 2669 O O . CYS A 1 355 ? 0.882 9.652 -18.042 1.00 97.06 355 CYS A O 1
ATOM 2671 N N . ARG A 1 356 ? 1.835 7.697 -17.507 1.00 96.88 356 ARG A N 1
ATOM 2672 C CA . ARG A 1 356 ? 1.796 7.930 -16.061 1.00 96.88 356 ARG A CA 1
ATOM 2673 C C . ARG A 1 356 ? 3.062 7.409 -15.403 1.00 96.88 356 ARG A C 1
ATOM 2675 O O . ARG A 1 356 ? 3.413 6.246 -15.564 1.00 96.88 356 ARG A O 1
ATOM 2682 N N . ARG A 1 357 ? 3.701 8.233 -14.576 1.00 94.62 357 ARG A N 1
ATOM 2683 C CA . ARG A 1 357 ? 4.653 7.795 -13.539 1.00 94.62 357 ARG A CA 1
ATOM 2684 C C . ARG A 1 357 ? 4.228 8.307 -12.168 1.00 94.62 357 ARG A C 1
ATOM 2686 O O . ARG A 1 357 ? 3.503 9.299 -12.092 1.00 94.62 357 ARG A O 1
ATOM 2693 N N . SER A 1 358 ? 4.714 7.683 -11.095 1.00 93.00 358 SER A N 1
ATOM 2694 C CA . SER A 1 358 ? 4.352 8.053 -9.713 1.00 93.00 358 SER A CA 1
ATOM 2695 C C . SER A 1 358 ? 2.828 8.120 -9.501 1.00 93.00 358 SER A C 1
ATOM 2697 O O . SER A 1 358 ? 2.323 9.035 -8.840 1.00 93.00 358 SER A O 1
ATOM 2699 N N . LEU A 1 359 ? 2.122 7.197 -10.156 1.00 95.44 359 LEU A N 1
ATOM 2700 C CA . LEU A 1 359 ? 0.676 7.031 -10.118 1.00 95.44 359 LEU A CA 1
ATOM 2701 C C . LEU A 1 359 ? 0.245 6.213 -8.903 1.00 95.44 359 LEU A C 1
ATOM 2703 O O . LEU A 1 359 ? 1.032 5.454 -8.342 1.00 95.44 359 LEU A O 1
ATOM 2707 N N . GLY A 1 360 ? -1.028 6.340 -8.559 1.00 94.06 360 GLY A N 1
ATOM 2708 C CA . GLY A 1 360 ? -1.690 5.451 -7.625 1.00 94.06 360 GLY A CA 1
ATOM 2709 C C . GLY A 1 360 ? -2.335 4.274 -8.350 1.00 94.06 360 GLY A C 1
ATOM 2710 O O . GLY A 1 360 ? -2.876 4.447 -9.445 1.00 94.06 360 GLY A O 1
ATOM 2711 N N . THR A 1 361 ? -2.324 3.091 -7.737 1.00 95.12 361 THR A N 1
ATOM 2712 C CA . THR A 1 361 ? -3.080 1.940 -8.247 1.00 95.12 361 THR A CA 1
ATOM 2713 C C . THR A 1 361 ? -3.840 1.215 -7.158 1.00 95.12 361 THR A C 1
ATOM 2715 O O . THR A 1 361 ? -3.380 1.112 -6.022 1.00 95.12 361 THR A O 1
ATOM 2718 N N . ALA A 1 362 ? -4.987 0.657 -7.522 1.00 94.19 362 ALA A N 1
ATOM 2719 C CA . ALA A 1 362 ? -5.813 -0.127 -6.620 1.00 94.19 362 ALA A CA 1
ATOM 2720 C C . ALA A 1 362 ? -6.476 -1.288 -7.358 1.00 94.19 362 ALA A C 1
ATOM 2722 O O . ALA A 1 362 ? -6.755 -1.199 -8.552 1.00 94.19 362 ALA A O 1
ATOM 2723 N N . VAL A 1 363 ? -6.756 -2.363 -6.623 1.00 94.31 363 VAL A N 1
ATOM 2724 C CA . VAL A 1 363 ? -7.546 -3.495 -7.111 1.00 94.31 363 VAL A CA 1
ATOM 2725 C C . VAL A 1 363 ? -8.852 -3.530 -6.338 1.00 94.31 363 VAL A C 1
ATOM 2727 O O . VAL A 1 363 ? -8.832 -3.663 -5.112 1.00 94.31 363 VAL A O 1
ATOM 2730 N N . VAL A 1 364 ? -9.972 -3.400 -7.046 1.00 92.25 364 VAL A N 1
ATOM 2731 C CA . VAL A 1 364 ? -11.325 -3.454 -6.478 1.00 92.25 364 VAL A CA 1
ATOM 2732 C C . VAL A 1 364 ? -12.218 -4.242 -7.426 1.00 92.25 364 VAL A C 1
ATOM 2734 O O . VAL A 1 364 ? -12.246 -3.958 -8.621 1.00 92.25 364 VAL A O 1
ATOM 2737 N N . ALA A 1 365 ? -12.945 -5.224 -6.881 1.00 91.50 365 ALA A N 1
ATOM 2738 C CA . ALA A 1 365 ? -13.879 -6.071 -7.627 1.00 91.50 365 ALA A CA 1
ATOM 2739 C C . ALA A 1 365 ? -13.263 -6.689 -8.903 1.00 91.50 365 ALA A C 1
ATOM 2741 O O . ALA A 1 365 ? -13.856 -6.628 -9.975 1.00 91.50 365 ALA A O 1
ATOM 2742 N N . GLY A 1 366 ? -12.040 -7.226 -8.794 1.00 94.25 366 GLY A N 1
ATOM 2743 C CA . GLY A 1 366 ? -11.341 -7.881 -9.910 1.00 94.25 366 GLY A CA 1
ATOM 2744 C C . GLY A 1 366 ? -10.837 -6.941 -11.010 1.00 94.25 366 GLY A C 1
ATOM 2745 O O . GLY A 1 366 ? -10.384 -7.410 -12.046 1.00 94.25 366 GLY A O 1
ATOM 2746 N N . LYS A 1 367 ? -10.900 -5.618 -10.813 1.00 96.56 367 LYS A N 1
ATOM 2747 C CA . LYS A 1 367 ? -10.415 -4.625 -11.781 1.00 96.56 367 LYS A CA 1
ATOM 2748 C C . LYS A 1 367 ? -9.261 -3.815 -11.223 1.00 96.56 367 LYS A C 1
ATOM 2750 O O . LYS A 1 367 ? -9.164 -3.612 -10.009 1.00 96.56 367 LYS A O 1
ATOM 2755 N N . ILE A 1 368 ? -8.410 -3.327 -12.119 1.00 98.06 368 ILE A N 1
ATOM 2756 C CA . ILE A 1 368 ? -7.216 -2.559 -11.774 1.00 98.06 368 ILE A CA 1
ATOM 2757 C C . ILE A 1 368 ? -7.443 -1.095 -12.124 1.00 98.06 368 ILE A C 1
ATOM 2759 O O . ILE A 1 368 ? -7.717 -0.761 -13.267 1.00 98.06 368 ILE A O 1
ATOM 2763 N N . TYR A 1 369 ? -7.292 -0.213 -11.148 1.00 97.81 369 TYR A N 1
ATOM 2764 C CA . TYR A 1 369 ? -7.467 1.223 -11.315 1.00 97.81 369 TYR A CA 1
ATOM 2765 C C . TYR A 1 369 ? -6.096 1.890 -11.373 1.00 97.81 369 TYR A C 1
ATOM 2767 O O . TYR A 1 369 ? -5.288 1.682 -10.471 1.00 97.81 369 TYR A O 1
ATOM 2775 N N . ALA A 1 370 ? -5.850 2.696 -12.402 1.00 97.94 370 ALA A N 1
ATOM 2776 C CA . ALA A 1 370 ? -4.675 3.545 -12.569 1.00 97.94 370 ALA A CA 1
ATOM 2777 C C . ALA A 1 370 ? -5.096 5.010 -12.409 1.00 97.94 370 ALA A C 1
ATOM 2779 O O . ALA A 1 370 ? -5.908 5.520 -13.178 1.00 97.94 370 ALA A O 1
ATOM 2780 N N . ILE A 1 371 ? -4.587 5.683 -11.377 1.00 97.75 371 ILE A N 1
ATOM 2781 C CA . ILE A 1 371 ? -5.122 6.966 -10.908 1.00 97.75 371 ILE A CA 1
ATOM 2782 C C . ILE A 1 371 ? -4.001 8.004 -10.867 1.00 97.75 371 ILE A C 1
ATOM 2784 O O . ILE A 1 371 ? -2.928 7.757 -10.313 1.00 97.75 371 ILE A O 1
ATOM 2788 N N . GLY A 1 372 ? -4.261 9.185 -11.431 1.00 97.81 372 GLY A N 1
ATOM 2789 C CA . GLY A 1 372 ? -3.352 10.327 -11.384 1.00 97.81 372 GLY A CA 1
ATOM 2790 C C . GLY A 1 372 ? -1.958 10.014 -11.937 1.00 97.81 372 GLY A C 1
ATOM 2791 O O . GLY A 1 372 ? -1.805 9.315 -12.942 1.00 97.81 372 GLY A O 1
ATOM 2792 N N . GLY A 1 373 ? -0.938 10.559 -11.282 1.00 96.44 373 GLY A N 1
ATOM 2793 C CA . GLY A 1 373 ? 0.465 10.454 -11.665 1.00 96.44 373 GLY A CA 1
ATOM 2794 C C . GLY A 1 373 ? 0.973 11.701 -12.384 1.00 96.44 373 GLY A C 1
ATOM 2795 O O . GLY A 1 373 ? 0.439 12.797 -12.232 1.00 96.44 373 GLY A O 1
ATOM 2796 N N . TYR A 1 374 ? 2.053 11.536 -13.137 1.00 95.12 374 TYR A N 1
ATOM 2797 C CA . TYR A 1 374 ? 2.709 12.582 -13.920 1.00 95.12 374 TYR A CA 1
ATOM 2798 C C . TYR A 1 374 ? 2.978 12.070 -15.339 1.00 95.12 374 TYR A C 1
ATOM 2800 O O . TYR A 1 374 ? 3.554 10.989 -15.483 1.00 95.12 374 TYR A O 1
ATOM 2808 N N . ASP A 1 375 ? 2.587 12.831 -16.360 1.00 95.31 375 ASP A N 1
ATOM 2809 C CA . ASP A 1 375 ? 2.710 12.453 -17.783 1.00 95.31 375 ASP A CA 1
ATOM 2810 C C . ASP A 1 375 ? 4.051 12.858 -18.425 1.00 95.31 375 ASP A C 1
ATOM 2812 O O . ASP A 1 375 ? 4.334 12.526 -19.574 1.00 95.31 375 ASP A O 1
ATOM 2816 N N . GLY A 1 376 ? 4.919 13.540 -17.675 1.00 91.88 376 GLY A N 1
ATOM 2817 C CA . GLY A 1 376 ? 6.153 14.133 -18.201 1.00 91.88 376 GLY A CA 1
ATOM 2818 C C . GLY A 1 376 ? 6.081 15.653 -18.341 1.00 91.88 376 GLY A C 1
ATOM 2819 O O . GLY A 1 376 ? 7.129 16.286 -18.410 1.00 91.88 376 GLY A O 1
ATOM 2820 N N . ALA A 1 377 ? 4.879 16.232 -18.306 1.00 93.06 377 ALA A N 1
ATOM 2821 C CA . ALA A 1 377 ? 4.637 17.670 -18.342 1.00 93.06 377 ALA A CA 1
ATOM 2822 C C . ALA A 1 377 ? 3.924 18.158 -17.071 1.00 93.06 377 ALA A C 1
ATOM 2824 O O . ALA A 1 377 ? 4.396 19.084 -16.412 1.00 93.06 377 ALA A O 1
ATOM 2825 N N . GLN A 1 378 ? 2.839 17.501 -16.663 1.00 94.88 378 GLN A N 1
ATOM 2826 C CA . GLN A 1 378 ? 1.960 17.932 -15.576 1.00 94.88 378 GLN A CA 1
ATOM 2827 C C . GLN A 1 378 ? 1.499 16.773 -14.685 1.00 94.88 378 GLN A C 1
ATOM 2829 O O . GLN A 1 378 ? 1.517 15.600 -15.063 1.00 94.88 378 GLN A O 1
ATOM 2834 N N . ALA A 1 379 ? 1.082 17.104 -13.459 1.00 96.38 379 ALA A N 1
ATOM 2835 C CA . ALA A 1 379 ? 0.369 16.147 -12.621 1.00 96.38 379 ALA A CA 1
ATOM 2836 C C . ALA A 1 379 ? -1.031 15.887 -13.199 1.00 96.38 379 ALA A C 1
ATOM 2838 O O . ALA A 1 379 ? -1.666 16.790 -13.748 1.00 96.38 379 ALA A O 1
ATOM 2839 N N . LEU A 1 380 ? -1.517 14.659 -13.051 1.00 97.69 380 LEU A N 1
ATOM 2840 C CA . LEU A 1 380 ? -2.766 14.195 -13.639 1.00 97.69 380 LEU A CA 1
ATOM 2841 C C . LEU A 1 380 ? -3.862 14.071 -12.583 1.00 97.69 380 LEU A C 1
ATOM 2843 O O . LEU A 1 380 ? -3.617 13.646 -11.454 1.00 97.69 380 LEU A O 1
ATOM 2847 N N . SER A 1 381 ? -5.091 14.387 -12.978 1.00 97.50 381 SER A N 1
ATOM 2848 C CA . SER A 1 381 ? -6.309 14.013 -12.250 1.00 97.50 381 SER A CA 1
ATOM 2849 C C . SER A 1 381 ? -7.069 12.865 -12.920 1.00 97.50 381 SER A C 1
ATOM 2851 O O . SER A 1 381 ? -7.986 12.311 -12.322 1.00 97.50 381 SER A O 1
ATOM 2853 N N . SER A 1 382 ? -6.699 12.482 -14.147 1.00 97.81 382 SER A N 1
ATOM 2854 C CA . SER A 1 382 ? -7.367 11.407 -14.884 1.00 97.81 382 SER A CA 1
ATOM 2855 C C . SER A 1 382 ? -7.205 10.060 -14.179 1.00 97.81 382 SER A C 1
ATOM 2857 O O . SER A 1 382 ? -6.175 9.790 -13.552 1.00 97.81 382 SER A O 1
ATOM 2859 N N . ALA A 1 383 ? -8.208 9.202 -14.326 1.00 97.69 383 ALA A N 1
ATOM 2860 C CA . ALA A 1 383 ? -8.192 7.831 -13.844 1.00 97.69 383 ALA A CA 1
ATOM 2861 C C . ALA A 1 383 ? -8.678 6.891 -14.949 1.00 97.69 383 ALA A C 1
ATOM 2863 O O . ALA A 1 383 ? -9.506 7.266 -15.777 1.00 97.69 383 ALA A O 1
ATOM 2864 N N . GLU A 1 384 ? -8.152 5.675 -14.962 1.00 98.06 384 GLU A N 1
ATOM 2865 C CA . GLU A 1 384 ? -8.518 4.627 -15.910 1.00 98.06 384 GLU A CA 1
ATOM 2866 C C . GLU A 1 384 ? -8.670 3.304 -15.165 1.00 98.06 384 GLU A C 1
ATOM 2868 O O . GLU A 1 384 ? -7.987 3.061 -14.169 1.00 98.06 384 GLU A O 1
ATOM 2873 N N . VAL A 1 385 ? -9.566 2.446 -15.641 1.00 97.94 385 VAL A N 1
ATOM 2874 C CA . VAL A 1 385 ? -9.770 1.102 -15.103 1.00 97.94 385 VAL A CA 1
ATOM 2875 C C . VAL A 1 385 ? -9.496 0.068 -16.180 1.00 97.94 385 VAL A C 1
ATOM 2877 O O . VAL A 1 385 ? -10.031 0.155 -17.280 1.00 97.94 385 VAL A O 1
ATOM 2880 N N . PHE A 1 386 ? -8.658 -0.907 -15.858 1.00 98.38 386 PHE A N 1
ATOM 2881 C CA . PHE A 1 386 ? -8.424 -2.089 -16.664 1.00 98.38 386 PHE A CA 1
ATOM 2882 C C . PHE A 1 386 ? -9.307 -3.223 -16.164 1.00 98.38 386 PHE A C 1
ATOM 2884 O O . PHE A 1 386 ? -9.301 -3.552 -14.971 1.00 98.38 386 PHE A O 1
ATOM 2891 N N . ASP A 1 387 ? -10.049 -3.819 -17.088 1.00 97.56 387 ASP A N 1
ATOM 2892 C CA . ASP A 1 387 ? -10.822 -5.027 -16.854 1.00 97.56 387 ASP A CA 1
ATOM 2893 C C . ASP A 1 387 ? -10.079 -6.226 -17.468 1.00 97.56 387 ASP A C 1
ATOM 2895 O O . ASP A 1 387 ? -10.019 -6.340 -18.695 1.00 97.56 387 ASP A O 1
ATOM 2899 N N . PRO A 1 388 ? -9.497 -7.125 -16.652 1.00 96.56 388 PRO A N 1
ATOM 2900 C CA . PRO A 1 388 ? -8.784 -8.293 -17.161 1.00 96.56 388 PRO A CA 1
ATOM 2901 C C . PRO A 1 388 ? -9.667 -9.272 -17.936 1.00 96.56 388 PRO A C 1
ATOM 2903 O O . PRO A 1 388 ? -9.133 -10.064 -18.707 1.00 96.56 388 PRO A O 1
ATOM 2906 N N . THR A 1 389 ? -10.990 -9.241 -17.738 1.00 96.19 389 THR A N 1
ATOM 2907 C CA . THR A 1 389 ? -11.916 -10.157 -18.421 1.00 96.19 389 THR A CA 1
ATOM 2908 C C . THR A 1 389 ? -12.130 -9.762 -19.877 1.00 96.19 389 THR A C 1
ATOM 2910 O O . THR A 1 389 ? -12.196 -10.626 -20.747 1.00 96.19 389 THR A O 1
ATOM 2913 N N . THR A 1 390 ? -12.183 -8.458 -20.157 1.00 96.69 390 THR A N 1
ATOM 2914 C CA . THR A 1 390 ? -12.303 -7.922 -21.519 1.00 96.69 390 THR A CA 1
ATOM 2915 C C . THR A 1 390 ? -10.949 -7.559 -22.122 1.00 96.69 390 THR A C 1
ATOM 2917 O O . THR A 1 390 ? -10.843 -7.390 -23.333 1.00 96.69 390 THR A O 1
ATOM 2920 N N . GLY A 1 391 ? -9.913 -7.416 -21.293 1.00 96.75 391 GLY A N 1
ATOM 2921 C CA . GLY A 1 391 ? -8.579 -7.000 -21.709 1.00 96.75 391 GLY A CA 1
ATOM 2922 C C . GLY A 1 391 ? -8.498 -5.528 -22.112 1.00 96.75 391 GLY A C 1
ATOM 2923 O O . GLY A 1 391 ? -7.611 -5.166 -22.878 1.00 96.75 391 GLY A O 1
ATOM 2924 N N . THR A 1 392 ? -9.404 -4.669 -21.635 1.00 97.75 392 THR A N 1
ATOM 2925 C CA . THR A 1 392 ? -9.508 -3.269 -22.087 1.00 97.75 392 THR A CA 1
ATOM 2926 C C . THR A 1 392 ? -9.399 -2.263 -20.950 1.00 97.75 392 THR A C 1
ATOM 2928 O O . THR A 1 392 ? -9.894 -2.495 -19.846 1.00 97.75 392 THR A O 1
ATOM 2931 N N . TRP A 1 393 ? -8.825 -1.098 -21.258 1.00 98.38 393 TRP A N 1
ATOM 2932 C CA . TRP A 1 393 ? -8.901 0.091 -20.413 1.00 98.38 393 TRP A CA 1
ATOM 2933 C C . TRP A 1 393 ? -10.171 0.892 -20.705 1.00 98.38 393 TRP A C 1
ATOM 2935 O O . TRP A 1 393 ? -10.584 1.017 -21.856 1.00 98.38 393 TRP A O 1
ATOM 2945 N N . ALA A 1 394 ? -10.753 1.480 -19.666 1.00 97.19 394 ALA A N 1
ATOM 2946 C CA . ALA A 1 394 ? -11.823 2.460 -19.767 1.00 97.19 394 ALA A CA 1
ATOM 2947 C C . ALA A 1 394 ? -11.468 3.712 -18.958 1.00 97.19 394 ALA A C 1
ATOM 2949 O O . ALA A 1 394 ? -10.966 3.623 -17.835 1.00 97.19 394 ALA A O 1
ATOM 2950 N N . VAL A 1 395 ? -11.749 4.884 -19.526 1.00 96.94 395 VAL A N 1
ATOM 2951 C CA . VAL A 1 395 ? -11.554 6.172 -18.853 1.00 96.94 39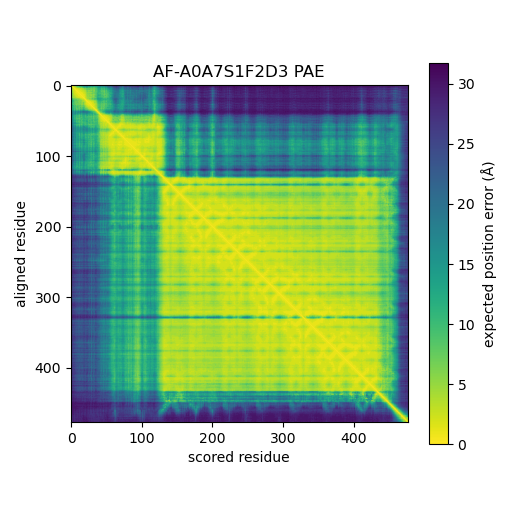5 VAL A CA 1
ATOM 2952 C C . VAL A 1 395 ? -12.624 6.360 -17.783 1.00 96.94 395 VAL A C 1
ATOM 2954 O O . VAL A 1 395 ? -13.808 6.130 -18.025 1.00 96.94 395 VAL A O 1
ATOM 2957 N N . LEU A 1 396 ? -12.203 6.805 -16.603 1.00 95.94 396 LEU A N 1
ATOM 2958 C CA . LEU A 1 396 ? -13.081 7.182 -15.505 1.00 95.94 396 LEU A CA 1
ATOM 2959 C C . LEU A 1 396 ? -13.174 8.708 -15.383 1.00 95.94 396 LEU A C 1
ATOM 2961 O O . LEU A 1 396 ? -12.269 9.422 -15.831 1.00 95.94 396 LEU A O 1
ATOM 2965 N N . PRO A 1 397 ? -14.225 9.222 -14.722 1.00 94.50 397 PRO A N 1
ATOM 2966 C CA . PRO A 1 397 ? -14.266 10.608 -14.282 1.00 94.50 397 PRO A CA 1
ATOM 2967 C C . PRO A 1 397 ? -12.964 11.004 -13.562 1.00 94.50 397 PRO A C 1
ATOM 2969 O O . PRO A 1 397 ? -12.418 10.199 -12.797 1.00 94.50 397 PRO A O 1
ATOM 2972 N N . PRO A 1 398 ? -12.432 12.213 -13.806 1.00 95.56 398 PRO A N 1
ATOM 2973 C CA . PRO A 1 398 ? -11.199 12.657 -13.173 1.00 95.56 398 PRO A CA 1
ATOM 2974 C C . PRO A 1 398 ? -11.425 13.010 -11.697 1.00 95.56 398 PRO A C 1
ATOM 2976 O O . PRO A 1 398 ? -12.528 13.378 -11.294 1.00 95.56 398 PRO A O 1
ATOM 2979 N N . MET A 1 399 ? -10.354 12.950 -10.907 1.00 96.62 399 MET A N 1
ATOM 2980 C CA . MET A 1 399 ? -10.293 13.590 -9.591 1.00 96.62 399 MET A CA 1
ATOM 2981 C C . MET A 1 399 ? -10.496 15.107 -9.730 1.00 96.62 399 MET A C 1
ATOM 2983 O O . MET A 1 399 ? -10.124 15.711 -10.741 1.00 96.62 399 MET A O 1
ATOM 2987 N N . ALA A 1 400 ? -11.031 15.743 -8.694 1.00 95.25 400 ALA A N 1
ATOM 2988 C CA . ALA A 1 400 ? -11.119 17.194 -8.600 1.00 95.25 400 ALA A CA 1
ATOM 2989 C C . ALA A 1 400 ? -9.724 17.828 -8.494 1.00 95.25 400 ALA A C 1
ATOM 2991 O O . ALA A 1 400 ? -9.479 18.896 -9.053 1.00 95.25 400 ALA A O 1
ATOM 2992 N N . THR A 1 401 ? -8.789 17.173 -7.796 1.00 94.12 401 THR A N 1
ATOM 2993 C CA . THR A 1 401 ? -7.403 17.640 -7.662 1.00 94.12 401 THR A CA 1
ATOM 2994 C C . THR A 1 401 ? -6.445 16.749 -8.452 1.00 94.12 401 THR A C 1
ATOM 2996 O O . THR A 1 401 ? -6.552 15.523 -8.458 1.00 94.12 401 THR A O 1
ATOM 2999 N N . ARG A 1 402 ? -5.471 17.358 -9.136 1.00 96.56 402 ARG A N 1
ATOM 3000 C CA . ARG A 1 402 ? -4.370 16.627 -9.786 1.00 96.56 402 ARG A CA 1
ATOM 3001 C C . ARG A 1 402 ? -3.447 16.062 -8.714 1.00 96.56 402 ARG A C 1
ATOM 3003 O O . ARG A 1 402 ? -3.152 16.753 -7.747 1.00 96.56 402 ARG A O 1
ATOM 3010 N N . ARG A 1 403 ? -2.969 14.827 -8.869 1.00 95.56 403 ARG A N 1
ATOM 3011 C CA . ARG A 1 403 ? -2.131 14.179 -7.849 1.00 95.56 403 ARG A CA 1
ATOM 3012 C C . ARG A 1 403 ? -1.016 13.367 -8.487 1.00 95.56 403 ARG A C 1
ATOM 3014 O O . ARG A 1 403 ? -1.274 12.489 -9.303 1.00 95.56 403 ARG A O 1
ATOM 3021 N N . ARG A 1 404 ? 0.223 13.594 -8.052 1.00 92.56 404 ARG A N 1
ATOM 3022 C CA . ARG A 1 404 ? 1.378 12.693 -8.246 1.00 92.56 404 ARG A CA 1
ATOM 3023 C C . ARG A 1 404 ? 2.019 12.386 -6.894 1.00 92.56 404 ARG A C 1
ATOM 3025 O O . ARG A 1 404 ? 1.941 13.227 -5.999 1.00 92.56 404 ARG A O 1
ATOM 3032 N N . ARG A 1 405 ? 2.701 11.237 -6.766 1.00 89.62 405 ARG A N 1
ATOM 3033 C CA . ARG A 1 405 ? 3.373 10.828 -5.507 1.00 89.62 405 ARG A CA 1
ATOM 3034 C C . ARG A 1 405 ? 2.415 10.894 -4.306 1.00 89.62 405 ARG A C 1
ATOM 3036 O O . ARG A 1 405 ? 2.722 11.496 -3.279 1.00 89.62 405 ARG A O 1
ATOM 3043 N N . PHE A 1 406 ? 1.210 10.380 -4.518 1.00 89.25 406 PHE A N 1
ATOM 3044 C CA . PHE A 1 406 ? 0.133 10.305 -3.537 1.00 89.25 406 PHE A CA 1
ATOM 3045 C C . PHE A 1 406 ? -0.085 8.837 -3.155 1.00 89.25 406 PHE A C 1
ATOM 3047 O O . PHE A 1 406 ? 0.345 7.941 -3.882 1.00 89.25 406 PHE A O 1
ATOM 3054 N N . ALA A 1 407 ? -0.747 8.588 -2.029 1.00 87.06 407 ALA A N 1
ATOM 3055 C CA . ALA A 1 407 ? -1.056 7.232 -1.598 1.00 87.06 407 ALA A CA 1
ATOM 3056 C C . ALA A 1 407 ? -2.423 6.791 -2.103 1.00 87.06 407 ALA A C 1
ATOM 3058 O O . ALA A 1 407 ? -3.372 7.580 -2.121 1.00 87.06 407 ALA A O 1
ATOM 3059 N N . THR A 1 408 ? -2.523 5.512 -2.460 1.00 89.12 408 THR A N 1
ATOM 3060 C CA . THR A 1 408 ? -3.785 4.874 -2.834 1.00 89.12 408 THR A CA 1
ATOM 3061 C C . THR A 1 408 ? -4.213 3.809 -1.859 1.00 89.12 408 THR A C 1
ATOM 3063 O O . THR A 1 408 ? -3.423 2.981 -1.412 1.00 89.12 408 THR A O 1
ATOM 3066 N N . ALA A 1 409 ? -5.512 3.826 -1.594 1.00 87.19 409 ALA A N 1
ATOM 3067 C CA . ALA A 1 409 ? -6.130 3.144 -0.487 1.00 87.19 409 ALA A CA 1
ATOM 3068 C C . ALA A 1 409 ? -7.323 2.317 -0.916 1.00 87.19 409 ALA A C 1
ATOM 3070 O O . ALA A 1 409 ? -8.148 2.854 -1.635 1.00 87.19 409 ALA A O 1
ATOM 3071 N N . THR A 1 410 ? -7.496 1.088 -0.427 1.00 86.75 410 THR A N 1
ATOM 3072 C CA . THR A 1 410 ? -8.753 0.348 -0.605 1.00 86.75 410 THR A CA 1
ATOM 3073 C C . THR A 1 410 ? -9.378 -0.027 0.730 1.00 86.75 410 THR A C 1
ATOM 3075 O O . THR A 1 410 ? -8.840 -0.891 1.418 1.00 86.75 410 THR A O 1
ATOM 3078 N N . VAL A 1 411 ? -10.531 0.563 1.061 1.00 82.56 411 VAL A N 1
ATOM 3079 C CA . VAL A 1 411 ? -11.321 0.202 2.252 1.00 82.56 411 VAL A CA 1
ATOM 3080 C C . VAL A 1 411 ? -12.798 0.115 1.887 1.00 82.56 411 VAL A C 1
ATOM 3082 O O . VAL A 1 411 ? -13.327 1.004 1.221 1.00 82.56 411 VAL A O 1
ATOM 3085 N N . GLY A 1 412 ? -13.468 -0.974 2.282 1.00 79.06 412 GLY A N 1
ATOM 3086 C CA . GLY A 1 412 ? -14.904 -1.163 2.034 1.00 79.06 412 GLY A CA 1
ATOM 3087 C C . GLY A 1 412 ? -15.299 -1.072 0.552 1.00 79.06 412 GLY A C 1
ATOM 3088 O O . GLY A 1 412 ? -16.333 -0.491 0.228 1.00 79.06 412 GLY A O 1
ATOM 3089 N N . GLY A 1 413 ? -14.442 -1.560 -0.354 1.00 83.56 413 GLY A N 1
ATOM 3090 C CA . GLY A 1 413 ? -14.663 -1.497 -1.806 1.00 83.56 413 GLY A CA 1
ATOM 3091 C C . GLY A 1 413 ? -14.521 -0.102 -2.430 1.00 83.56 413 GLY A C 1
ATOM 3092 O O . GLY A 1 413 ? -14.878 0.081 -3.590 1.00 83.56 413 GLY A O 1
ATOM 3093 N N . ARG A 1 414 ? -14.017 0.889 -1.687 1.00 87.44 414 ARG A N 1
ATOM 3094 C CA . ARG A 1 414 ? -13.763 2.254 -2.174 1.00 87.44 414 ARG A CA 1
ATOM 3095 C C . ARG A 1 414 ? -12.274 2.491 -2.340 1.00 87.44 414 ARG A C 1
ATOM 3097 O O . ARG A 1 414 ? -11.487 1.914 -1.590 1.00 87.44 414 ARG A O 1
ATOM 3104 N N . ILE A 1 415 ? -11.908 3.362 -3.280 1.00 91.56 415 ILE A N 1
ATOM 3105 C CA . ILE A 1 415 ? -10.512 3.752 -3.494 1.00 91.56 415 ILE A CA 1
ATOM 3106 C C . ILE A 1 415 ? -10.294 5.162 -2.962 1.00 91.56 415 ILE A C 1
ATOM 3108 O O . ILE A 1 415 ? -10.992 6.065 -3.400 1.00 91.56 415 ILE A O 1
ATOM 3112 N N . TYR A 1 416 ? -9.337 5.376 -2.062 1.00 90.31 416 TYR A N 1
ATOM 3113 C CA . TYR A 1 416 ? -8.973 6.719 -1.605 1.00 90.31 416 TYR A CA 1
ATOM 3114 C C . TYR A 1 416 ? -7.642 7.148 -2.219 1.00 90.31 416 TYR A C 1
ATOM 3116 O O . TYR A 1 416 ? -6.690 6.371 -2.237 1.00 90.31 416 TYR A O 1
ATOM 3124 N N . ALA A 1 417 ? -7.582 8.382 -2.708 1.00 91.75 417 ALA A N 1
ATOM 3125 C CA . ALA A 1 417 ? -6.382 9.062 -3.170 1.00 91.75 417 ALA A CA 1
ATOM 3126 C C . ALA A 1 417 ? -6.010 10.133 -2.140 1.00 91.75 417 ALA A C 1
ATOM 3128 O O . ALA A 1 417 ? -6.766 11.081 -1.933 1.00 91.75 417 ALA A O 1
ATOM 3129 N N . ILE A 1 418 ? -4.878 9.961 -1.460 1.00 89.25 418 ILE A N 1
ATOM 3130 C CA . ILE A 1 418 ? -4.539 10.715 -0.247 1.00 89.25 418 ILE A CA 1
ATOM 3131 C C . ILE A 1 418 ? -3.231 11.471 -0.467 1.00 89.25 418 ILE A C 1
ATOM 3133 O O . ILE A 1 418 ? -2.190 10.868 -0.746 1.00 89.25 418 ILE A O 1
ATOM 3137 N N . GLY A 1 419 ? -3.293 12.796 -0.334 1.00 87.38 419 GLY A N 1
ATOM 3138 C CA . GLY A 1 419 ? -2.119 13.659 -0.410 1.00 87.38 419 GLY A CA 1
ATOM 3139 C C . GLY A 1 419 ? -1.512 13.777 -1.797 1.00 87.38 419 GLY A C 1
ATOM 3140 O O . GLY A 1 419 ? -2.215 13.746 -2.813 1.00 87.38 419 GLY A O 1
ATOM 3141 N N . GLY A 1 420 ? -0.187 13.916 -1.813 1.00 88.50 420 GLY A N 1
ATOM 3142 C CA . GLY A 1 420 ? 0.644 14.062 -3.003 1.00 88.50 420 GLY A CA 1
ATOM 3143 C C . GLY A 1 420 ? 0.954 15.508 -3.352 1.00 88.50 420 GLY A C 1
ATOM 3144 O O . GLY A 1 420 ? 0.951 16.381 -2.493 1.00 88.50 420 GLY A O 1
ATOM 3145 N N . HIS A 1 421 ? 1.253 15.746 -4.625 1.00 88.56 421 HIS A N 1
ATOM 3146 C CA . HIS A 1 421 ? 1.537 17.071 -5.178 1.00 88.56 421 HIS A CA 1
ATOM 3147 C C . HIS A 1 421 ? 0.668 17.312 -6.409 1.00 88.56 421 HIS A C 1
ATOM 3149 O O . HIS A 1 421 ? 0.556 16.420 -7.255 1.00 88.56 421 HIS A O 1
ATOM 3155 N N . ASP A 1 422 ? 0.123 18.513 -6.562 1.00 91.38 422 ASP A N 1
ATOM 3156 C CA . ASP A 1 422 ? -0.718 18.884 -7.716 1.00 91.38 422 ASP A CA 1
ATOM 3157 C C . ASP A 1 422 ? 0.059 19.498 -8.891 1.00 91.38 422 ASP A C 1
ATOM 3159 O O . ASP A 1 422 ? -0.465 19.649 -9.992 1.00 91.38 422 ASP A O 1
ATOM 3163 N N . GLY A 1 423 ? 1.333 19.811 -8.668 1.00 88.75 423 GLY A N 1
ATOM 3164 C CA . GLY A 1 423 ? 2.202 20.493 -9.632 1.00 88.75 423 GLY A CA 1
ATOM 3165 C C . GLY A 1 423 ? 2.696 21.841 -9.118 1.00 88.75 423 GLY A C 1
ATOM 3166 O O . GLY A 1 423 ? 3.749 22.285 -9.560 1.00 88.75 423 GLY A O 1
ATOM 3167 N N . LEU A 1 424 ? 2.013 22.402 -8.120 1.00 88.69 424 LEU A N 1
ATOM 3168 C CA . LEU A 1 424 ? 2.323 23.674 -7.476 1.00 88.69 424 LEU A CA 1
ATOM 3169 C C . LEU A 1 424 ? 2.644 23.505 -5.985 1.00 88.69 424 LEU A C 1
ATOM 3171 O O . LEU A 1 424 ? 3.586 24.126 -5.506 1.00 88.69 424 LEU A O 1
ATOM 3175 N N . GLN A 1 425 ? 1.899 22.661 -5.268 1.00 87.25 425 GLN A N 1
ATOM 3176 C CA . GLN A 1 425 ? 2.016 22.507 -3.817 1.00 87.25 425 GLN A CA 1
ATOM 3177 C C . GLN A 1 425 ? 1.779 21.072 -3.330 1.00 87.25 425 GLN A C 1
ATOM 3179 O O . GLN A 1 425 ? 1.168 20.234 -4.007 1.00 87.25 425 GLN A O 1
ATOM 3184 N N . SER A 1 426 ? 2.250 20.807 -2.108 1.00 86.25 426 SER A N 1
ATOM 3185 C CA . SER A 1 426 ? 1.915 19.610 -1.335 1.00 86.25 426 SER A CA 1
ATOM 3186 C C . SER A 1 426 ? 0.437 19.625 -0.942 1.00 86.25 426 SER A C 1
ATOM 3188 O O . SER A 1 426 ? -0.080 20.631 -0.459 1.00 86.25 426 SER A O 1
ATOM 3190 N N . LEU A 1 427 ? -0.233 18.487 -1.080 1.00 85.00 427 LEU A N 1
ATOM 3191 C CA . LEU A 1 427 ? -1.649 18.336 -0.775 1.00 85.00 427 LEU A CA 1
ATOM 3192 C C . LEU A 1 427 ? -1.862 17.757 0.623 1.00 85.00 427 LEU A C 1
ATOM 3194 O O . LEU A 1 427 ? -1.147 16.857 1.068 1.00 85.00 427 LEU A O 1
ATOM 3198 N N . ASN A 1 428 ? -2.911 18.235 1.280 1.00 81.69 428 ASN A N 1
ATOM 3199 C CA . ASN A 1 428 ? -3.482 17.663 2.496 1.00 81.69 428 ASN A CA 1
ATOM 3200 C C . ASN A 1 428 ? -4.927 17.183 2.299 1.00 81.69 428 ASN A C 1
ATOM 3202 O O . ASN A 1 428 ? -5.650 16.926 3.257 1.00 81.69 428 ASN A O 1
ATOM 3206 N N . SER A 1 429 ? -5.382 17.108 1.052 1.00 85.38 429 SER A N 1
ATOM 3207 C CA . SER A 1 429 ? -6.718 16.638 0.714 1.00 85.38 429 SER A CA 1
ATOM 3208 C C . SER A 1 429 ? -6.705 15.142 0.421 1.00 85.38 429 SER A C 1
ATOM 3210 O O . SER A 1 429 ? -5.709 14.591 -0.067 1.00 85.38 429 SER A O 1
ATOM 3212 N N . ALA A 1 430 ? -7.839 14.497 0.669 1.00 87.62 430 ALA A N 1
ATOM 3213 C CA . ALA A 1 430 ? -8.129 13.153 0.201 1.00 87.62 430 ALA A CA 1
ATOM 3214 C C . ALA A 1 430 ? -9.353 13.181 -0.721 1.00 87.62 430 ALA A C 1
ATOM 3216 O O . ALA A 1 430 ? -10.243 14.015 -0.569 1.00 87.62 430 ALA A O 1
ATOM 3217 N N . GLU A 1 431 ? -9.410 12.259 -1.670 1.00 90.19 431 GLU A N 1
ATOM 3218 C CA . GLU A 1 431 ? -10.572 12.024 -2.527 1.00 90.19 431 GLU A CA 1
ATOM 3219 C C . GLU A 1 431 ? -10.910 10.541 -2.521 1.00 90.19 431 GLU A C 1
ATOM 3221 O O . GLU A 1 431 ? -10.023 9.702 -2.371 1.00 90.19 431 GLU A O 1
ATOM 3226 N N . VAL A 1 432 ? -12.189 10.209 -2.672 1.00 90.88 432 VAL A N 1
ATOM 3227 C CA . VAL A 1 432 ? -12.674 8.830 -2.673 1.00 90.88 432 VAL A CA 1
ATOM 3228 C C . VAL A 1 432 ? -13.416 8.526 -3.966 1.00 90.88 432 VAL A C 1
ATOM 3230 O O . VAL A 1 432 ? -14.332 9.245 -4.350 1.00 90.88 432 VAL A O 1
ATOM 3233 N N . LEU A 1 433 ? -13.041 7.436 -4.626 1.00 88.38 433 LEU A N 1
ATOM 3234 C CA . LEU A 1 433 ? -13.773 6.850 -5.736 1.00 88.38 433 LEU A CA 1
ATOM 3235 C C . LEU A 1 433 ? -14.784 5.846 -5.171 1.00 88.38 433 LEU A C 1
ATOM 3237 O O . LEU A 1 433 ? -14.412 4.808 -4.609 1.00 88.38 433 LEU A O 1
ATOM 3241 N N . LYS A 1 434 ? -16.071 6.158 -5.328 1.00 81.25 434 LYS A N 1
ATOM 3242 C CA . LYS A 1 434 ? -17.207 5.297 -4.980 1.00 81.25 434 LYS A CA 1
ATOM 3243 C C . LYS A 1 434 ? -18.118 5.218 -6.198 1.00 81.25 434 LYS A C 1
ATOM 3245 O O . LYS A 1 434 ? -18.384 6.238 -6.821 1.00 81.25 434 LYS A O 1
ATOM 3250 N N . THR A 1 435 ? -18.590 4.019 -6.550 1.00 76.81 435 THR A N 1
ATOM 3251 C CA . THR A 1 435 ? -19.523 3.836 -7.685 1.00 76.81 435 THR A CA 1
ATOM 3252 C C . THR A 1 435 ? -19.039 4.516 -8.978 1.00 76.81 435 THR A C 1
ATOM 3254 O O . THR A 1 435 ? -19.815 5.170 -9.661 1.00 76.81 435 THR A O 1
ATOM 3257 N N . LEU A 1 436 ? -17.737 4.401 -9.281 1.00 78.62 436 LEU A N 1
ATOM 3258 C CA . LEU A 1 436 ? -17.069 5.012 -10.446 1.00 78.62 436 LEU A CA 1
ATOM 3259 C C . LEU A 1 436 ? -17.078 6.558 -10.495 1.00 78.62 436 LEU A C 1
ATOM 3261 O O . LEU A 1 436 ? -16.689 7.128 -11.510 1.00 78.62 436 LEU A O 1
ATOM 3265 N N . LEU A 1 437 ? -17.456 7.239 -9.409 1.00 71.50 437 LEU A N 1
ATOM 3266 C CA . LEU A 1 437 ? -17.437 8.699 -9.281 1.00 71.50 437 LEU A CA 1
ATOM 3267 C C . LEU A 1 437 ? -16.536 9.142 -8.124 1.00 71.50 437 LEU A C 1
ATOM 3269 O O . LEU A 1 437 ? -16.522 8.522 -7.056 1.00 71.50 437 LEU A O 1
ATOM 3273 N N . TRP A 1 438 ? -15.777 10.217 -8.340 1.00 77.19 438 TRP A N 1
ATOM 3274 C CA . TRP A 1 438 ? -14.960 10.833 -7.297 1.00 77.19 438 TRP A CA 1
ATOM 3275 C C . TRP A 1 438 ? -15.800 11.754 -6.419 1.00 77.19 438 TRP A C 1
ATOM 3277 O O . TRP A 1 438 ? -16.625 12.523 -6.908 1.00 77.19 438 TRP A O 1
ATOM 3287 N N . ALA A 1 439 ? -15.549 11.694 -5.119 1.00 70.75 439 ALA A N 1
ATOM 3288 C CA . ALA A 1 439 ? -16.068 12.622 -4.131 1.00 70.75 439 ALA A CA 1
ATOM 3289 C C . ALA A 1 439 ? -14.923 13.147 -3.260 1.00 70.75 439 ALA A C 1
ATOM 3291 O O . ALA A 1 439 ? -13.929 12.449 -3.029 1.00 70.75 439 ALA A O 1
ATOM 3292 N N . HIS A 1 440 ? -15.073 14.366 -2.742 1.00 74.94 440 HIS A N 1
ATOM 3293 C CA . HIS A 1 440 ? -14.145 14.898 -1.749 1.00 74.94 440 HIS A CA 1
ATOM 3294 C C . HIS A 1 440 ? -14.176 14.034 -0.482 1.00 74.94 440 HIS A C 1
ATOM 3296 O O . HIS A 1 440 ? -15.240 13.759 0.073 1.00 74.94 440 HIS A O 1
ATOM 3302 N N . GLY A 1 441 ? -12.999 13.604 -0.032 1.00 60.97 441 GLY A N 1
ATOM 3303 C CA . GLY A 1 441 ? -12.788 13.132 1.331 1.00 60.97 441 GLY A CA 1
ATOM 3304 C C . GLY A 1 441 ? -12.442 14.312 2.244 1.00 60.97 441 GLY A C 1
ATOM 3305 O O . GLY A 1 441 ? -12.093 15.391 1.753 1.00 60.97 441 GLY A O 1
ATOM 3306 N N . PRO A 1 442 ? -12.519 14.145 3.572 1.00 58.34 442 PRO A N 1
ATOM 3307 C CA . PRO A 1 442 ? -12.093 15.198 4.484 1.00 58.34 442 PRO A CA 1
ATOM 3308 C C . PRO A 1 442 ? -10.593 15.494 4.311 1.00 58.34 442 PRO A C 1
ATOM 3310 O O . PRO A 1 442 ? -9.803 14.570 4.063 1.00 58.34 442 PRO A O 1
ATOM 3313 N N . PRO A 1 443 ? -10.179 16.764 4.460 1.00 63.16 443 PRO A N 1
ATOM 3314 C CA . PRO A 1 443 ? -8.768 17.108 4.525 1.00 63.16 443 PRO A CA 1
ATOM 3315 C C . PRO A 1 443 ? -8.134 16.523 5.794 1.00 63.16 443 PRO A C 1
ATOM 3317 O O . PRO A 1 443 ? -8.805 16.344 6.811 1.00 63.16 443 PRO A O 1
ATOM 3320 N N . TYR A 1 444 ? -6.836 16.258 5.731 1.00 71.00 444 TYR A N 1
ATOM 3321 C CA . TYR A 1 444 ? -5.992 15.877 6.863 1.00 71.00 444 TYR A CA 1
ATOM 3322 C C . TYR A 1 444 ? -4.943 16.975 7.120 1.00 71.00 444 TYR A C 1
ATOM 3324 O O . TYR A 1 444 ? -4.887 17.956 6.377 1.00 71.00 444 TYR A O 1
ATOM 3332 N N . ARG A 1 445 ? -4.147 16.912 8.190 1.00 61.31 445 ARG A N 1
ATOM 3333 C CA . ARG A 1 445 ? -3.060 17.869 8.469 1.00 61.31 445 ARG A CA 1
ATOM 3334 C C . ARG A 1 445 ? -1.880 17.194 9.176 1.00 61.31 445 ARG A C 1
ATOM 3336 O O . ARG A 1 445 ? -2.064 16.651 10.261 1.00 61.31 445 ARG A O 1
ATOM 3343 N N . PRO A 1 446 ? -0.634 17.390 8.703 1.00 55.62 446 PRO A N 1
ATOM 3344 C CA . PRO A 1 446 ? -0.168 18.364 7.696 1.00 55.62 446 PRO A CA 1
ATOM 3345 C C . PRO A 1 446 ? -0.293 17.884 6.234 1.00 55.62 446 PRO A C 1
ATOM 3347 O O . PRO A 1 446 ? -0.640 16.736 5.981 1.00 55.62 446 PRO A O 1
ATOM 3350 N N . CYS A 1 447 ? 0.002 18.756 5.256 1.00 56.72 447 CYS A N 1
ATOM 3351 C CA . CYS A 1 447 ? 0.180 18.349 3.851 1.00 56.72 447 CYS A CA 1
ATOM 3352 C C . CYS A 1 447 ? 1.301 17.308 3.728 1.00 56.72 447 CYS A C 1
ATOM 3354 O O . CYS A 1 447 ? 2.294 17.397 4.446 1.00 56.72 447 CYS A O 1
ATOM 3356 N N . ARG A 1 448 ? 1.171 16.321 2.826 1.00 67.75 448 ARG A N 1
ATOM 3357 C CA . ARG A 1 448 ? 2.184 15.256 2.667 1.00 67.75 448 ARG A CA 1
ATOM 3358 C C . ARG A 1 448 ? 2.390 14.852 1.212 1.00 67.75 448 ARG A C 1
ATOM 3360 O O . ARG A 1 448 ? 1.431 14.558 0.499 1.00 67.75 448 ARG A O 1
ATOM 3367 N N . HIS A 1 449 ? 3.651 14.676 0.824 1.00 59.97 449 HIS A N 1
ATOM 3368 C CA . HIS A 1 449 ? 4.027 13.794 -0.279 1.00 59.97 449 HIS A CA 1
ATOM 3369 C C . HIS A 1 449 ? 4.032 12.343 0.197 1.00 59.97 449 HIS A C 1
ATOM 3371 O O . HIS A 1 449 ? 4.795 11.982 1.094 1.00 59.97 449 HIS A O 1
ATOM 3377 N N . ALA A 1 450 ? 3.210 11.499 -0.415 1.00 50.94 450 ALA A N 1
ATOM 3378 C CA . ALA A 1 450 ? 3.181 10.087 -0.089 1.00 50.94 450 ALA A CA 1
ATOM 3379 C C . ALA A 1 450 ? 4.172 9.339 -0.981 1.00 50.94 450 ALA A C 1
ATOM 3381 O O . ALA A 1 450 ? 3.888 9.022 -2.137 1.00 50.94 450 ALA A O 1
ATOM 3382 N N . ALA A 1 451 ? 5.347 9.051 -0.432 1.00 39.69 451 ALA A N 1
ATOM 3383 C CA . ALA A 1 451 ? 6.138 7.944 -0.949 1.00 39.69 451 ALA A CA 1
ATOM 3384 C C . ALA A 1 451 ? 5.600 6.600 -0.422 1.00 39.69 451 ALA A C 1
ATOM 3386 O O . ALA A 1 451 ? 5.666 5.624 -1.163 1.00 39.69 451 ALA A O 1
ATOM 3387 N N . ASP A 1 452 ? 5.003 6.569 0.787 1.00 40.84 452 ASP A N 1
ATOM 3388 C CA . ASP A 1 452 ? 4.690 5.312 1.492 1.00 40.84 452 ASP A CA 1
ATOM 3389 C C . ASP A 1 452 ? 3.450 5.374 2.423 1.00 40.84 452 ASP A C 1
ATOM 3391 O O . ASP A 1 452 ? 3.363 4.601 3.381 1.00 40.84 452 ASP A O 1
ATOM 3395 N N . ALA A 1 453 ? 2.475 6.270 2.178 1.00 39.56 453 ALA A N 1
ATOM 3396 C CA . ALA A 1 453 ? 1.253 6.287 2.998 1.00 39.56 453 ALA A CA 1
ATOM 3397 C C . ALA A 1 453 ? 0.481 4.965 2.829 1.00 39.56 453 ALA A C 1
ATOM 3399 O O . ALA A 1 453 ? 0.073 4.578 1.732 1.00 39.56 453 ALA A O 1
ATOM 3400 N N . LEU A 1 454 ? 0.352 4.255 3.944 1.00 45.06 454 LEU A N 1
ATOM 3401 C CA . LEU A 1 454 ? -0.142 2.896 4.017 1.00 45.06 454 LEU A CA 1
ATOM 3402 C C . LEU A 1 454 ? -1.652 2.895 4.219 1.00 45.06 454 LEU A C 1
ATOM 3404 O O . LEU A 1 454 ? -2.216 3.619 5.040 1.00 45.06 454 LEU A O 1
ATOM 3408 N N . VAL A 1 455 ? -2.306 1.998 3.494 1.00 43.41 455 VAL A N 1
ATOM 3409 C CA . VAL A 1 455 ? -3.745 1.824 3.562 1.00 43.41 455 VAL A CA 1
ATOM 3410 C C . VAL A 1 455 ? -4.027 0.408 3.988 1.00 43.41 455 VAL A C 1
ATOM 3412 O O . VAL A 1 455 ? -3.660 -0.547 3.304 1.00 43.41 455 VAL A O 1
ATOM 3415 N N . TRP A 1 456 ? -4.727 0.283 5.105 1.00 42.12 456 TRP A N 1
ATOM 3416 C CA . TRP A 1 456 ? -5.090 -1.007 5.642 1.00 42.12 456 TRP A CA 1
ATOM 3417 C C . TRP A 1 456 ? -6.194 -1.669 4.808 1.00 42.12 456 TRP A C 1
ATOM 3419 O O . TRP A 1 456 ? -7.265 -1.100 4.596 1.00 42.12 456 TRP A O 1
ATOM 3429 N N . ARG A 1 457 ? -5.932 -2.903 4.360 1.00 31.77 457 ARG A N 1
ATOM 3430 C CA . ARG A 1 457 ? -6.963 -3.871 3.974 1.00 31.77 457 ARG A CA 1
ATOM 3431 C C . ARG A 1 457 ? -7.437 -4.605 5.236 1.00 31.77 457 ARG A C 1
ATOM 3433 O O . ARG A 1 457 ? -6.679 -5.358 5.827 1.00 31.77 457 ARG A O 1
ATOM 3440 N N . SER A 1 458 ? -8.672 -4.295 5.612 1.00 29.20 458 SER A N 1
ATOM 3441 C CA . SER A 1 458 ? -9.688 -5.030 6.384 1.00 29.20 458 SER A CA 1
ATOM 3442 C C . SER A 1 458 ? -9.304 -6.195 7.322 1.00 29.20 458 SER A C 1
ATOM 3444 O O . SER A 1 458 ? -8.731 -7.190 6.895 1.00 29.20 458 SER A O 1
ATOM 3446 N N . CYS A 1 459 ? -9.898 -6.121 8.524 1.00 30.08 459 CYS A N 1
ATOM 3447 C CA . CYS A 1 459 ? -10.390 -7.216 9.378 1.00 30.08 459 CYS A CA 1
ATOM 3448 C C . CYS A 1 459 ? -9.371 -7.961 10.256 1.00 30.08 459 CYS A C 1
ATOM 3450 O O . CYS A 1 459 ? -8.962 -9.074 9.947 1.00 30.08 459 CYS A O 1
ATOM 3452 N N . LEU A 1 460 ? -9.111 -7.417 11.450 1.00 28.86 460 LEU A N 1
ATOM 3453 C CA . LEU A 1 460 ? -8.908 -8.265 12.627 1.00 28.86 460 LEU A CA 1
ATOM 3454 C C . LEU A 1 460 ? -10.293 -8.714 13.122 1.00 28.86 460 LEU A C 1
ATOM 3456 O O . LEU A 1 460 ? -10.946 -8.032 13.909 1.00 28.86 460 LEU A O 1
ATOM 3460 N N . GLU A 1 461 ? -10.752 -9.878 12.657 1.00 28.20 461 GLU A N 1
ATOM 3461 C CA . GLU A 1 461 ? -11.371 -10.780 13.624 1.00 28.20 461 GLU A CA 1
ATOM 3462 C C . GLU A 1 461 ? -10.228 -11.256 14.517 1.00 28.20 461 GLU A C 1
ATOM 3464 O O . GLU A 1 461 ? -9.381 -12.036 14.090 1.00 28.20 461 GLU A O 1
ATOM 3469 N N . VAL A 1 462 ? -10.191 -10.769 15.757 1.00 32.12 462 VAL A N 1
ATOM 3470 C CA . VAL A 1 462 ? -9.528 -11.505 16.831 1.00 32.12 462 VAL A CA 1
ATOM 3471 C C . VAL A 1 462 ? -10.317 -12.806 16.960 1.00 32.12 462 VAL A C 1
ATOM 3473 O O . VAL A 1 462 ? -11.392 -12.824 17.556 1.00 32.12 462 VAL A O 1
ATOM 3476 N N . ARG A 1 463 ? -9.854 -13.875 16.307 1.00 26.52 463 ARG A N 1
ATOM 3477 C CA . ARG A 1 463 ? -10.254 -15.220 16.704 1.00 26.52 463 ARG A CA 1
ATOM 3478 C C . ARG A 1 463 ? -9.403 -15.577 17.904 1.00 26.52 463 ARG A C 1
ATOM 3480 O O . ARG A 1 463 ? -8.181 -15.639 17.800 1.00 26.52 463 ARG A O 1
ATOM 3487 N N . ASP A 1 464 ? -10.074 -15.785 19.027 1.00 28.66 464 ASP A N 1
ATOM 3488 C CA . ASP A 1 464 ? -9.500 -16.461 20.175 1.00 28.66 464 ASP A CA 1
ATOM 3489 C C . ASP A 1 464 ? -8.875 -17.779 19.717 1.00 28.66 464 ASP A C 1
ATOM 3491 O O . ASP A 1 464 ? -9.537 -18.641 19.132 1.00 28.66 464 ASP A O 1
ATOM 3495 N N . CYS A 1 465 ? -7.594 -17.959 20.019 1.00 29.02 465 CYS A N 1
ATOM 3496 C CA . CYS A 1 465 ? -6.959 -19.265 20.018 1.00 29.02 465 CYS A CA 1
ATOM 3497 C C . CYS A 1 465 ? -7.526 -20.074 21.192 1.00 29.02 465 CYS A C 1
ATOM 3499 O O . CYS A 1 465 ? -6.866 -20.217 22.213 1.00 29.02 465 CYS A O 1
ATOM 3501 N N . HIS A 1 466 ? -8.760 -20.565 21.082 1.00 29.73 466 HIS A N 1
ATOM 3502 C CA . HIS A 1 466 ? -9.314 -21.587 21.970 1.00 29.73 466 HIS A CA 1
ATOM 3503 C C . HIS A 1 466 ? -9.940 -22.709 21.136 1.00 29.73 466 HIS A C 1
ATOM 3505 O O . HIS A 1 466 ? -11.150 -22.896 21.077 1.00 29.73 466 HIS A O 1
ATOM 3511 N N . SER A 1 467 ? -9.074 -23.505 20.518 1.00 27.02 467 SER A N 1
ATOM 3512 C CA . SER A 1 467 ? -9.329 -24.931 20.330 1.00 27.02 467 SER A CA 1
ATOM 3513 C C . SER A 1 467 ? -7.991 -25.650 20.442 1.00 27.02 467 SER A C 1
ATOM 3515 O O . SER A 1 467 ? -7.124 -25.497 19.581 1.00 27.02 467 SER A O 1
ATOM 3517 N N . GLY A 1 468 ? -7.803 -26.361 21.553 1.00 31.95 468 GLY A N 1
ATOM 3518 C CA . GLY A 1 468 ? -6.591 -27.114 21.841 1.00 31.95 468 GLY A CA 1
ATOM 3519 C C . GLY A 1 468 ? -6.267 -28.163 20.773 1.00 31.95 468 GLY A C 1
ATOM 3520 O O . GLY A 1 468 ? -7.149 -28.828 20.235 1.00 31.95 468 GLY A O 1
ATOM 3521 N N . GLY A 1 469 ? -4.971 -28.316 20.516 1.00 26.53 469 GLY A N 1
ATOM 3522 C CA . GLY A 1 469 ? -4.338 -29.381 19.739 1.00 26.53 469 GLY A CA 1
ATOM 3523 C C . GLY A 1 469 ? -2.832 -29.377 20.049 1.00 26.53 469 GLY A C 1
ATOM 3524 O O . GLY A 1 469 ? -2.301 -28.306 20.333 1.00 26.53 469 GLY A O 1
ATOM 3525 N N . PRO A 1 470 ? -2.163 -30.542 20.124 1.00 30.67 470 PRO A N 1
ATOM 3526 C CA . PRO A 1 470 ? -1.220 -30.830 21.204 1.00 30.67 470 PRO A CA 1
ATOM 3527 C C . PRO A 1 470 ? 0.217 -30.334 20.979 1.00 30.67 470 PRO A C 1
ATOM 3529 O O . PRO A 1 470 ? 0.717 -30.255 19.861 1.00 30.67 470 PRO A O 1
ATOM 3532 N N . ASP A 1 471 ? 0.866 -30.075 22.114 1.00 32.75 471 ASP A N 1
ATOM 3533 C CA . ASP A 1 471 ? 2.285 -29.774 22.329 1.00 32.75 471 ASP A CA 1
ATOM 3534 C C . ASP A 1 471 ? 3.231 -30.709 21.537 1.00 32.75 471 ASP A C 1
ATOM 3536 O O . ASP A 1 471 ? 3.178 -31.930 21.721 1.00 32.75 471 ASP A O 1
ATOM 3540 N N . PRO A 1 472 ? 4.147 -30.185 20.696 1.00 34.34 472 PRO A N 1
ATOM 3541 C CA . PRO A 1 472 ? 5.129 -30.986 19.971 1.00 34.34 472 PRO A CA 1
ATOM 3542 C C . PRO A 1 472 ? 6.370 -31.292 20.829 1.00 34.34 472 PRO A C 1
ATOM 3544 O O . PRO A 1 472 ? 7.500 -31.298 20.338 1.00 34.34 472 PRO A O 1
ATOM 3547 N N . ARG A 1 473 ? 6.185 -31.582 22.120 1.00 33.50 473 ARG A N 1
ATOM 3548 C CA . ARG A 1 473 ? 7.241 -32.067 23.016 1.00 33.50 473 ARG A CA 1
ATOM 3549 C C . ARG A 1 473 ? 6.908 -33.444 23.568 1.00 33.50 473 ARG A C 1
ATOM 3551 O O . ARG A 1 473 ? 6.665 -33.595 24.751 1.00 33.50 473 ARG A O 1
ATOM 3558 N N . HIS A 1 474 ? 6.949 -34.456 22.702 1.00 35.00 474 HIS A N 1
ATOM 3559 C CA . HIS A 1 474 ? 7.419 -35.808 23.038 1.00 35.00 474 HIS A CA 1
ATOM 3560 C C . HIS A 1 474 ? 7.412 -36.705 21.793 1.00 35.00 474 HIS A C 1
ATOM 3562 O O . HIS A 1 474 ? 6.362 -37.184 21.378 1.00 35.00 474 HIS A O 1
ATOM 3568 N N . ARG A 1 475 ? 8.600 -36.973 21.236 1.00 29.98 475 ARG A N 1
ATOM 3569 C CA . ARG A 1 475 ? 9.088 -38.319 20.860 1.00 29.98 475 ARG A CA 1
ATOM 3570 C C . ARG A 1 475 ? 10.480 -38.206 20.233 1.00 29.98 475 ARG A C 1
ATOM 3572 O O . ARG A 1 475 ? 10.639 -38.051 19.030 1.00 29.98 475 ARG A O 1
ATOM 3579 N N . ARG A 1 476 ? 11.496 -38.300 21.095 1.00 35.06 476 ARG A N 1
ATOM 3580 C CA . ARG A 1 476 ? 12.718 -39.043 20.782 1.00 35.06 476 ARG A CA 1
ATOM 3581 C C . ARG A 1 476 ? 12.528 -40.450 21.338 1.00 35.06 476 ARG A C 1
ATOM 3583 O O . ARG A 1 476 ? 12.372 -40.578 22.548 1.00 35.06 476 ARG A O 1
ATOM 3590 N N . THR A 1 477 ? 12.551 -41.427 20.446 1.00 41.12 477 THR A N 1
ATOM 3591 C CA . THR A 1 477 ? 13.229 -42.730 20.544 1.00 41.12 477 THR A CA 1
ATOM 3592 C C . THR A 1 477 ? 13.369 -43.211 19.120 1.00 41.12 477 THR A C 1
ATOM 3594 O O . THR A 1 477 ? 12.310 -43.255 18.450 1.00 41.12 477 THR A O 1
#

Secondary structure (DSSP, 8-state):
-HHHHHHHHHHHHHHHHHTT--HHHHHHHHHHHHH----SHHHHHHHHHHHHHS-EEEEEEETTEEEEEEEE-TTSBHHHHHHHHHHHH---GGGEEEEETTEEPPTTSBGGGGT--TT--EEEEEE-----EEEE--B-SSSB---EEEEETTTTEEEEEPPPSS--BS-EEEEETTEEEEE--B-SSSB---EEEEETTTTEEEEEPPPSS--BS-EEEEETTEEEEE--B-SSSB---EEEEETTTTEEEEEPPPSS--BS-EEEEETTEEEEE--B-SSSB---EEEEETTTTEEEEEPPPSS--BS-EEEEETTEEEEE--EETTEE---EEEEETTTTEEEEEPPPSS--BS-EEEEETTEEEEE--B-SSSB---EEEEETTTTEEEEEPPPSS--BS-EEEEETTEEEEE--B-SSSB---EEEEETTEEEEPPP-SS--B-SS-EE--S--------S----S-----

Radius of gyration: 28.37 Å; Cα contacts (8 Å, |Δi|>4): 1223; chains: 1; bounding box: 68×66×83 Å

InterPro domains:
  IPR000626 Ubiquitin-like domain [PF00240] (68-118)
  IPR000626 Ubiquitin-like domain [PS50053] (56-118)
  IPR000626 Ubiquitin-like domain [SM00213] (56-128)
  IPR006652 Kelch repeat type 1 [PF01344] (132-164)
  IPR006652 Kelch repeat type 1 [PF01344] (171-211)
  IPR006652 Kelch repeat type 1 [PF01344] (214-258)
  IPR006652 Kelch repeat type 1 [PF01344] (268-306)
  IPR006652 Kelch repeat type 1 [PF01344] (308-353)
  IPR006652 Kelch repeat type 1 [PF01344] (356-399)
  IPR006652 Kelch repeat type 1 [PF01344] (402-433)
  IPR006652 Kelch repeat type 1 [SM00612] (132-178)
  IPR006652 Kelch repeat type 1 [SM00612] (179-225)
  IPR006652 Kelch repeat type 1 [SM00612] (226-272)
  IPR006652 Kelch repeat type 1 [SM00612] (273-319)
  IPR006652 Kelch repeat type 1 [SM00612] (320-366)
  IPR006652 Kelch repeat type 1 [SM00612] (367-413)
  IPR006652 Kelch repeat type 1 [SM00612] (414-457)
  IPR011043 Galactose oxidase/kelch, beta-propeller [SSF50965] (329-430)
  IPR015915 Kelch-type beta-propeller [G3DSA:2.120.10.80] (125-283)
  IPR015915 Kelch-type beta-propeller [G3DSA:2.120.10.80] (284-464)

Sequence (477 aa):
MGDNVDQLHSLIATHLELCGVKQDLVEQLAGQLRNCHCSEESDLLSVFRYAREGVFKATVCTPGGPLCTVDTSTFATVEELKGRIETSTCIPTREQRLMCGGEVMTDARLLATYGVSPLGPRISLVRQWPARIYAIGGRDGDTALASVEAFDPVAGCWFPMPPMANSREVFGTAVVDGRVYAFGGRDGVQALSSAEVFDP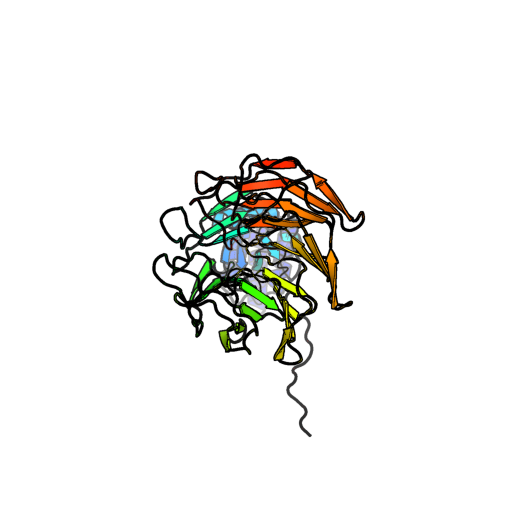FKGLWEELPPMATRRFGLRTAVAGGMVFVMGGHNGGLALSSVEVFDPASNAWEELPHMVTRRRDLSRAVVEGKVYAIGGHNGGLPVSSVEAFDPASGTWNPLPPMSMRRRDLSTVVLDGRIYVIGGHEGGRALASAEVFDPNVGAWAGLPPMSWCRRSLGTAVVAGKIYAIGGYDGAQALSSAEVFDPTTGTWAVLPPMATRRRRFATATVGGRIYAIGGHDGLQSLNSAEVLKTLLWAHGPPYRPCRHAADALVWRSCLEVRDCHSGGPDPRHRRT

pLDDT: mean 82.94, std 17.95, range [26.52, 98.69]

Mean predicted aligned error: 11.87 Å

Organism: Noctiluca scintillans (NCBI:txid2966)

Solvent-accessible surface area (backbone atoms only — not comparable to full-atom values): 25052 Å² total; per-residue (Å²): 121,66,73,64,52,56,51,49,50,53,50,50,48,54,49,29,49,75,57,69,44,59,66,74,56,45,53,53,51,54,56,50,55,77,73,47,83,84,84,53,78,65,47,59,53,25,46,53,42,26,41,74,69,62,33,25,67,32,40,35,25,37,98,92,40,82,72,52,73,45,80,44,39,46,82,35,33,40,47,60,50,32,51,51,48,19,73,74,68,72,48,53,51,90,28,56,42,43,28,34,97,88,43,78,63,54,51,91,40,43,32,45,82,56,62,38,39,56,86,44,31,66,33,38,44,45,76,43,67,71,56,43,36,42,46,54,36,14,32,51,83,87,48,36,25,26,52,26,33,37,33,34,78,84,81,56,43,64,39,84,45,75,50,51,94,59,36,23,24,44,31,21,54,47,74,52,96,81,26,43,37,42,38,30,1,26,53,74,83,52,48,26,27,52,26,37,35,33,35,72,89,78,62,46,70,43,84,46,75,56,52,94,64,36,21,20,36,33,43,48,45,73,43,91,77,25,40,38,39,39,31,3,29,53,83,85,51,42,26,27,54,27,39,34,36,36,75,88,78,65,44,78,44,84,49,68,52,46,93,66,34,18,21,48,46,33,62,52,70,50,98,70,26,43,34,46,38,31,3,27,51,74,82,49,56,30,25,54,27,34,33,38,37,78,90,80,62,43,64,42,81,48,76,54,54,98,57,40,23,21,44,42,41,58,49,78,58,94,78,24,44,36,40,42,31,2,31,42,101,83,40,34,26,28,51,27,37,36,34,35,72,92,78,62,47,77,43,84,47,72,58,51,99,58,34,19,20,37,39,28,60,49,78,51,95,85,25,40,37,46,34,31,2,28,45,71,84,50,39,25,27,50,27,35,37,36,36,75,90,81,60,43,76,44,84,43,65,48,48,95,59,34,23,20,37,27,21,44,29,53,53,96,85,26,42,34,45,38,31,1,28,44,78,86,51,54,25,29,48,27,35,32,38,49,97,80,38,64,42,85,41,57,61,54,85,72,34,20,34,22,76,52,35,47,47,43,74,66,73,78,74,84,72,78,94,79,76,92,78,83,80,93,83,82,84,90,130

Foldseek 3Di:
DVVVQVVVLVVLLVLLVVLVHDNVVSVVVSVVSVVDPPPDPQLSVQSVCCSNPVWGWAFEAEPVGTDDIFIDHQQDFPQNVLVRCCVVRVQHSVQWFKDAPNDTGDRGDGNVVRVCDSNRRYIYTDGRDAFWFKFAWFDQPQFTFQWIWIADPVVLDIDTADGHPARFHQWEWDDFPQKIKTAWHDRNPFTFQWIWIADVVVRDIDTADGHPAGFGLWYWDAFPRKIKTAWGDRPPFTFQWIWIAHPVVSDIDTADGHPARFGQWEWDAFPRKIKTAWHQRRPFTAQWMWIQDPVVSDIDTADGDPARFGQWYWDDFPRKIKIAWHDGPLFIFQWIWIARPVVSDIDTADGHPAGFGQWEWDAFPRKIKTAWHDGSPFTFQWMWIAHPVVSDIDTFDGEPAGFGQWYWEDHPRKIKTAWHDRRPGTAQWMWIQDPRDIDTRDGDPDGRRHPPRDYDDDDDPVDPPPDDDDDPPDDDD